Protein AF-0000000081414963 (afdb_homodimer)

pLDDT: mean 83.9, std 15.54, range [20.48, 98.5]

Secondary structure (DSSP, 8-state):
-----TTPBPPEEEEEGGGS-GGGHHHHHHHHHTTTT---EEEESTT----EEEEEEEETTEEEEEEEE-SEEEEE---SS--SS-PEEEEEEEEES-EEEEETTEEEEE-TT-EEEEETTS-EEEEE-S-EEEEEEEEEHHHHHTT-TTGGGGBTS-TTTT-SSHHHHHHHHHHHHHHGGG-BHHHHHHHHHHHHHHHHHHHHHHHHHS--SS-HHHHHHHHHHHHHHHHTTT-TT--HHHHHHHHT--HHHHHHHHHTTT--HHHHHHHHHHHHHHHHHH-GGGTTS-HHHHHHHTT-S-HHHHHHHHHHHHSS-HHHHHHHHH-STT-/-----TTPBPPEEEEEGGGS-GGGHHHHHHHHHTTTT---EEEESTT----EEEEEEEETTEEEEEEEE-SEEEEE---SS--SS-PEEEEEEEEES-EEEEETTEEEEE-TTEEEEEETTS-EEEEE-S-EEEEEEEEEHHHHHTT-TTGGGGBTS-TTTT-SSHHHHHHHHHHHHHHGGG-BHHHHHHHHHHHHHHHHHHHHHHHHHS--SS-HHHHHHHHHHHHHHHHTTT-TT--HHHHHHHHT--HHHHHHHHHTTT--HHHHHHHHHHHHHHHHHH-GGGTTS-HHHHHHHTT-S-HHHHHHHHHHHHSS-HHHHHHHHH-STT-

Solvent-accessible surface area (backbone atoms only — not comparable to full-atom values): 34381 Å² total; per-residue (Å²): 131,83,73,78,58,85,74,43,58,40,58,66,52,76,49,50,30,80,80,46,60,75,92,45,16,60,62,52,46,42,62,60,40,31,73,62,61,48,70,51,46,77,43,64,48,92,79,44,73,57,48,36,37,42,36,36,33,51,27,57,83,28,22,42,32,44,37,37,32,45,33,29,33,40,32,33,59,57,52,84,57,70,60,66,54,70,50,36,29,38,36,46,32,30,66,34,46,43,36,39,31,34,25,90,92,31,68,23,79,34,40,57,77,22,27,31,34,40,53,61,66,39,49,34,39,39,38,24,86,39,54,32,30,32,40,36,40,24,33,50,43,69,67,31,52,76,73,18,81,43,60,72,76,46,33,18,33,51,49,40,62,94,38,85,48,30,62,36,45,50,36,28,50,55,46,43,65,77,44,51,91,73,35,38,44,78,51,21,51,60,50,33,50,52,48,39,50,44,52,26,53,29,52,43,54,49,53,69,67,40,84,52,87,60,48,75,64,51,52,53,49,49,52,50,49,52,51,50,44,67,74,40,41,48,43,58,76,64,40,44,65,53,51,18,62,75,69,71,41,55,54,68,57,53,27,55,62,27,45,65,60,75,42,37,55,59,54,48,52,49,51,52,29,46,51,49,32,52,52,47,50,64,30,77,89,40,66,84,53,52,68,68,55,46,38,38,59,27,17,45,83,44,70,70,58,46,49,53,50,38,21,60,46,67,66,35,45,64,66,54,52,34,44,64,74,65,55,68,74,91,101,131,83,73,77,58,84,76,42,56,39,58,66,52,76,51,48,30,81,79,47,59,73,92,45,13,60,60,52,46,43,62,60,40,32,74,63,60,49,70,49,46,77,43,65,48,92,78,44,72,56,48,36,35,41,39,38,35,51,27,57,82,28,23,44,32,43,38,39,32,45,34,29,33,39,32,33,60,56,52,85,57,71,60,68,56,69,49,36,29,39,35,45,32,28,66,34,46,44,36,40,30,34,26,91,92,30,68,22,80,34,42,56,75,23,27,32,34,41,54,59,67,39,49,34,36,40,37,23,86,38,55,33,30,32,40,36,40,22,32,49,42,68,66,31,52,77,73,18,82,42,60,72,76,47,35,17,34,51,49,41,62,93,40,84,49,28,63,35,44,50,36,28,50,55,45,41,66,76,44,51,90,72,34,38,44,80,51,20,51,60,49,33,52,51,48,39,53,45,51,25,51,27,52,42,54,50,53,68,68,40,84,53,87,60,48,76,64,51,54,52,48,49,53,50,50,52,52,49,44,67,74,39,41,48,43,57,75,65,38,45,65,52,50,18,61,74,68,71,41,54,54,68,57,53,27,55,62,27,44,64,60,74,42,39,56,60,54,48,52,49,51,53,30,47,51,50,31,52,52,46,49,65,32,78,91,40,67,86,55,51,68,68,56,46,39,38,59,28,17,46,82,44,70,68,58,45,49,52,50,37,22,58,47,66,66,36,44,63,68,53,53,33,45,65,75,65,56,69,74,91,102

Structure (mmCIF, N/CA/C/O backbone):
data_AF-0000000081414963-model_v1
#
loop_
_entity.id
_entity.type
_entity.pdbx_description
1 polymer 'Helix-turn-helix domain-containing protein'
#
loop_
_atom_site.group_PDB
_atom_site.id
_atom_site.type_symbol
_atom_site.label_atom_id
_atom_site.label_alt_id
_atom_site.label_comp_id
_atom_site.label_asym_id
_atom_site.label_entity_id
_atom_site.label_seq_id
_atom_site.pdbx_PDB_ins_code
_atom_site.Cartn_x
_ato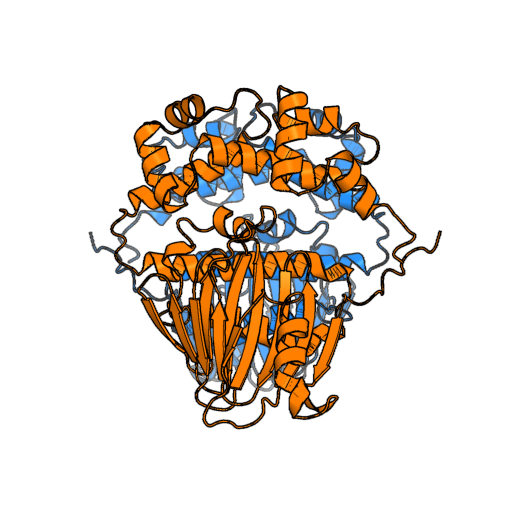m_site.Cartn_y
_atom_site.Cartn_z
_atom_site.occupancy
_atom_site.B_iso_or_equiv
_atom_site.auth_seq_id
_atom_site.auth_comp_id
_atom_site.auth_asym_id
_atom_site.auth_atom_id
_atom_site.pdbx_PDB_model_num
ATOM 1 N N . MET A 1 1 ? 3.186 6.434 -36.719 1 20.48 1 MET A N 1
ATOM 2 C CA . MET A 1 1 ? 3.75 6.184 -35.406 1 20.48 1 MET A CA 1
ATOM 3 C C . MET A 1 1 ? 2.709 6.418 -34.312 1 20.48 1 MET A C 1
ATOM 5 O O . MET A 1 1 ? 2.332 7.559 -34.031 1 20.48 1 MET A O 1
ATOM 9 N N . GLN A 1 2 ? 1.728 5.641 -34.156 1 26.03 2 GLN A N 1
ATOM 10 C CA . GLN A 1 2 ? 0.49 5.957 -33.469 1 26.03 2 GLN A CA 1
ATOM 11 C C . GLN A 1 2 ? 0.732 6.105 -31.953 1 26.03 2 GLN A C 1
ATOM 13 O O . GLN A 1 2 ? 1.317 5.219 -31.328 1 26.03 2 GLN A O 1
ATOM 18 N N . THR A 1 3 ? 0.987 7.27 -31.312 1 32.41 3 THR A N 1
ATOM 19 C CA . THR A 1 3 ? 1.101 7.789 -29.953 1 32.41 3 THR A CA 1
ATOM 20 C C . THR A 1 3 ? 0.117 7.082 -29.016 1 32.41 3 THR A C 1
ATOM 22 O O . THR A 1 3 ? -1.095 7.117 -29.25 1 32.41 3 THR A O 1
ATOM 25 N N . SER A 1 4 ? 0.428 5.898 -28.641 1 38 4 SER A N 1
ATOM 26 C CA . SER A 1 4 ? -0.512 5.23 -27.75 1 38 4 SER A CA 1
ATOM 27 C C . SER A 1 4 ? -1.128 6.211 -26.766 1 38 4 SER A C 1
ATOM 29 O O . SER A 1 4 ? -0.416 7.008 -26.141 1 38 4 SER A O 1
ATOM 31 N N . SER A 1 5 ? -2.279 6.574 -26.828 1 43.78 5 SER A N 1
ATOM 32 C CA . SER A 1 5 ? -3.059 7.578 -26.109 1 43.78 5 SER A CA 1
ATOM 33 C C . SER A 1 5 ? -2.998 7.344 -24.609 1 43.78 5 SER A C 1
ATOM 35 O O . SER A 1 5 ? -3.018 6.203 -24.141 1 43.78 5 SER A O 1
ATOM 37 N N . PRO A 1 6 ? -2.381 8.188 -23.75 1 48.56 6 PRO A N 1
ATOM 38 C CA . PRO A 1 6 ? -2.307 8.219 -22.297 1 48.56 6 PRO A CA 1
ATOM 39 C C . PRO A 1 6 ? -3.475 7.492 -21.625 1 48.56 6 PRO A C 1
ATOM 41 O O . PRO A 1 6 ? -3.33 6.965 -20.516 1 48.56 6 PRO A O 1
ATOM 44 N N . ASP A 1 7 ? -4.605 7.309 -22.328 1 56.09 7 ASP A N 1
ATOM 45 C CA . ASP A 1 7 ? -5.879 6.824 -21.812 1 56.09 7 ASP A CA 1
ATOM 46 C C . ASP A 1 7 ? -6.078 5.344 -22.125 1 56.09 7 ASP A C 1
ATOM 48 O O . ASP A 1 7 ? -7.195 4.828 -22.031 1 56.09 7 ASP A O 1
ATOM 52 N N . GLU A 1 8 ? -5.047 4.641 -22.469 1 70.12 8 GLU A N 1
ATOM 53 C CA . GLU A 1 8 ? -5.273 3.25 -22.844 1 70.12 8 GLU A CA 1
ATOM 54 C C . GLU A 1 8 ? -5.445 2.369 -21.609 1 70.12 8 GLU A C 1
ATOM 56 O O . GLU A 1 8 ? -4.668 2.469 -20.656 1 70.12 8 GLU A O 1
ATOM 61 N N . SER A 1 9 ? -6.57 1.669 -21.578 1 78.75 9 SER A N 1
ATOM 62 C CA . SER A 1 9 ? -6.895 0.753 -20.484 1 78.75 9 SER A CA 1
ATOM 63 C C . SER A 1 9 ? -5.902 -0.4 -20.422 1 78.75 9 SER A C 1
ATOM 65 O O . SER A 1 9 ? -5.238 -0.717 -21.406 1 78.75 9 SER A O 1
ATOM 67 N N . ILE A 1 10 ? -5.742 -0.911 -19.266 1 81.75 10 ILE A N 1
ATOM 68 C CA . ILE A 1 10 ? -4.895 -2.084 -19.078 1 81.75 10 ILE A CA 1
ATOM 69 C C . ILE A 1 10 ? -5.43 -3.246 -19.906 1 81.75 10 ILE A C 1
ATOM 71 O O . ILE A 1 10 ? -6.613 -3.287 -20.25 1 81.75 10 ILE A O 1
ATOM 75 N N . ARG A 1 11 ? -4.539 -4.113 -20.312 1 79.5 11 ARG A N 1
ATOM 76 C CA . ARG A 1 11 ? -4.969 -5.332 -20.984 1 79.5 11 ARG A CA 1
ATOM 77 C C . ARG A 1 11 ? -5.918 -6.141 -20.109 1 79.5 11 ARG A C 1
ATOM 79 O O . ARG A 1 11 ? -5.668 -6.312 -18.906 1 79.5 11 ARG A O 1
ATOM 86 N N . GLN A 1 12 ? -7.07 -6.473 -20.719 1 86.38 12 GLN A N 1
ATOM 87 C CA . GLN A 1 12 ? -8.086 -7.191 -19.953 1 86.38 12 GLN A CA 1
ATOM 88 C C . GLN A 1 12 ? -8.906 -8.102 -20.859 1 86.38 12 GLN A C 1
ATOM 90 O O . GLN A 1 12 ? -8.914 -7.941 -22.078 1 86.38 12 GLN A O 1
ATOM 95 N N . ALA A 1 13 ? -9.445 -9.125 -20.328 1 87.81 13 ALA A N 1
ATOM 96 C CA . ALA A 1 13 ? -10.359 -10.023 -21.031 1 87.81 13 ALA A CA 1
ATOM 97 C C . ALA A 1 13 ? -11.391 -10.617 -20.078 1 87.81 13 ALA A C 1
ATOM 99 O O . ALA A 1 13 ? -11.18 -10.633 -18.859 1 87.81 13 ALA A O 1
ATOM 100 N N . HIS A 1 14 ? -12.508 -10.945 -20.672 1 92 14 HIS A N 1
ATOM 101 C CA . HIS A 1 14 ? -13.57 -11.664 -19.969 1 92 14 HIS A CA 1
ATOM 102 C C . HIS A 1 14 ? -14.016 -12.891 -20.766 1 92 14 HIS A C 1
ATOM 104 O O . HIS A 1 14 ? -14.367 -12.773 -21.938 1 92 14 HIS A O 1
ATOM 110 N N . ILE A 1 15 ? -13.961 -14.047 -20.094 1 92.5 15 ILE A N 1
ATOM 111 C CA . ILE A 1 15 ? -14.312 -15.289 -20.797 1 92.5 15 ILE A CA 1
ATOM 112 C C . ILE A 1 15 ? -15.219 -16.141 -19.906 1 92.5 15 ILE A C 1
ATOM 114 O O . ILE A 1 15 ? -15.148 -16.047 -18.672 1 92.5 15 ILE A O 1
ATOM 118 N N . SER A 1 16 ? -16.109 -16.906 -20.484 1 95.62 16 SER A N 1
ATOM 119 C CA . SER A 1 16 ? -17.016 -17.812 -19.797 1 95.62 16 SER A CA 1
ATOM 120 C C . SER A 1 16 ? -17.109 -19.156 -20.5 1 95.62 16 SER A C 1
ATOM 122 O O . SER A 1 16 ? -17.141 -19.203 -21.734 1 95.62 16 SER A O 1
ATOM 124 N N . THR A 1 17 ? -17.141 -20.172 -19.719 1 93.69 17 THR A N 1
ATOM 125 C CA . THR A 1 17 ? -17.266 -21.516 -20.297 1 93.69 17 THR A CA 1
ATOM 126 C C . THR A 1 17 ? -18.641 -21.719 -20.906 1 93.69 17 THR A C 1
ATOM 128 O O . THR A 1 17 ? -18.844 -22.641 -21.703 1 93.69 17 THR A O 1
ATOM 131 N N . LEU A 1 18 ? -19.531 -20.875 -20.562 1 92.25 18 LEU A N 1
ATOM 132 C CA . LEU A 1 18 ? -20.891 -21.016 -21.078 1 92.25 18 LEU A CA 1
ATOM 133 C C . LEU A 1 18 ? -20.953 -20.641 -22.562 1 92.25 18 LEU A C 1
ATOM 135 O O . LEU A 1 18 ? -21.938 -20.906 -23.234 1 92.25 18 LEU A O 1
ATOM 139 N N . GLN A 1 19 ? -19.875 -20.094 -23.047 1 92.94 19 GLN A N 1
ATOM 140 C CA . GLN A 1 19 ? -19.797 -19.688 -24.453 1 92.94 19 GLN A CA 1
ATOM 141 C C . GLN A 1 19 ? -19.453 -20.859 -25.344 1 92.94 19 GLN A C 1
ATOM 143 O O . GLN A 1 19 ? -19.484 -20.734 -26.578 1 92.94 19 GLN A O 1
ATOM 148 N N . VAL A 1 20 ? -19.125 -21.984 -24.797 1 94.81 20 VAL A N 1
ATOM 149 C CA . VAL A 1 20 ? -18.766 -23.172 -25.562 1 94.81 20 VAL A CA 1
ATOM 150 C C . VAL A 1 20 ? -19.641 -24.359 -25.156 1 94.81 20 VAL A C 1
ATOM 152 O O . VAL A 1 20 ? -20.234 -24.344 -24.078 1 94.81 20 VAL A O 1
ATOM 155 N N . PRO A 1 21 ? -19.719 -25.422 -26.031 1 94.88 21 PRO A N 1
ATOM 156 C CA . PRO A 1 21 ? -20.5 -26.609 -25.672 1 94.88 21 PRO A CA 1
ATOM 157 C C . PRO A 1 21 ? -19.969 -27.312 -24.422 1 94.88 21 PRO A C 1
ATOM 159 O O . PRO A 1 21 ? -18.766 -27.234 -24.141 1 94.88 21 PRO A O 1
ATOM 162 N N . VAL A 1 22 ? -20.828 -27.984 -23.719 1 93.38 22 VAL A N 1
ATOM 163 C CA . VAL A 1 22 ? -20.547 -28.609 -22.438 1 93.38 22 VAL A CA 1
ATOM 164 C C . VAL A 1 22 ? -19.328 -29.516 -22.562 1 93.38 22 VAL A C 1
ATOM 166 O O . VAL A 1 22 ? -18.453 -29.531 -21.688 1 93.38 22 VAL A O 1
ATOM 169 N N . ARG A 1 23 ? -19.188 -30.297 -23.609 1 91.31 23 ARG A N 1
ATOM 170 C CA . ARG A 1 23 ? -18.141 -31.281 -23.797 1 91.31 23 ARG A CA 1
ATOM 171 C C . ARG A 1 23 ? -16.781 -30.625 -23.938 1 91.31 23 ARG A C 1
ATOM 173 O O . ARG A 1 23 ? -15.742 -31.25 -23.719 1 91.31 23 ARG A O 1
ATOM 180 N N . GLU A 1 24 ? -16.75 -29.328 -24.266 1 94.62 24 GLU A N 1
ATOM 181 C CA . GLU A 1 24 ? -15.508 -28.625 -24.547 1 94.62 24 GLU A CA 1
ATOM 182 C C . GLU A 1 24 ? -15.125 -27.703 -23.391 1 94.62 24 GLU A C 1
ATOM 184 O O . GLU A 1 24 ? -14.039 -27.109 -23.391 1 94.62 24 GLU A O 1
ATOM 189 N N . ARG A 1 25 ? -15.961 -27.578 -22.391 1 94.81 25 ARG A N 1
ATOM 190 C CA . ARG A 1 25 ? -15.82 -26.562 -21.375 1 94.81 25 ARG A CA 1
ATOM 191 C C . ARG A 1 25 ? -14.523 -26.75 -20.578 1 94.81 25 ARG A C 1
ATOM 193 O O . ARG A 1 25 ? -13.805 -25.797 -20.312 1 94.81 25 ARG A O 1
ATOM 200 N N . LEU A 1 26 ? -14.273 -27.984 -20.203 1 94.19 26 LEU A N 1
ATOM 201 C CA . LEU A 1 26 ? -13.086 -28.234 -19.391 1 94.19 26 LEU A CA 1
ATOM 202 C C . LEU A 1 26 ? -11.812 -27.891 -20.156 1 94.19 26 LEU A C 1
ATOM 204 O O . LEU A 1 26 ? -10.922 -27.234 -19.625 1 94.19 26 LEU A O 1
ATOM 208 N N . ASP A 1 27 ? -11.695 -28.344 -21.391 1 94.62 27 ASP A N 1
ATOM 209 C CA . ASP A 1 27 ? -10.539 -28.047 -22.234 1 94.62 27 ASP A CA 1
ATOM 210 C C . ASP A 1 27 ? -10.438 -26.547 -22.5 1 94.62 27 ASP A C 1
ATOM 212 O O . ASP A 1 27 ? -9.344 -25.969 -22.469 1 94.62 27 ASP A O 1
ATOM 216 N N . PHE A 1 28 ? -11.547 -26.016 -22.797 1 95.88 28 PHE A N 1
ATOM 217 C CA . PHE A 1 28 ? -11.609 -24.562 -23.016 1 95.88 28 PHE A CA 1
ATOM 218 C C . PHE A 1 28 ? -11.078 -23.812 -21.797 1 95.88 28 PHE A C 1
ATOM 220 O O . PHE A 1 28 ? -10.297 -22.875 -21.938 1 95.88 28 PHE A O 1
ATOM 227 N N . TRP A 1 29 ? -11.461 -24.203 -20.641 1 95.88 29 TRP A N 1
ATOM 228 C CA . TRP A 1 29 ? -11.055 -23.578 -19.391 1 95.88 29 TRP A CA 1
ATOM 229 C C . TRP A 1 29 ? -9.555 -23.766 -19.156 1 95.88 29 TRP A C 1
ATOM 231 O O . TRP A 1 29 ? -8.852 -22.812 -18.812 1 95.88 29 TRP A O 1
ATOM 241 N N . ARG A 1 30 ? -9.078 -24.938 -19.312 1 94.56 30 ARG A N 1
ATOM 242 C CA . ARG A 1 30 ? -7.664 -25.266 -19.156 1 94.56 30 ARG A CA 1
ATOM 243 C C . ARG A 1 30 ? -6.801 -24.344 -20.031 1 94.56 30 ARG A C 1
ATOM 245 O O . ARG A 1 30 ? -5.781 -23.828 -19.562 1 94.56 30 ARG A O 1
ATOM 252 N N . ASP A 1 31 ? -7.203 -24.109 -21.188 1 93.75 31 ASP A N 1
ATOM 253 C CA . ASP A 1 31 ? -6.453 -23.297 -22.125 1 93.75 31 ASP A CA 1
ATOM 254 C C . ASP A 1 31 ? -6.523 -21.812 -21.75 1 93.75 31 ASP A C 1
ATOM 256 O O . ASP A 1 31 ? -5.547 -21.078 -21.906 1 93.75 31 ASP A O 1
ATOM 260 N N . THR A 1 32 ? -7.629 -21.469 -21.266 1 92.94 32 THR A N 1
ATOM 261 C CA . THR A 1 32 ? -7.879 -20.062 -20.969 1 92.94 32 THR A CA 1
ATOM 262 C C . THR A 1 32 ? -7.105 -19.625 -19.734 1 92.94 32 THR A C 1
ATOM 264 O O . THR A 1 32 ? -6.598 -18.5 -19.672 1 92.94 32 THR A O 1
ATOM 267 N N . ILE A 1 33 ? -6.977 -20.484 -18.734 1 94.12 33 ILE A N 1
ATOM 268 C CA . ILE A 1 33 ? -6.402 -20.109 -17.438 1 94.12 33 ILE A CA 1
ATOM 269 C C . ILE A 1 33 ? -4.879 -20.109 -17.531 1 94.12 33 ILE A C 1
ATOM 271 O O . ILE A 1 33 ? -4.199 -19.484 -16.734 1 94.12 33 ILE A O 1
ATOM 275 N N . ARG A 1 34 ? -4.285 -20.719 -18.484 1 91.12 34 ARG A N 1
ATOM 276 C CA . ARG A 1 34 ? -2.846 -20.922 -18.625 1 91.12 34 ARG A CA 1
ATOM 277 C C . ARG A 1 34 ? -2.098 -19.594 -18.656 1 91.12 34 ARG A C 1
ATOM 279 O O . ARG A 1 34 ? -1.026 -19.469 -18.047 1 91.12 34 ARG A O 1
ATOM 286 N N . GLY A 1 35 ? -2.602 -18.672 -19.312 1 88.25 35 GLY A N 1
ATOM 287 C CA . GLY A 1 35 ? -1.951 -17.375 -19.453 1 88.25 35 GLY A CA 1
ATOM 288 C C . GLY A 1 35 ? -2.029 -16.516 -18.203 1 88.25 35 GLY A C 1
ATOM 289 O O . GLY A 1 35 ? -1.005 -16.203 -17.594 1 88.25 35 GLY A O 1
ATOM 290 N N . PRO A 1 36 ? -3.223 -16.234 -17.781 1 91 36 PRO A N 1
ATOM 291 C CA . PRO A 1 36 ? -3.424 -15.312 -16.656 1 91 36 PRO A CA 1
ATOM 292 C C . PRO A 1 36 ? -2.994 -15.914 -15.32 1 91 36 PRO A C 1
ATOM 294 O O . PRO A 1 36 ? -2.631 -15.18 -14.398 1 91 36 PRO A O 1
ATOM 297 N N . VAL A 1 37 ? -3.039 -17.188 -15.242 1 94.5 37 VAL A N 1
ATOM 298 C CA . VAL A 1 37 ? -2.695 -17.828 -13.977 1 94.5 37 VAL A CA 1
ATOM 299 C C . VAL A 1 37 ? -1.465 -18.719 -14.164 1 94.5 37 VAL A C 1
ATOM 301 O O . VAL A 1 37 ? -0.331 -18.25 -14.07 1 94.5 37 VAL A O 1
ATOM 304 N N . VAL A 1 38 ? -1.577 -19.922 -14.438 1 91.88 38 VAL A N 1
ATOM 305 C CA . VAL A 1 38 ? -0.547 -20.906 -14.727 1 91.88 38 VAL A CA 1
ATOM 306 C C . VAL A 1 38 ? -1.188 -22.172 -15.312 1 91.88 38 VAL A C 1
ATOM 308 O O . VAL A 1 38 ? -2.404 -22.344 -15.219 1 91.88 38 VAL A O 1
ATOM 311 N N . PRO A 1 39 ? -0.366 -22.953 -16.016 1 92.31 39 PRO A N 1
ATOM 312 C CA . PRO A 1 39 ? -0.937 -24.219 -16.484 1 92.31 39 PRO A CA 1
ATOM 313 C C . PRO A 1 39 ? -1.411 -25.125 -15.344 1 92.31 39 PRO A C 1
ATOM 315 O O . PRO A 1 39 ? -0.639 -25.422 -14.43 1 92.31 39 PRO A O 1
ATOM 318 N N . LEU A 1 40 ? -2.646 -25.516 -15.391 1 93.81 40 LEU A N 1
ATOM 319 C CA . LEU A 1 40 ? -3.268 -26.375 -14.383 1 93.81 40 LEU A CA 1
ATOM 320 C C . LEU A 1 40 ? -4.023 -27.531 -15.023 1 93.81 40 LEU A C 1
ATOM 322 O O . LEU A 1 40 ? -4.414 -27.438 -16.188 1 93.81 40 LEU A O 1
ATOM 326 N N . GLU A 1 41 ? -4.082 -28.578 -14.312 1 92.81 41 GLU A N 1
ATOM 327 C CA . GLU A 1 41 ? -4.992 -29.672 -14.641 1 92.81 41 GLU A CA 1
ATOM 328 C C . GLU A 1 41 ? -6.25 -29.609 -13.781 1 92.81 41 GLU A C 1
ATOM 330 O O . GLU A 1 41 ? -6.191 -29.219 -12.617 1 92.81 41 GLU A O 1
ATOM 335 N N . PHE A 1 42 ? -7.383 -30.016 -14.383 1 95.25 42 PHE A N 1
ATOM 336 C CA . PHE A 1 42 ? -8.648 -29.875 -13.664 1 95.25 42 PHE A CA 1
ATOM 337 C C . PHE A 1 42 ? -9.391 -31.219 -13.617 1 95.25 42 PHE A C 1
ATOM 339 O O . PHE A 1 42 ? -9.336 -32 -14.57 1 95.25 42 PHE A O 1
ATOM 346 N N . GLU A 1 43 ? -9.992 -31.453 -12.539 1 91.56 43 GLU A N 1
ATOM 347 C CA . GLU A 1 43 ? -10.906 -32.562 -12.344 1 91.56 43 GLU A CA 1
ATOM 348 C C . GLU A 1 43 ? -12.281 -32.094 -11.883 1 91.56 43 GLU A C 1
ATOM 350 O O . GLU A 1 43 ? -12.375 -31.188 -11.047 1 91.56 43 GLU A O 1
ATOM 355 N N . LEU A 1 44 ? -13.297 -32.625 -12.508 1 90.25 44 LEU A N 1
ATOM 356 C CA . LEU A 1 44 ? -14.664 -32.281 -12.148 1 90.25 44 LEU A CA 1
ATOM 357 C C . LEU A 1 44 ? -15.117 -33.031 -10.906 1 90.25 44 LEU A C 1
ATOM 359 O O . LEU A 1 44 ? -14.75 -34.188 -10.719 1 90.25 44 LEU A O 1
ATOM 363 N N . VAL A 1 45 ? -15.891 -32.312 -10.18 1 83.44 45 VAL A N 1
ATOM 364 C CA . VAL A 1 45 ? -16.516 -32.938 -9.016 1 83.44 45 VAL A CA 1
ATOM 365 C C . VAL A 1 45 ? -17.891 -33.469 -9.391 1 83.44 45 VAL A C 1
ATOM 367 O O . VAL A 1 45 ? -18.703 -32.781 -9.984 1 83.44 45 VAL A O 1
ATOM 370 N N . ASP A 1 46 ? -18.219 -34.719 -9.125 1 79.75 46 ASP A N 1
ATOM 371 C CA . ASP A 1 46 ? -19.484 -35.406 -9.344 1 79.75 46 ASP A CA 1
ATOM 372 C C . ASP A 1 46 ? -19.891 -35.375 -10.812 1 79.75 46 ASP A C 1
ATOM 374 O O . ASP A 1 46 ? -21.078 -35.281 -11.125 1 79.75 46 ASP A O 1
ATOM 378 N N . GLN A 1 47 ? -19.094 -35.156 -11.773 1 78.81 47 GLN A N 1
ATOM 379 C CA . GLN A 1 47 ? -19.266 -35.219 -13.219 1 78.81 47 GLN A CA 1
ATOM 380 C C . GLN A 1 47 ? -20.156 -34.062 -13.719 1 78.81 47 GLN A C 1
ATOM 382 O O . GLN A 1 47 ? -20.781 -34.188 -14.781 1 78.81 47 GLN A O 1
ATOM 387 N N . HIS A 1 48 ? -20.297 -33.094 -12.922 1 87.06 48 HIS A N 1
ATOM 388 C CA . HIS A 1 48 ? -21 -31.906 -13.414 1 87.06 48 HIS A CA 1
ATOM 389 C C . HIS A 1 48 ? -20.094 -31.062 -14.289 1 87.06 48 HIS A C 1
ATOM 391 O O . HIS A 1 48 ? -18.891 -30.922 -14 1 87.06 48 HIS A O 1
ATOM 397 N N . PRO A 1 49 ? -20.672 -30.578 -15.32 1 90.69 49 PRO A N 1
ATOM 398 C CA . PRO A 1 49 ? -19.859 -29.719 -16.188 1 90.69 49 PRO A CA 1
ATOM 399 C C . PRO A 1 49 ? -19.312 -28.5 -15.469 1 90.69 49 PRO A C 1
ATOM 401 O O . PRO A 1 49 ? -19.922 -28 -14.523 1 90.69 49 PRO A O 1
ATOM 404 N N . LEU A 1 50 ? -18.172 -28.078 -15.961 1 94.75 50 LEU A N 1
ATOM 405 C CA . LEU A 1 50 ? -17.547 -26.906 -15.352 1 94.75 50 LEU A CA 1
ATOM 406 C C . LEU A 1 50 ? -18.156 -25.625 -15.875 1 94.75 50 LEU A C 1
ATOM 408 O O . LEU A 1 50 ? -17.953 -25.25 -17.031 1 94.75 50 LEU A O 1
ATOM 412 N N . ASP A 1 51 ? -18.938 -25 -15.086 1 96.31 51 ASP A N 1
ATOM 413 C CA . ASP A 1 51 ? -19.375 -23.625 -15.328 1 96.31 51 ASP A CA 1
ATOM 414 C C . ASP A 1 51 ? -18.453 -22.625 -14.656 1 96.31 51 ASP A C 1
ATOM 416 O O . ASP A 1 51 ? -18.359 -22.594 -13.422 1 96.31 51 ASP A O 1
ATOM 420 N N . ALA A 1 52 ? -17.766 -21.891 -15.477 1 97.38 52 ALA A N 1
ATOM 421 C CA . ALA A 1 52 ? -16.781 -20.969 -14.906 1 97.38 52 ALA A CA 1
ATOM 422 C C . ALA A 1 52 ? -16.656 -19.703 -15.75 1 97.38 52 ALA A C 1
ATOM 424 O O . ALA A 1 52 ? -16.969 -19.719 -16.938 1 97.38 52 ALA A O 1
ATOM 425 N N . SER A 1 53 ? -16.359 -18.672 -15.148 1 97.56 53 SER A N 1
ATOM 426 C CA . SER A 1 53 ? -16.047 -17.406 -15.812 1 97.56 53 SER A CA 1
ATOM 427 C C . SER A 1 53 ? -14.758 -16.797 -15.258 1 97.56 53 SER A C 1
ATOM 429 O O . SER A 1 53 ? -14.422 -17.016 -14.094 1 97.56 53 SER A O 1
ATOM 431 N N . LEU A 1 54 ? -14.039 -16.125 -16.125 1 96.69 54 LEU A N 1
ATOM 432 C CA . LEU A 1 54 ? -12.758 -15.508 -15.805 1 96.69 54 LEU A CA 1
ATOM 433 C C . LEU A 1 54 ? -12.68 -14.086 -16.344 1 96.69 54 LEU A C 1
ATOM 435 O O . LEU A 1 54 ? -12.977 -13.852 -17.516 1 96.69 54 LEU A O 1
ATOM 439 N N . SER A 1 55 ? -12.453 -13.109 -15.492 1 97.06 55 SER A N 1
ATOM 440 C CA . SER A 1 55 ? -11.953 -11.797 -15.875 1 97.06 55 SER A CA 1
ATOM 441 C C . SER A 1 55 ? -10.508 -11.602 -15.438 1 97.06 55 SER A C 1
ATOM 443 O O . SER A 1 55 ? -10.148 -11.898 -14.297 1 97.06 55 SER A O 1
ATOM 445 N N . TRP A 1 56 ? -9.672 -11.227 -16.344 1 95.25 56 TRP A N 1
ATOM 446 C CA . TRP A 1 56 ? -8.289 -11.008 -15.914 1 95.25 56 TRP A CA 1
ATOM 447 C C . TRP A 1 56 ? -7.758 -9.688 -16.453 1 95.25 56 TRP A C 1
ATOM 449 O O . TRP A 1 56 ? -8.281 -9.156 -17.438 1 95.25 56 TRP A O 1
ATOM 459 N N . TRP A 1 57 ? -6.805 -9.133 -15.727 1 95.88 57 TRP A N 1
ATOM 460 C CA . TRP A 1 57 ? -6.172 -7.848 -15.992 1 95.88 57 TRP A CA 1
ATOM 461 C C . TRP A 1 57 ? -4.664 -7.926 -15.797 1 95.88 57 TRP A C 1
ATOM 463 O O . TRP A 1 57 ? -4.191 -8.547 -14.836 1 95.88 57 TRP A O 1
ATOM 473 N N . GLN A 1 58 ? -3.979 -7.422 -16.719 1 94.25 58 GLN A N 1
ATOM 474 C CA . GLN A 1 58 ? -2.541 -7.277 -16.516 1 94.25 58 GLN A CA 1
ATOM 475 C C . GLN A 1 58 ? -2.221 -6.031 -15.695 1 94.25 58 GLN A C 1
ATOM 477 O O . GLN A 1 58 ? -2.588 -4.918 -16.078 1 94.25 58 GLN A O 1
ATOM 482 N N . ILE A 1 59 ? -1.578 -6.188 -14.602 1 94.62 59 ILE A N 1
ATOM 483 C CA . ILE A 1 59 ? -1.177 -5.098 -13.719 1 94.62 59 ILE A CA 1
ATOM 484 C C . ILE A 1 59 ? 0.342 -5.094 -13.562 1 94.62 59 ILE A C 1
ATOM 486 O O . ILE A 1 59 ? 0.881 -5.738 -12.664 1 94.62 59 ILE A O 1
ATOM 490 N N . GLY A 1 60 ? 0.983 -4.207 -14.328 1 90 60 GLY A N 1
ATOM 491 C CA . GLY A 1 60 ? 2.432 -4.32 -14.359 1 90 60 GLY A CA 1
ATOM 492 C C . GLY A 1 60 ? 2.914 -5.715 -14.711 1 90 60 GLY A C 1
ATOM 493 O O . GLY A 1 60 ? 2.498 -6.285 -15.719 1 90 60 GLY A O 1
ATOM 494 N N . ASP A 1 61 ? 3.693 -6.266 -13.773 1 87.06 61 ASP A N 1
ATOM 495 C CA . ASP A 1 61 ? 4.242 -7.598 -14.008 1 87.06 61 ASP A CA 1
ATOM 496 C C . ASP A 1 61 ? 3.391 -8.672 -13.336 1 87.06 61 ASP A C 1
ATOM 498 O O . ASP A 1 61 ? 3.775 -9.844 -13.289 1 87.06 61 ASP A O 1
ATOM 502 N N . LEU A 1 62 ? 2.242 -8.227 -12.867 1 93.19 62 LEU A N 1
ATOM 503 C CA . LEU A 1 62 ? 1.325 -9.156 -12.211 1 93.19 62 LEU A CA 1
ATOM 504 C C . LEU A 1 62 ? 0.059 -9.344 -13.039 1 93.19 62 LEU A C 1
ATOM 506 O O . LEU A 1 62 ? -0.243 -8.523 -13.914 1 93.19 62 LEU A O 1
ATOM 510 N N . HIS A 1 63 ? -0.541 -10.445 -12.797 1 95.69 63 HIS A N 1
ATOM 511 C CA . HIS A 1 63 ? -1.884 -10.672 -13.312 1 95.69 63 HIS A CA 1
ATOM 512 C C . HIS A 1 63 ? -2.902 -10.773 -12.188 1 95.69 63 HIS A C 1
ATOM 514 O O . HIS A 1 63 ? -2.66 -11.445 -11.18 1 95.69 63 HIS A O 1
ATOM 520 N N . LEU A 1 64 ? -3.939 -10.016 -12.359 1 97.69 64 LEU A N 1
ATOM 521 C CA . LEU A 1 64 ? -5.098 -10.133 -11.477 1 97.69 64 LEU A CA 1
ATOM 522 C C . LEU A 1 64 ? -6.246 -10.852 -12.188 1 97.69 64 LEU A C 1
ATOM 524 O O . LEU A 1 64 ? -6.641 -10.453 -13.289 1 97.69 64 LEU A O 1
ATOM 528 N N . SER A 1 65 ? -6.746 -11.906 -11.578 1 98.06 65 SER A N 1
ATOM 529 C CA . SER A 1 65 ? -7.871 -12.648 -12.141 1 98.06 65 SER A CA 1
ATOM 530 C C . SER A 1 65 ? -9.031 -12.727 -11.156 1 98.06 65 SER A C 1
ATOM 532 O O . SER A 1 65 ? -8.82 -12.891 -9.953 1 98.06 65 SER A O 1
ATOM 534 N N . HIS A 1 66 ? -10.164 -12.516 -11.617 1 98.06 66 HIS A N 1
ATOM 535 C CA . HIS A 1 66 ? -11.406 -12.773 -10.898 1 98.06 66 HIS A CA 1
ATOM 536 C C . HIS A 1 66 ? -12.141 -13.977 -11.484 1 98.06 66 HIS A C 1
ATOM 538 O O . HIS A 1 66 ? -12.523 -13.969 -12.648 1 98.06 66 HIS A O 1
ATOM 544 N N . ILE A 1 67 ? -12.32 -14.992 -10.68 1 98.12 67 ILE A N 1
ATOM 545 C CA . ILE A 1 67 ? -12.82 -16.281 -11.172 1 98.12 67 ILE A CA 1
ATOM 546 C C . ILE A 1 67 ? -14.086 -16.672 -10.414 1 98.12 67 ILE A C 1
ATOM 548 O O . ILE A 1 67 ? -14.156 -16.516 -9.195 1 98.12 67 ILE A O 1
ATOM 552 N N . GLN A 1 68 ? -15.102 -17.047 -11.109 1 98.06 68 GLN A N 1
ATOM 553 C CA . GLN A 1 68 ? -16.266 -17.766 -10.602 1 98.06 68 GLN A CA 1
ATOM 554 C C . GLN A 1 68 ? -16.375 -19.141 -11.234 1 98.06 68 GLN A C 1
ATOM 556 O O . GLN A 1 68 ? -16.219 -19.297 -12.445 1 98.06 68 GLN A O 1
ATOM 561 N N . ALA A 1 69 ? -16.562 -20.156 -10.391 1 97.5 69 ALA A N 1
ATOM 562 C CA . ALA A 1 69 ? -16.562 -21.5 -10.961 1 97.5 69 ALA A CA 1
ATOM 563 C C . ALA A 1 69 ? -17.406 -22.453 -10.125 1 97.5 69 ALA A C 1
ATOM 565 O O . ALA A 1 69 ? -17.531 -22.281 -8.906 1 97.5 69 ALA A O 1
ATOM 566 N N . SER A 1 70 ? -17.953 -23.438 -10.805 1 96.31 70 SER A N 1
ATOM 567 C CA . SER A 1 70 ? -18.578 -24.578 -10.133 1 96.31 70 SER A CA 1
ATOM 568 C C . SER A 1 70 ? -17.531 -25.453 -9.453 1 96.31 70 SER A C 1
ATOM 570 O O . SER A 1 70 ? -16.328 -25.266 -9.633 1 96.31 70 SER A O 1
ATOM 572 N N . PRO A 1 71 ? -17.984 -26.375 -8.617 1 95.75 71 PRO A N 1
ATOM 573 C CA . PRO A 1 71 ? -17.031 -27.219 -7.879 1 95.75 71 PRO A CA 1
ATOM 574 C C . PRO A 1 71 ? -16.047 -27.953 -8.797 1 95.75 71 PRO A C 1
ATOM 576 O O . PRO A 1 71 ? -16.438 -28.406 -9.875 1 95.75 71 PRO A O 1
ATOM 579 N N . HIS A 1 72 ? -14.805 -28.016 -8.414 1 96.19 72 HIS A N 1
ATOM 580 C CA . HIS A 1 72 ? -13.758 -28.641 -9.211 1 96.19 72 HIS A CA 1
ATOM 581 C C . HIS A 1 72 ? -12.477 -28.797 -8.398 1 96.19 72 HIS A C 1
ATOM 583 O O . HIS A 1 72 ? -12.391 -28.328 -7.262 1 96.19 72 HIS A O 1
ATOM 589 N N . ARG A 1 73 ? -11.57 -29.516 -8.945 1 95.25 73 ARG A N 1
ATOM 590 C CA . ARG A 1 73 ? -10.219 -29.656 -8.414 1 95.25 73 ARG A CA 1
ATOM 591 C C . ARG A 1 73 ? -9.18 -29.172 -9.422 1 95.25 73 ARG A C 1
ATOM 593 O O . ARG A 1 73 ? -9.297 -29.469 -10.617 1 95.25 73 ARG A O 1
ATOM 600 N N . ALA A 1 74 ? -8.273 -28.422 -8.961 1 96.81 74 ALA A N 1
ATOM 601 C CA . ALA A 1 74 ? -7.164 -27.953 -9.789 1 96.81 74 ALA A CA 1
ATOM 602 C C . ALA A 1 74 ? -5.828 -28.484 -9.266 1 96.81 74 ALA A C 1
ATOM 604 O O . ALA A 1 74 ? -5.598 -28.5 -8.055 1 96.81 74 ALA A O 1
ATOM 605 N N . ARG A 1 75 ? -5.016 -28.922 -10.195 1 93.56 75 ARG A N 1
ATOM 606 C CA . ARG A 1 75 ? -3.715 -29.453 -9.82 1 93.56 75 ARG A CA 1
ATOM 607 C C . ARG A 1 75 ? -2.609 -28.875 -10.703 1 93.56 75 ARG A C 1
ATOM 609 O O . ARG A 1 75 ? -2.744 -28.844 -11.93 1 93.56 75 ARG A O 1
ATOM 616 N N . ARG A 1 76 ? -1.671 -28.359 -10.023 1 93.25 76 ARG A N 1
ATOM 617 C CA . ARG A 1 76 ? -0.44 -27.984 -10.703 1 93.25 76 ARG A CA 1
ATOM 618 C C . ARG A 1 76 ? 0.558 -29.141 -10.727 1 93.25 76 ARG A C 1
ATOM 620 O O . ARG A 1 76 ? 0.892 -29.688 -9.68 1 93.25 76 ARG A O 1
ATOM 627 N N . LEU A 1 77 ? 0.924 -29.547 -11.891 1 84.94 77 LEU A N 1
ATOM 628 C CA . LEU A 1 77 ? 1.944 -30.578 -12.039 1 84.94 77 LEU A CA 1
ATOM 629 C C . LEU A 1 77 ? 3.328 -29.953 -12.188 1 84.94 77 LEU A C 1
ATOM 631 O O . LEU A 1 77 ? 3.459 -28.844 -12.695 1 84.94 77 LEU A O 1
ATOM 635 N N . PRO A 1 78 ? 4.223 -30.75 -11.469 1 70.69 78 PRO A N 1
ATOM 636 C CA . PRO A 1 78 ? 5.578 -30.203 -11.586 1 70.69 78 PRO A CA 1
ATOM 637 C C . PRO A 1 78 ? 5.98 -29.922 -13.031 1 70.69 78 PRO A C 1
ATOM 639 O O . PRO A 1 78 ? 5.586 -30.656 -13.938 1 70.69 78 PRO A O 1
ATOM 642 N N . ALA A 1 79 ? 5.965 -28.812 -13.414 1 56.62 79 ALA A N 1
ATOM 643 C CA . ALA A 1 79 ? 6.371 -28.516 -14.789 1 56.62 79 ALA A CA 1
ATOM 644 C C . ALA A 1 79 ? 7.676 -29.219 -15.141 1 56.62 79 ALA A C 1
ATOM 646 O O . ALA A 1 79 ? 8.633 -29.203 -14.375 1 56.62 79 ALA A O 1
ATOM 647 N N . ASN A 1 80 ? 7.625 -30.375 -15.75 1 48.47 80 ASN A N 1
ATOM 648 C CA . ASN A 1 80 ? 8.898 -30.656 -16.391 1 48.47 80 ASN A CA 1
ATOM 649 C C . ASN A 1 80 ? 9.539 -29.391 -16.953 1 48.47 80 ASN A C 1
ATOM 651 O O . ASN A 1 80 ? 10.664 -29.422 -17.469 1 48.47 80 ASN A O 1
ATOM 655 N N . THR A 1 81 ? 8.688 -28.641 -17.469 1 43.19 81 THR A N 1
ATOM 656 C CA . THR A 1 81 ? 9.164 -27.5 -18.266 1 43.19 81 THR A CA 1
ATOM 657 C C . THR A 1 81 ? 9.695 -26.391 -17.344 1 43.19 81 THR A C 1
ATOM 659 O O . THR A 1 81 ? 8.984 -25.938 -16.453 1 43.19 81 THR A O 1
ATOM 662 N N . ARG A 1 82 ? 10.898 -26.547 -16.969 1 40.44 82 ARG A N 1
ATOM 663 C CA . ARG A 1 82 ? 11.594 -25.312 -16.656 1 40.44 82 ARG A CA 1
ATOM 664 C C . ARG A 1 82 ? 10.859 -24.109 -17.25 1 40.44 82 ARG A C 1
ATOM 666 O O . ARG A 1 82 ? 11.008 -23.812 -18.438 1 40.44 82 ARG A O 1
ATOM 673 N N . LEU A 1 83 ? 9.617 -24.125 -17.359 1 39.75 83 LEU A N 1
ATOM 674 C CA . LEU A 1 83 ? 9.266 -22.812 -17.875 1 39.75 83 LEU A CA 1
ATOM 675 C C . LEU A 1 83 ? 10.375 -21.797 -17.609 1 39.75 83 LEU A C 1
ATOM 677 O O . LEU A 1 83 ? 11.031 -21.859 -16.562 1 39.75 83 LEU A O 1
ATOM 681 N N . ALA A 1 84 ? 10.766 -21.25 -18.672 1 38.62 84 ALA A N 1
ATOM 682 C CA . ALA A 1 84 ? 11.898 -20.391 -19.016 1 38.62 84 ALA A CA 1
ATOM 683 C C . ALA A 1 84 ? 12.109 -19.312 -17.953 1 38.62 84 ALA A C 1
ATOM 685 O O . ALA A 1 84 ? 11.633 -18.188 -18.109 1 38.62 84 ALA A O 1
ATOM 686 N N . GLY A 1 85 ? 12.422 -19.75 -16.75 1 48.78 85 GLY A N 1
ATOM 687 C CA . GLY A 1 85 ? 13.227 -18.875 -15.906 1 48.78 85 GLY A CA 1
ATOM 688 C C . GLY A 1 85 ? 12.438 -18.219 -14.797 1 48.78 85 GLY A C 1
ATOM 689 O O . GLY A 1 85 ? 13 -17.812 -13.781 1 48.78 85 GLY A O 1
ATOM 690 N N . MET A 1 86 ? 11.125 -17.688 -15.016 1 56.88 86 MET A N 1
ATOM 691 C CA . MET A 1 86 ? 10.57 -16.891 -13.922 1 56.88 86 MET A CA 1
ATOM 692 C C . MET A 1 86 ? 9.648 -17.719 -13.047 1 56.88 86 MET A C 1
ATOM 694 O O . MET A 1 86 ? 8.703 -18.344 -13.547 1 56.88 86 MET A O 1
ATOM 698 N N . GLU A 1 87 ? 10.023 -18.078 -11.883 1 79.88 87 GLU A N 1
ATOM 699 C CA . GLU A 1 87 ? 9.172 -18.703 -10.883 1 79.88 87 GLU A CA 1
ATOM 700 C C . GLU A 1 87 ? 8.008 -17.797 -10.5 1 79.88 87 GLU A C 1
ATOM 702 O O . GLU A 1 87 ? 8.195 -16.609 -10.266 1 79.88 87 GLU A O 1
ATOM 707 N N . LEU A 1 88 ? 6.836 -18.375 -10.703 1 89.69 88 LEU A N 1
ATOM 708 C CA . LEU A 1 88 ? 5.629 -17.625 -10.391 1 89.69 88 LEU A CA 1
ATOM 709 C C . LEU A 1 88 ? 5.02 -18.094 -9.078 1 89.69 88 LEU A C 1
ATOM 711 O O . LEU A 1 88 ? 5.102 -19.266 -8.727 1 89.69 88 LEU A O 1
ATOM 715 N N . LEU A 1 89 ? 4.578 -17.172 -8.391 1 93.19 89 LEU A N 1
ATOM 716 C CA . LEU A 1 89 ? 3.73 -17.422 -7.234 1 93.19 89 LEU A CA 1
ATOM 717 C C . LEU A 1 89 ? 2.268 -17.125 -7.559 1 93.19 89 LEU A C 1
ATOM 719 O O . LEU A 1 89 ? 1.968 -16.203 -8.312 1 93.19 89 LEU A O 1
ATOM 723 N N . VAL A 1 90 ? 1.417 -17.938 -7.039 1 96.62 90 VAL A N 1
ATOM 724 C CA . VAL A 1 90 ? -0.021 -17.781 -7.227 1 96.62 90 VAL A CA 1
ATOM 725 C C . VAL A 1 90 ? -0.697 -17.562 -5.875 1 96.62 90 VAL A C 1
ATOM 727 O O . VAL A 1 90 ? -0.641 -18.422 -4.996 1 96.62 90 VAL A O 1
ATOM 730 N N . LEU A 1 91 ? -1.212 -16.406 -5.688 1 97.56 91 LEU A N 1
ATOM 731 C CA . LEU A 1 91 ? -1.973 -16.109 -4.48 1 97.56 91 LEU A CA 1
ATOM 732 C C . LEU A 1 91 ? -3.469 -16.266 -4.727 1 97.56 91 LEU A C 1
ATOM 734 O O . LEU A 1 91 ? -4.039 -15.562 -5.57 1 97.56 91 LEU A O 1
ATOM 738 N N . ASP A 1 92 ? -4.156 -17.141 -4.047 1 9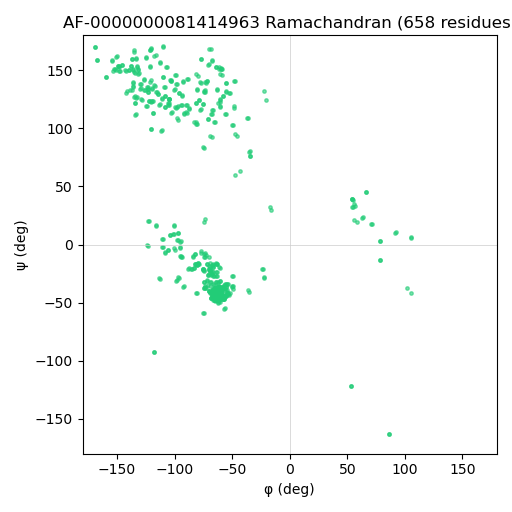8.19 92 ASP A N 1
ATOM 739 C CA . ASP A 1 92 ? -5.586 -17.406 -4.164 1 98.19 92 ASP A CA 1
ATOM 740 C C . ASP A 1 92 ? -6.359 -16.781 -3.006 1 98.19 92 ASP A C 1
ATOM 742 O O . ASP A 1 92 ? -6.227 -17.203 -1.858 1 98.19 92 ASP A O 1
ATOM 746 N N . ILE A 1 93 ? -7.152 -15.82 -3.271 1 98.5 93 ILE A N 1
ATOM 747 C CA . ILE A 1 93 ? -7.988 -15.156 -2.279 1 98.5 93 ILE A CA 1
ATOM 748 C C . ILE A 1 93 ? -9.438 -15.602 -2.441 1 98.5 93 ILE A C 1
ATOM 750 O O . ILE A 1 93 ? -10.062 -15.352 -3.477 1 98.5 93 ILE A O 1
ATOM 754 N N . ILE A 1 94 ? -10.016 -16.141 -1.44 1 98.44 94 ILE A N 1
ATOM 755 C CA . ILE A 1 94 ? -11.375 -16.656 -1.521 1 98.44 94 ILE A CA 1
ATOM 756 C C . ILE A 1 94 ? -12.375 -15.547 -1.207 1 98.44 94 ILE A C 1
ATOM 758 O O . ILE A 1 94 ? -12.367 -14.992 -0.107 1 98.44 94 ILE A O 1
ATOM 762 N N . LEU A 1 95 ? -13.164 -15.219 -2.113 1 97.75 95 LEU A N 1
ATOM 763 C CA . LEU A 1 95 ? -14.195 -14.203 -1.942 1 97.75 95 LEU A CA 1
ATOM 764 C C . LEU A 1 95 ? -15.516 -14.836 -1.506 1 97.75 95 LEU A C 1
ATOM 766 O O . LEU A 1 95 ? -16.266 -14.25 -0.716 1 97.75 95 LEU A O 1
ATOM 770 N N . ASP A 1 96 ? -15.781 -15.953 -2 1 97.62 96 ASP A N 1
ATOM 771 C CA . ASP A 1 96 ? -16.938 -16.781 -1.654 1 97.62 96 ASP A CA 1
ATOM 772 C C . ASP A 1 96 ? -16.625 -18.266 -1.848 1 97.62 96 ASP A C 1
ATOM 774 O O . ASP A 1 96 ? -15.82 -18.625 -2.703 1 97.62 96 ASP A O 1
ATOM 778 N N . GLY A 1 97 ? -17.312 -19.094 -1.007 1 97.12 97 GLY A N 1
ATOM 779 C CA . GLY A 1 97 ? -17.047 -20.531 -1.069 1 97.12 97 GLY A CA 1
ATOM 780 C C . GLY A 1 97 ? -15.883 -20.969 -0.198 1 97.12 97 GLY A C 1
ATOM 781 O O . GLY A 1 97 ? -15.531 -20.266 0.761 1 97.12 97 GLY A O 1
ATOM 782 N N . GLN A 1 98 ? -15.406 -22.234 -0.537 1 95.62 98 GLN A N 1
ATOM 783 C CA . GLN A 1 98 ? -14.312 -22.812 0.243 1 95.62 98 GLN A CA 1
ATOM 784 C C . GLN A 1 98 ? -13.266 -23.453 -0.664 1 95.62 98 GLN A C 1
ATOM 786 O O . GLN A 1 98 ? -13.578 -23.891 -1.772 1 95.62 98 GLN A O 1
ATOM 791 N N . CYS A 1 99 ? -12.047 -23.438 -0.174 1 97.56 99 CYS A N 1
ATOM 792 C CA . CYS A 1 99 ? -10.945 -24.047 -0.923 1 97.56 99 CYS A CA 1
ATOM 793 C C . CYS A 1 99 ? -9.984 -24.766 0.008 1 97.56 99 CYS A C 1
ATOM 795 O O . CYS A 1 99 ? -9.68 -24.281 1.1 1 97.56 99 CYS A O 1
ATOM 797 N N . TYR A 1 100 ? -9.664 -25.906 -0.333 1 95.88 100 TYR A N 1
ATOM 798 C CA . TYR A 1 100 ? -8.57 -26.625 0.315 1 95.88 100 TYR A CA 1
ATOM 799 C C . TYR A 1 100 ? -7.301 -26.547 -0.518 1 95.88 100 TYR A C 1
ATOM 801 O O . TYR A 1 100 ? -7.266 -27.016 -1.658 1 95.88 100 TYR A O 1
ATOM 809 N N . ALA A 1 101 ? -6.309 -25.969 0.03 1 97.5 101 ALA A N 1
ATOM 810 C CA . ALA A 1 101 ? -5.031 -25.828 -0.661 1 97.5 101 ALA A CA 1
ATOM 811 C C . ALA A 1 101 ? -3.971 -26.734 -0.038 1 97.5 101 ALA A C 1
ATOM 813 O O . ALA A 1 101 ? -3.871 -26.844 1.188 1 97.5 101 ALA A O 1
ATOM 814 N N . GLU A 1 102 ? -3.232 -27.391 -0.907 1 92.75 102 GLU A N 1
ATOM 815 C CA . GLU A 1 102 ? -2.166 -28.266 -0.437 1 92.75 102 GLU A CA 1
ATOM 816 C C . GLU A 1 102 ? -0.884 -28.062 -1.237 1 92.75 102 GLU A C 1
ATOM 818 O O . GLU A 1 102 ? -0.908 -28.047 -2.469 1 92.75 102 GLU A O 1
ATOM 823 N N . GLN A 1 103 ? 0.173 -27.828 -0.52 1 91.88 103 GLN A N 1
ATOM 824 C CA . GLN A 1 103 ? 1.497 -27.75 -1.127 1 91.88 103 GLN A CA 1
ATOM 825 C C . GLN A 1 103 ? 2.594 -27.969 -0.089 1 91.88 103 GLN A C 1
ATOM 827 O O . GLN A 1 103 ? 2.486 -27.5 1.045 1 91.88 103 GLN A O 1
ATOM 832 N N . ASP A 1 104 ? 3.674 -28.625 -0.507 1 83.31 104 ASP A N 1
ATOM 833 C CA . ASP A 1 104 ? 4.871 -28.812 0.307 1 83.31 104 ASP A CA 1
ATOM 834 C C . ASP A 1 104 ? 4.527 -29.438 1.655 1 83.31 104 ASP A C 1
ATOM 836 O O . ASP A 1 104 ? 5.047 -29.016 2.691 1 83.31 104 ASP A O 1
ATOM 840 N N . GLY A 1 105 ? 3.631 -30.328 1.573 1 81.31 105 GLY A N 1
ATOM 841 C CA . GLY A 1 105 ? 3.27 -31.062 2.773 1 81.31 105 GLY A CA 1
ATOM 842 C C . GLY A 1 105 ? 2.35 -30.281 3.697 1 81.31 105 GLY A C 1
ATOM 843 O O . GLY A 1 105 ? 1.992 -30.766 4.773 1 81.31 105 GLY A O 1
ATOM 844 N N . ARG A 1 106 ? 1.968 -29.156 3.328 1 85.31 106 ARG A N 1
ATOM 845 C CA . ARG A 1 106 ? 1.065 -28.328 4.117 1 85.31 106 ARG A CA 1
ATOM 846 C C . ARG A 1 106 ? -0.329 -28.281 3.498 1 85.31 106 ARG A C 1
ATOM 848 O O . ARG A 1 106 ? -0.484 -28.484 2.293 1 85.31 106 ARG A O 1
ATOM 855 N N . ARG A 1 107 ? -1.254 -28.062 4.402 1 87.5 107 ARG A N 1
ATOM 856 C CA . ARG A 1 107 ? -2.645 -27.953 3.977 1 87.5 107 ARG A CA 1
ATOM 857 C C . ARG A 1 107 ? -3.344 -26.797 4.672 1 87.5 107 ARG A C 1
ATOM 859 O O . ARG A 1 107 ? -3.143 -26.578 5.867 1 87.5 107 ARG A O 1
ATOM 866 N N . ALA A 1 108 ? -4.062 -26.078 3.912 1 93.62 108 ALA A N 1
ATOM 867 C CA . ALA A 1 108 ? -4.832 -24.969 4.457 1 93.62 108 ALA A CA 1
ATOM 868 C C . ALA A 1 108 ? -6.289 -25.031 4.008 1 93.62 108 ALA A C 1
ATOM 870 O O . ALA A 1 108 ? -6.574 -25.375 2.859 1 93.62 108 ALA A O 1
ATOM 871 N N . VAL A 1 109 ? -7.137 -24.828 4.922 1 94.5 109 VAL A N 1
ATOM 872 C CA . VAL A 1 109 ? -8.547 -24.625 4.613 1 94.5 109 VAL A CA 1
ATOM 873 C C . VAL A 1 109 ? -8.859 -23.141 4.5 1 94.5 109 VAL A C 1
ATOM 875 O O . VAL A 1 109 ? -8.695 -22.391 5.469 1 94.5 109 VAL A O 1
ATOM 878 N N . LEU A 1 110 ? -9.312 -22.781 3.35 1 97.25 110 LEU A N 1
ATOM 879 C CA . LEU A 1 110 ? -9.539 -21.359 3.084 1 97.25 110 LEU A CA 1
ATOM 880 C C . LEU A 1 110 ? -11.031 -21.062 2.977 1 97.25 110 LEU A C 1
ATOM 882 O O . LEU A 1 110 ? -11.75 -21.734 2.219 1 97.25 110 LEU A O 1
ATOM 886 N N . LYS A 1 111 ? -11.484 -20.125 3.758 1 96.06 111 LYS A N 1
ATOM 887 C CA . LYS A 1 111 ? -12.852 -19.609 3.752 1 96.06 111 LYS A CA 1
ATOM 888 C C . LYS A 1 111 ? -12.906 -18.188 3.203 1 96.06 111 LYS A C 1
ATOM 890 O O . LYS A 1 111 ? -11.859 -17.594 2.939 1 96.06 111 LYS A O 1
ATOM 895 N N . PRO A 1 112 ? -14.172 -17.688 2.959 1 96.62 112 PRO A N 1
ATOM 896 C CA . PRO A 1 112 ? -14.227 -16.312 2.471 1 96.62 112 PRO A CA 1
ATOM 897 C C . PRO A 1 112 ? -13.445 -15.336 3.35 1 96.62 112 PRO A C 1
ATOM 899 O O . PRO A 1 112 ? -13.594 -15.352 4.574 1 96.62 112 PRO A O 1
ATOM 902 N N . GLY A 1 113 ? -12.625 -14.562 2.705 1 95.19 113 GLY A N 1
ATOM 903 C CA . GLY A 1 113 ? -11.789 -13.625 3.439 1 95.19 113 GLY A CA 1
ATOM 904 C C . GLY A 1 113 ? -10.43 -14.195 3.805 1 95.19 113 GLY A C 1
ATOM 905 O O . GLY A 1 113 ? -9.688 -13.586 4.57 1 95.19 113 GLY A O 1
ATOM 906 N N . SER A 1 114 ? -10.102 -15.32 3.262 1 96.56 114 SER A N 1
ATOM 907 C CA . SER A 1 114 ? -8.797 -15.93 3.479 1 96.56 114 SER A CA 1
ATOM 908 C C . SER A 1 114 ? -8.055 -16.125 2.158 1 96.56 114 SER A C 1
ATOM 910 O O . SER A 1 114 ? -8.633 -15.945 1.084 1 96.56 114 SER A O 1
ATOM 912 N N . ALA A 1 115 ? -6.738 -16.438 2.316 1 97.69 115 ALA A N 1
ATOM 913 C CA . ALA A 1 115 ? -5.906 -16.625 1.126 1 97.69 115 ALA A CA 1
ATOM 914 C C . ALA A 1 115 ? -4.719 -17.531 1.416 1 97.69 115 ALA A C 1
ATOM 916 O O . ALA A 1 115 ? -4.324 -17.703 2.572 1 97.69 115 ALA A O 1
ATOM 917 N N . ALA A 1 116 ? -4.184 -18.094 0.357 1 97.06 116 ALA A N 1
ATOM 918 C CA . ALA A 1 116 ? -2.941 -18.859 0.44 1 97.06 116 ALA A CA 1
ATOM 919 C C . ALA A 1 116 ? -2.082 -18.641 -0.803 1 97.06 116 ALA A C 1
ATOM 921 O O . ALA A 1 116 ? -2.604 -18.375 -1.887 1 97.06 116 ALA A O 1
ATOM 922 N N . ILE A 1 117 ? -0.815 -18.734 -0.582 1 95.44 117 ILE A N 1
ATOM 923 C CA . ILE A 1 117 ? 0.136 -18.656 -1.685 1 95.44 117 ILE A CA 1
ATOM 924 C C . ILE A 1 117 ? 0.566 -20.062 -2.105 1 95.44 117 ILE A C 1
ATOM 926 O O . ILE A 1 117 ? 0.757 -20.938 -1.262 1 95.44 117 ILE A O 1
ATOM 930 N N . CYS A 1 118 ? 0.646 -20.234 -3.402 1 94.56 118 CYS A N 1
ATOM 931 C CA . CYS A 1 118 ? 1.24 -21.438 -3.982 1 94.56 118 CYS A CA 1
ATOM 932 C C . CYS A 1 118 ? 2.418 -21.078 -4.883 1 94.56 118 CYS A C 1
ATOM 934 O O . CYS A 1 118 ? 2.398 -20.047 -5.562 1 94.56 118 CYS A O 1
ATOM 936 N N . ASN A 1 119 ? 3.445 -21.844 -4.832 1 91.06 119 ASN A N 1
ATOM 937 C CA . ASN A 1 119 ? 4.57 -21.734 -5.754 1 91.06 119 ASN A CA 1
ATOM 938 C C . ASN A 1 119 ? 4.371 -22.594 -7 1 91.06 119 ASN A C 1
ATOM 940 O O . ASN A 1 119 ? 4.359 -23.812 -6.918 1 91.06 119 ASN A O 1
ATOM 944 N N . ALA A 1 120 ? 4.223 -21.984 -8.125 1 90.81 120 ALA A N 1
ATOM 945 C CA . ALA A 1 120 ? 3.838 -22.672 -9.359 1 90.81 120 ALA A CA 1
ATOM 946 C C . ALA A 1 120 ? 5 -23.484 -9.914 1 90.81 120 ALA A C 1
ATOM 948 O O . ALA A 1 120 ? 4.832 -24.234 -10.875 1 90.81 120 ALA A O 1
ATOM 949 N N . ALA A 1 121 ? 6.141 -23.312 -9.312 1 83.5 121 ALA A N 1
ATOM 950 C CA . ALA A 1 121 ? 7.285 -24.109 -9.742 1 83.5 121 ALA A CA 1
ATOM 951 C C . ALA A 1 121 ? 7.172 -25.547 -9.227 1 83.5 121 ALA A C 1
ATOM 953 O O . ALA A 1 121 ? 7.867 -26.438 -9.711 1 83.5 121 ALA A O 1
ATOM 954 N N . ARG A 1 122 ? 6.445 -25.766 -8.25 1 83.62 122 ARG A N 1
ATOM 955 C CA . ARG A 1 122 ? 6.227 -27.078 -7.652 1 83.62 122 ARG A CA 1
ATOM 956 C C . ARG A 1 122 ? 4.75 -27.453 -7.691 1 83.62 122 ARG A C 1
ATOM 958 O O . ARG A 1 122 ? 3.893 -26.609 -7.973 1 83.62 122 ARG A O 1
ATOM 965 N N . SER A 1 123 ? 4.539 -28.719 -7.387 1 87.94 123 SER A N 1
ATOM 966 C CA . SER A 1 123 ? 3.168 -29.219 -7.445 1 87.94 123 SER A CA 1
ATOM 967 C C . SER A 1 123 ? 2.33 -28.672 -6.297 1 87.94 123 SER A C 1
ATOM 969 O O . SER A 1 123 ? 2.816 -28.547 -5.172 1 87.94 123 SER A O 1
ATOM 971 N N . TYR A 1 124 ? 1.107 -28.359 -6.641 1 93 124 TYR A N 1
ATOM 972 C CA . TYR A 1 124 ? 0.127 -28.031 -5.613 1 93 124 TYR A CA 1
ATOM 973 C C . TYR A 1 124 ? -1.281 -28.406 -6.062 1 93 124 TYR A C 1
ATOM 975 O O . TYR A 1 124 ? -1.508 -28.688 -7.242 1 93 124 TYR A O 1
ATOM 983 N N . THR A 1 125 ? -2.166 -28.5 -5.109 1 94.44 125 THR A N 1
ATOM 984 C CA . THR A 1 125 ? -3.555 -28.844 -5.402 1 94.44 125 THR A CA 1
ATOM 985 C C . THR A 1 125 ? -4.504 -27.844 -4.734 1 94.44 125 THR A C 1
ATOM 987 O O . THR A 1 125 ? -4.27 -27.422 -3.602 1 94.44 125 THR A O 1
ATOM 990 N N . LEU A 1 126 ? -5.465 -27.469 -5.422 1 97.94 126 LEU A N 1
ATOM 991 C CA . LEU A 1 126 ? -6.59 -26.688 -4.922 1 97.94 126 LEU A CA 1
ATOM 992 C C . LEU A 1 126 ? -7.906 -27.438 -5.117 1 97.94 126 LEU A C 1
ATOM 994 O O . LEU A 1 126 ? -8.234 -27.844 -6.234 1 97.94 126 LEU A O 1
ATOM 998 N N . HIS A 1 127 ? -8.586 -27.641 -4.094 1 96.19 127 HIS A N 1
ATOM 999 C CA . HIS A 1 127 ? -9.875 -28.328 -4.145 1 96.19 127 HIS A CA 1
ATOM 1000 C C . HIS A 1 127 ? -11.016 -27.375 -3.779 1 96.19 127 HIS A C 1
ATOM 1002 O O . HIS A 1 127 ? -11.023 -26.797 -2.691 1 96.19 127 HIS A O 1
ATOM 1008 N N . PHE A 1 128 ? -11.922 -27.219 -4.715 1 97.06 128 PHE A N 1
ATOM 1009 C CA . PHE A 1 128 ? -13.117 -26.406 -4.52 1 97.06 128 PHE A CA 1
ATOM 1010 C C . PHE A 1 128 ? -14.367 -27.281 -4.473 1 97.06 128 PHE A C 1
ATOM 1012 O O . PHE A 1 128 ? -14.969 -27.562 -5.512 1 97.06 128 PHE A O 1
ATOM 1019 N N . PRO A 1 129 ? -14.883 -27.625 -3.26 1 92.75 129 PRO A N 1
ATOM 1020 C CA . PRO A 1 129 ? -15.992 -28.578 -3.145 1 92.75 129 PRO A CA 1
ATOM 1021 C C . PRO A 1 129 ? -17.344 -27.938 -3.438 1 92.75 129 PRO A C 1
ATOM 1023 O O . PRO A 1 129 ? -18.344 -28.641 -3.629 1 92.75 129 PRO A O 1
ATOM 1026 N N . GLU A 1 130 ? -17.469 -26.625 -3.426 1 93.94 130 GLU A N 1
ATOM 1027 C CA . GLU A 1 130 ? -18.672 -25.859 -3.705 1 93.94 130 GLU A CA 1
ATOM 1028 C C . GLU A 1 130 ? -18.391 -24.703 -4.664 1 93.94 130 GLU A C 1
ATOM 1030 O O . GLU A 1 130 ? -17.234 -24.391 -4.93 1 93.94 130 GLU A O 1
ATOM 1035 N N . PRO A 1 131 ? -19.484 -24.203 -5.309 1 96.44 131 PRO A N 1
ATOM 1036 C CA . PRO A 1 131 ? -19.25 -23.031 -6.145 1 96.44 131 PRO A CA 1
ATOM 1037 C C . PRO A 1 131 ? -18.438 -21.953 -5.426 1 96.44 131 PRO A C 1
ATOM 1039 O O . PRO A 1 131 ? -18.641 -21.719 -4.234 1 96.44 131 PRO A O 1
ATOM 1042 N N . CYS A 1 132 ? -17.562 -21.359 -6.172 1 97.31 132 CYS A N 1
ATOM 1043 C CA . CYS A 1 132 ? -16.641 -20.438 -5.516 1 97.31 132 CYS A CA 1
ATOM 1044 C C . CYS A 1 132 ? -16.438 -19.172 -6.348 1 97.31 132 CYS A C 1
ATOM 1046 O O . CYS A 1 132 ? -16.766 -19.156 -7.535 1 97.31 132 CYS A O 1
ATOM 1048 N N . GLN A 1 133 ? -16.109 -18.125 -5.684 1 98.12 133 GLN A N 1
ATOM 1049 C CA . GLN A 1 133 ? -15.586 -16.875 -6.246 1 98.12 133 GLN A CA 1
ATOM 1050 C C . GLN A 1 133 ? -14.227 -16.531 -5.648 1 98.12 133 GLN A C 1
ATOM 1052 O O . GLN A 1 133 ? -14.062 -16.547 -4.426 1 98.12 133 GLN A O 1
ATOM 1057 N N . LEU A 1 134 ? -13.242 -16.375 -6.508 1 97.31 134 LEU A N 1
ATOM 1058 C CA . LEU A 1 134 ? -11.938 -16.078 -5.93 1 97.31 134 LEU A CA 1
ATOM 1059 C C . LEU A 1 134 ? -11.203 -15.023 -6.766 1 97.31 134 LEU A C 1
ATOM 1061 O O . LEU A 1 134 ? -11.516 -14.836 -7.945 1 97.31 134 LEU A O 1
ATOM 1065 N N . ALA A 1 135 ? -10.383 -14.25 -6.141 1 98.38 135 ALA A N 1
ATOM 1066 C CA . ALA A 1 135 ? -9.367 -13.414 -6.777 1 98.38 135 ALA A CA 1
ATOM 1067 C C . ALA A 1 135 ? -8.008 -14.109 -6.777 1 98.38 135 ALA A C 1
ATOM 1069 O O . ALA A 1 135 ? -7.586 -14.664 -5.762 1 98.38 135 ALA A O 1
ATOM 1070 N N . VAL A 1 136 ? -7.371 -14.141 -7.922 1 98.44 136 VAL A N 1
ATOM 1071 C CA . VAL A 1 136 ? -6.066 -14.781 -8.055 1 98.44 136 VAL A CA 1
ATOM 1072 C C . VAL A 1 136 ? -5.023 -13.758 -8.5 1 98.44 136 VAL A C 1
ATOM 1074 O O . VAL A 1 136 ? -5.219 -13.062 -9.5 1 98.44 136 VAL A O 1
ATOM 1077 N N . LEU A 1 137 ? -4.004 -13.617 -7.75 1 97.94 137 LEU A N 1
ATOM 1078 C CA . LEU A 1 137 ? -2.848 -12.82 -8.156 1 97.94 137 LEU A CA 1
ATOM 1079 C C . LEU A 1 137 ? -1.68 -13.719 -8.539 1 97.94 137 LEU A C 1
ATOM 1081 O O . LEU A 1 137 ? -1.247 -14.562 -7.746 1 97.94 137 LEU A O 1
ATOM 1085 N N . THR A 1 138 ? -1.235 -13.602 -9.75 1 96.56 138 THR A N 1
ATOM 1086 C CA . THR A 1 138 ? -0.034 -14.281 -10.227 1 96.56 138 THR A CA 1
ATOM 1087 C C . THR A 1 138 ? 1.127 -13.297 -10.359 1 96.56 138 THR A C 1
ATOM 1089 O O . THR A 1 138 ? 1.013 -12.289 -11.047 1 96.56 138 THR A O 1
ATOM 1092 N N . LEU A 1 139 ? 2.205 -13.617 -9.711 1 92.75 139 LEU A N 1
ATOM 1093 C CA . LEU A 1 139 ? 3.307 -12.664 -9.703 1 92.75 139 LEU A CA 1
ATOM 1094 C C . LEU A 1 139 ? 4.652 -13.383 -9.695 1 92.75 139 LEU A C 1
ATOM 1096 O O . LEU A 1 139 ? 4.754 -14.508 -9.188 1 92.75 139 LEU A O 1
ATOM 1100 N N . PRO A 1 140 ? 5.699 -12.688 -10.219 1 88.44 140 PRO A N 1
ATOM 1101 C CA . PRO A 1 140 ? 7.047 -13.25 -10.125 1 88.44 140 PRO A CA 1
ATOM 1102 C C . PRO A 1 140 ? 7.523 -13.406 -8.68 1 88.44 140 PRO A C 1
ATOM 1104 O O . PRO A 1 140 ? 7.348 -12.492 -7.871 1 88.44 140 PRO A O 1
ATOM 1107 N N . ARG A 1 141 ? 8.062 -14.531 -8.398 1 84.19 141 ARG A N 1
ATOM 1108 C CA . ARG A 1 141 ? 8.578 -14.812 -7.062 1 84.19 141 ARG A CA 1
ATOM 1109 C C . ARG A 1 141 ? 9.57 -13.742 -6.621 1 84.19 141 ARG A C 1
ATOM 1111 O O . ARG A 1 141 ? 9.602 -13.367 -5.445 1 84.19 141 ARG A O 1
ATOM 1118 N N . ASP A 1 142 ? 10.281 -13.242 -7.496 1 76.31 142 ASP A N 1
ATOM 1119 C CA . ASP A 1 142 ? 11.367 -12.305 -7.211 1 76.31 142 ASP A CA 1
ATOM 1120 C C . ASP A 1 142 ? 10.82 -10.977 -6.688 1 76.31 142 ASP A C 1
ATOM 1122 O O . ASP A 1 142 ? 11.523 -10.242 -5.988 1 76.31 142 ASP A O 1
ATOM 1126 N N . LEU A 1 143 ? 9.633 -10.688 -7.043 1 79.31 143 LEU A N 1
ATOM 1127 C CA . LEU A 1 143 ? 9.008 -9.469 -6.555 1 79.31 143 LEU A CA 1
ATOM 1128 C C . LEU A 1 143 ? 8.898 -9.477 -5.031 1 79.31 143 LEU A C 1
ATOM 1130 O O . LEU A 1 143 ? 9 -8.43 -4.391 1 79.31 143 LEU A O 1
ATOM 1134 N N . LEU A 1 144 ? 8.734 -10.664 -4.453 1 81.12 144 LEU A N 1
ATOM 1135 C CA . LEU A 1 144 ? 8.547 -10.773 -3.01 1 81.12 144 LEU A CA 1
ATOM 1136 C C . LEU A 1 144 ? 9.852 -11.125 -2.311 1 81.12 144 LEU A C 1
ATOM 1138 O O . LEU A 1 144 ? 10.062 -10.758 -1.152 1 81.12 144 LEU A O 1
ATOM 1142 N N . SER A 1 145 ? 10.648 -11.82 -3.002 1 67.12 145 SER A N 1
ATOM 1143 C CA . SER A 1 145 ? 11.852 -12.352 -2.373 1 67.12 145 SER A CA 1
ATOM 1144 C C . SER A 1 145 ? 12.789 -11.234 -1.933 1 67.12 145 SER A C 1
ATOM 1146 O O . SER A 1 145 ? 13.625 -11.43 -1.049 1 67.12 145 SER A O 1
ATOM 1148 N N . ARG A 1 146 ? 12.555 -10.133 -2.453 1 60.34 146 ARG A N 1
ATOM 1149 C CA . ARG A 1 146 ? 13.359 -8.977 -2.076 1 60.34 146 ARG A CA 1
ATOM 1150 C C . ARG A 1 146 ? 12.969 -8.461 -0.694 1 60.34 146 ARG A C 1
ATOM 1152 O O . ARG A 1 146 ? 13.789 -7.855 0.001 1 60.34 146 ARG A O 1
ATOM 1159 N N . GLN A 1 147 ? 11.805 -8.82 -0.342 1 65.75 147 GLN A N 1
ATOM 1160 C CA . GLN A 1 147 ? 11.25 -8.266 0.887 1 65.75 147 GLN A CA 1
ATOM 1161 C C . GLN A 1 147 ? 11.078 -9.336 1.956 1 65.75 147 GLN A C 1
ATOM 1163 O O . GLN A 1 147 ? 11.102 -9.039 3.152 1 65.75 147 GLN A O 1
ATOM 1168 N N . VAL A 1 148 ? 10.875 -10.539 1.482 1 73.12 148 VAL A N 1
ATOM 1169 C CA . VAL A 1 148 ? 10.523 -11.617 2.398 1 73.12 148 VAL A CA 1
ATOM 1170 C C . VAL A 1 148 ? 11.516 -12.773 2.236 1 73.12 148 VAL A C 1
ATOM 1172 O O . VAL A 1 148 ? 11.602 -13.375 1.167 1 73.12 148 VAL A O 1
ATOM 1175 N N . ALA A 1 149 ? 12.133 -12.984 3.354 1 63.06 149 ALA A N 1
ATOM 1176 C CA . ALA A 1 149 ? 13 -14.156 3.348 1 63.06 149 ALA A CA 1
ATOM 1177 C C . ALA A 1 149 ? 12.188 -15.445 3.412 1 63.06 149 ALA A C 1
ATOM 1179 O O . ALA A 1 149 ? 11.195 -15.523 4.137 1 63.06 149 ALA A O 1
ATOM 1180 N N . ALA A 1 150 ? 12.453 -16.422 2.582 1 67.62 150 ALA A N 1
ATOM 1181 C CA . ALA A 1 150 ? 11.883 -17.766 2.613 1 67.62 150 ALA A CA 1
ATOM 1182 C C . ALA A 1 150 ? 10.391 -17.734 2.305 1 67.62 150 ALA A C 1
ATOM 1184 O O . ALA A 1 150 ? 9.594 -18.328 3.025 1 67.62 150 ALA A O 1
ATOM 1185 N N . VAL A 1 151 ? 10.055 -17.016 1.342 1 78.75 151 VAL A N 1
ATOM 1186 C CA . VAL A 1 151 ? 8.664 -16.875 0.935 1 78.75 151 VAL A CA 1
ATOM 1187 C C . VAL A 1 151 ? 8.016 -18.25 0.796 1 78.75 151 VAL A C 1
ATOM 1189 O O . VAL A 1 151 ? 6.832 -18.422 1.082 1 78.75 151 VAL A O 1
ATOM 1192 N N . ASP A 1 152 ? 8.812 -19.234 0.5 1 76.44 152 ASP A N 1
ATOM 1193 C CA . ASP A 1 152 ? 8.312 -20.578 0.229 1 76.44 152 ASP A CA 1
ATOM 1194 C C . ASP A 1 152 ? 7.824 -21.25 1.511 1 76.44 152 ASP A C 1
ATOM 1196 O O . ASP A 1 152 ? 7.066 -22.219 1.459 1 76.44 152 ASP A O 1
ATOM 1200 N N . ARG A 1 153 ? 8.219 -20.719 2.582 1 77.12 153 ARG A N 1
ATOM 1201 C CA . ARG A 1 153 ? 7.73 -21.234 3.857 1 77.12 153 ARG A CA 1
ATOM 1202 C C . ARG A 1 153 ? 6.281 -20.828 4.098 1 77.12 153 ARG A C 1
ATOM 1204 O O . ARG A 1 153 ? 5.609 -21.391 4.969 1 77.12 153 ARG A O 1
ATOM 1211 N N . GLY A 1 154 ? 5.867 -19.984 3.293 1 81.88 154 GLY A N 1
ATOM 1212 C CA . GLY A 1 154 ? 4.512 -19.484 3.461 1 81.88 154 GLY A CA 1
ATOM 1213 C C . GLY A 1 154 ? 3.521 -20.125 2.506 1 81.88 154 GLY A C 1
ATOM 1214 O O . GLY A 1 154 ? 2.359 -19.719 2.443 1 81.88 154 GLY A O 1
ATOM 1215 N N . THR A 1 155 ? 4.02 -21.188 1.796 1 88.25 155 THR A N 1
ATOM 1216 C CA . THR A 1 155 ? 3.121 -21.812 0.829 1 88.25 155 THR A CA 1
ATOM 1217 C C . THR A 1 155 ? 2.045 -22.625 1.537 1 88.25 155 THR A C 1
ATOM 1219 O O . THR A 1 155 ? 2.316 -23.281 2.549 1 88.25 155 THR A O 1
ATOM 1222 N N . ALA A 1 156 ? 0.809 -22.531 1.024 1 92 156 ALA A N 1
ATOM 1223 C CA . ALA A 1 156 ? -0.353 -23.297 1.49 1 92 156 ALA A CA 1
ATOM 1224 C C . ALA A 1 156 ? -0.601 -23.062 2.977 1 92 156 ALA A C 1
ATOM 1226 O O . ALA A 1 156 ? -0.854 -24 3.729 1 92 156 ALA A O 1
ATOM 1227 N N . ILE A 1 157 ? -0.324 -21.938 3.391 1 89.56 157 ILE A N 1
ATOM 1228 C CA . ILE A 1 157 ? -0.729 -21.453 4.707 1 89.56 157 ILE A CA 1
ATOM 1229 C C . ILE A 1 157 ? -1.803 -20.375 4.559 1 89.56 157 ILE A C 1
ATOM 1231 O O . ILE A 1 157 ? -1.796 -19.609 3.59 1 89.56 157 ILE A O 1
ATOM 1235 N N . ASP A 1 158 ? -2.715 -20.406 5.504 1 94.62 158 ASP A N 1
ATOM 1236 C CA . ASP A 1 158 ? -3.729 -19.359 5.512 1 94.62 158 ASP A CA 1
ATOM 1237 C C . ASP A 1 158 ? -3.123 -18.016 5.918 1 94.62 158 ASP A C 1
ATOM 1239 O O . ASP A 1 158 ? -2.854 -17.781 7.098 1 94.62 158 ASP A O 1
ATOM 1243 N N . LEU A 1 159 ? -2.982 -17.109 5.02 1 93.75 159 LEU A N 1
ATOM 1244 C CA . LEU A 1 159 ? -2.326 -15.828 5.254 1 93.75 159 LEU A CA 1
ATOM 1245 C C . LEU A 1 159 ? -3.178 -14.945 6.156 1 93.75 159 LEU A C 1
ATOM 1247 O O . LEU A 1 159 ? -2.678 -13.969 6.723 1 93.75 159 LEU A O 1
ATOM 1251 N N . SER A 1 160 ? -4.445 -15.258 6.184 1 94.56 160 SER A N 1
ATOM 1252 C CA . SER A 1 160 ? -5.344 -14.422 6.98 1 94.56 160 SER A CA 1
ATOM 1253 C C . SER A 1 160 ? -5.301 -14.812 8.453 1 94.56 160 SER A C 1
ATOM 1255 O O . SER A 1 160 ? -5.773 -14.07 9.312 1 94.56 160 SER A O 1
ATOM 1257 N N . SER A 1 161 ? -4.773 -15.977 8.68 1 86.88 161 SER A N 1
ATOM 1258 C CA . SER A 1 161 ? -4.773 -16.484 10.055 1 86.88 161 SER A CA 1
ATOM 1259 C C . SER A 1 161 ? -3.854 -15.656 10.945 1 86.88 161 SER A C 1
ATOM 1261 O O . SER A 1 161 ? -2.654 -15.547 10.68 1 86.88 161 SER A O 1
ATOM 1263 N N . ASN A 1 162 ? -4.387 -14.977 11.922 1 81 162 ASN A N 1
ATOM 1264 C CA . ASN A 1 162 ? -3.672 -14.203 12.93 1 81 162 ASN A CA 1
ATOM 1265 C C . ASN A 1 162 ? -2.908 -13.039 12.305 1 81 162 ASN A C 1
ATOM 1267 O O . ASN A 1 162 ? -1.819 -12.688 12.758 1 81 162 ASN A O 1
ATOM 1271 N N . SER A 1 163 ? -3.318 -12.617 11.188 1 91.62 163 SER A N 1
ATOM 1272 C CA . SER A 1 163 ? -2.664 -11.5 10.523 1 91.62 163 SER A CA 1
ATOM 1273 C C . SER A 1 163 ? -3.438 -10.203 10.734 1 91.62 163 SER A C 1
ATOM 1275 O O . SER A 1 163 ? -4.668 -10.18 10.641 1 91.62 163 SER A O 1
ATOM 1277 N N . HIS A 1 164 ? -2.746 -9.18 11.078 1 92.94 164 HIS A N 1
ATOM 1278 C CA . HIS A 1 164 ? -3.344 -7.855 11.172 1 92.94 164 HIS A CA 1
ATOM 1279 C C . HIS A 1 164 ? -3.166 -7.078 9.875 1 92.94 164 HIS A C 1
ATOM 1281 O O . HIS A 1 164 ? -3.818 -6.051 9.664 1 92.94 164 HIS A O 1
ATOM 1287 N N . LEU A 1 165 ? -2.35 -7.547 8.953 1 95.44 165 LEU A N 1
ATOM 1288 C CA . LEU A 1 165 ? -2.061 -6.871 7.691 1 95.44 165 LEU A CA 1
ATOM 1289 C C . LEU A 1 165 ? -2.936 -7.418 6.57 1 95.44 165 LEU A C 1
ATOM 1291 O O . LEU A 1 165 ? -3.303 -6.688 5.648 1 95.44 165 LEU A O 1
ATOM 1295 N N . PHE A 1 166 ? -3.344 -8.68 6.668 1 96.62 166 PHE A N 1
ATOM 1296 C CA . PHE A 1 166 ? -4.07 -9.328 5.586 1 96.62 166 PHE A CA 1
ATOM 1297 C C . PHE A 1 166 ? -5.391 -8.617 5.312 1 96.62 166 PHE A C 1
ATOM 1299 O O . PHE A 1 166 ? -5.75 -8.391 4.156 1 96.62 166 PHE A O 1
ATOM 1306 N N . PRO A 1 167 ? -6.156 -8.242 6.402 1 97.06 167 PRO A N 1
ATOM 1307 C CA . PRO A 1 167 ? -7.418 -7.562 6.102 1 97.06 167 PRO A CA 1
ATOM 1308 C C . PRO A 1 167 ? -7.219 -6.281 5.293 1 97.06 167 PRO A C 1
ATOM 1310 O O . PRO A 1 167 ? -8.07 -5.93 4.473 1 97.06 167 PRO A O 1
ATOM 1313 N N . LEU A 1 168 ? -6.152 -5.551 5.574 1 97.62 168 LEU A N 1
ATOM 1314 C CA . LEU A 1 168 ? -5.836 -4.344 4.82 1 97.62 168 LEU A CA 1
ATOM 1315 C C . LEU A 1 168 ? -5.52 -4.68 3.365 1 97.62 168 LEU A C 1
ATOM 1317 O O . LEU A 1 168 ? -6.043 -4.039 2.449 1 97.62 168 LEU A O 1
ATOM 1321 N N . PHE A 1 169 ? -4.645 -5.688 3.18 1 97.5 169 PHE A N 1
ATOM 1322 C CA . PHE A 1 169 ? -4.332 -6.191 1.847 1 97.5 169 PHE A CA 1
ATOM 1323 C C . PHE A 1 169 ? -5.594 -6.645 1.128 1 97.5 169 PHE A C 1
ATOM 1325 O O . PHE A 1 169 ? -5.809 -6.309 -0.039 1 97.5 169 PHE A O 1
ATOM 1332 N N . ASN A 1 170 ? -6.414 -7.391 1.78 1 97.75 170 ASN A N 1
ATOM 1333 C CA . ASN A 1 170 ? -7.652 -7.914 1.21 1 97.75 170 ASN A CA 1
ATOM 1334 C C . ASN A 1 170 ? -8.586 -6.789 0.778 1 97.75 170 ASN A C 1
ATOM 1336 O O . ASN A 1 170 ? -9.242 -6.883 -0.262 1 97.75 170 ASN A O 1
ATOM 1340 N N . ALA A 1 171 ? -8.742 -5.773 1.553 1 97.62 171 ALA A N 1
ATOM 1341 C CA . ALA A 1 171 ? -9.578 -4.629 1.207 1 97.62 171 ALA A CA 1
ATOM 1342 C C . ALA A 1 171 ? -9.07 -3.939 -0.057 1 97.62 171 ALA A C 1
ATOM 1344 O O . ALA A 1 171 ? -9.859 -3.525 -0.906 1 97.62 171 ALA A O 1
ATOM 1345 N N . TYR A 1 172 ? -7.781 -3.771 -0.148 1 97.94 172 TYR A N 1
ATOM 1346 C CA . TYR A 1 172 ? -7.152 -3.184 -1.325 1 97.94 172 TYR A CA 1
ATOM 1347 C C . TYR A 1 172 ? -7.48 -3.988 -2.578 1 97.94 172 TYR A C 1
ATOM 1349 O O . TYR A 1 172 ? -7.887 -3.424 -3.598 1 97.94 172 TYR A O 1
ATOM 1357 N N . VAL A 1 173 ? -7.344 -5.297 -2.477 1 97.88 173 VAL A N 1
ATOM 1358 C CA . VAL A 1 173 ? -7.562 -6.176 -3.619 1 97.88 173 VAL A CA 1
ATOM 1359 C C . VAL A 1 173 ? -9.039 -6.145 -4.023 1 97.88 173 VAL A C 1
ATOM 1361 O O . VAL A 1 173 ? -9.359 -6.09 -5.211 1 97.88 173 VAL A O 1
ATOM 1364 N N . LYS A 1 174 ? -9.922 -6.195 -3.078 1 97.56 174 LYS A N 1
ATOM 1365 C CA . LYS A 1 174 ? -11.352 -6.152 -3.379 1 97.56 174 LYS A CA 1
ATOM 1366 C C . LYS A 1 174 ? -11.719 -4.871 -4.121 1 97.56 174 LYS A C 1
ATOM 1368 O O . LYS A 1 174 ? -12.477 -4.91 -5.094 1 97.56 174 LYS A O 1
ATOM 1373 N N . GLN A 1 175 ? -11.18 -3.793 -3.609 1 97.56 175 GLN A N 1
ATOM 1374 C CA . GLN A 1 175 ? -11.414 -2.531 -4.301 1 97.56 175 GLN A CA 1
ATOM 1375 C C . GLN A 1 175 ? -10.836 -2.562 -5.715 1 97.56 175 GLN A C 1
ATOM 1377 O O . GLN A 1 175 ? -11.461 -2.072 -6.656 1 97.56 175 GLN A O 1
ATOM 1382 N N . LEU A 1 176 ? -9.672 -3.105 -5.859 1 97.62 176 LEU A N 1
ATOM 1383 C CA . LEU A 1 176 ? -9.016 -3.193 -7.16 1 97.62 176 LEU A CA 1
ATOM 1384 C C . LEU A 1 176 ? -9.859 -3.984 -8.148 1 97.62 176 LEU A C 1
ATOM 1386 O O . LEU A 1 176 ? -10.031 -3.566 -9.297 1 97.62 176 LEU A O 1
ATOM 1390 N N . ILE A 1 177 ? -10.414 -5.055 -7.723 1 96.44 177 ILE A N 1
ATOM 1391 C CA . ILE A 1 177 ? -11.266 -5.879 -8.57 1 96.44 177 ILE A CA 1
ATOM 1392 C C . ILE A 1 177 ? -12.461 -5.062 -9.047 1 96.44 177 ILE A C 1
ATOM 1394 O O . ILE A 1 177 ? -12.852 -5.148 -10.219 1 96.44 177 ILE A O 1
ATOM 1398 N N . SER A 1 178 ? -13.008 -4.262 -8.219 1 95.5 178 SER A N 1
ATOM 1399 C CA . SER A 1 178 ? -14.219 -3.51 -8.523 1 95.5 178 SER A CA 1
ATOM 1400 C C . SER A 1 178 ? -13.945 -2.43 -9.57 1 95.5 178 SER A C 1
ATOM 1402 O O . SER A 1 178 ? -14.867 -1.959 -10.234 1 95.5 178 SER A O 1
ATOM 1404 N N . GLN A 1 179 ? -12.672 -2.078 -9.727 1 94.75 179 GLN A N 1
ATOM 1405 C CA . GLN A 1 179 ? -12.398 -0.957 -10.617 1 94.75 179 GLN A CA 1
ATOM 1406 C C . GLN A 1 179 ? -11.445 -1.363 -11.734 1 94.75 179 GLN A C 1
ATOM 1408 O O . GLN A 1 179 ? -11.125 -0.555 -12.609 1 94.75 179 GLN A O 1
ATOM 1413 N N . ALA A 1 180 ? -11.023 -2.553 -11.719 1 93.5 180 ALA A N 1
ATOM 1414 C CA . ALA A 1 180 ? -9.945 -3.004 -12.594 1 93.5 180 ALA A CA 1
ATOM 1415 C C . ALA A 1 180 ? -10.266 -2.715 -14.055 1 93.5 180 ALA A C 1
ATOM 1417 O O . ALA A 1 180 ? -9.367 -2.371 -14.836 1 93.5 180 ALA A O 1
ATOM 1418 N N . SER A 1 181 ? -11.484 -2.822 -14.5 1 91.56 181 SER A N 1
ATOM 1419 C CA . SER A 1 181 ? -11.875 -2.67 -15.891 1 91.56 181 SER A CA 1
ATOM 1420 C C . SER A 1 181 ? -11.68 -1.234 -16.375 1 91.56 181 SER A C 1
ATOM 1422 O O . SER A 1 181 ? -11.602 -0.979 -17.578 1 91.56 181 SER A O 1
ATOM 1424 N N . SER A 1 182 ? -11.547 -0.315 -15.484 1 90.94 182 SER A N 1
ATOM 1425 C CA . SER A 1 182 ? -11.453 1.096 -15.852 1 90.94 182 SER A CA 1
ATOM 1426 C C . SER A 1 182 ? -10.055 1.64 -15.594 1 90.94 182 SER A C 1
ATOM 1428 O O . SER A 1 182 ? -9.797 2.83 -15.789 1 90.94 182 SER A O 1
ATOM 1430 N N . LEU A 1 183 ? -9.195 0.808 -15.203 1 92.12 183 LEU A N 1
ATOM 1431 C CA . LEU A 1 183 ? -7.855 1.268 -14.844 1 92.12 183 LEU A CA 1
ATOM 1432 C C . LEU A 1 183 ? -7.047 1.607 -16.094 1 92.12 183 LEU A C 1
ATOM 1434 O O . LEU A 1 183 ? -7 0.819 -17.047 1 92.12 183 LEU A O 1
ATOM 1438 N N . PRO A 1 184 ? -6.438 2.768 -16.078 1 87.75 184 PRO A N 1
ATOM 1439 C CA . PRO A 1 184 ? -5.52 3.076 -17.188 1 87.75 184 PRO A CA 1
ATOM 1440 C C . PRO A 1 184 ? -4.18 2.361 -17.047 1 87.75 184 PRO A C 1
ATOM 1442 O O . PRO A 1 184 ? -3.783 1.984 -15.945 1 87.75 184 PRO A O 1
ATOM 1445 N N . GLN A 1 185 ? -3.482 2.225 -18.094 1 86.44 185 GLN A N 1
ATOM 1446 C CA . GLN A 1 185 ? -2.17 1.587 -18.125 1 86.44 185 GLN A CA 1
ATOM 1447 C C . GLN A 1 185 ? -1.166 2.361 -17.281 1 86.44 185 GLN A C 1
ATOM 1449 O O . GLN A 1 185 ? -0.268 1.771 -16.672 1 86.44 185 GLN A O 1
ATOM 1454 N N . THR A 1 186 ? -1.37 3.607 -17.125 1 81.31 186 THR A N 1
ATOM 1455 C CA . THR A 1 186 ? -0.429 4.488 -16.438 1 81.31 186 THR A CA 1
ATOM 1456 C C . THR A 1 186 ? -0.395 4.18 -14.945 1 81.31 186 THR A C 1
ATOM 1458 O O . THR A 1 186 ? 0.597 4.465 -14.273 1 81.31 186 THR A O 1
ATOM 1461 N N . SER A 1 187 ? -1.456 3.588 -14.477 1 89.31 187 SER A N 1
ATOM 1462 C CA . SER A 1 187 ? -1.538 3.311 -13.047 1 89.31 187 SER A CA 1
ATOM 1463 C C . SER A 1 187 ? -1.059 1.898 -12.727 1 89.31 187 SER A C 1
ATOM 1465 O O . SER A 1 187 ? -0.84 1.559 -11.562 1 89.31 187 SER A O 1
ATOM 1467 N N . SER A 1 188 ? -0.859 1.122 -13.703 1 89.88 188 SER A N 1
ATOM 1468 C CA . SER A 1 188 ? -0.641 -0.31 -13.523 1 89.88 188 SER A CA 1
ATOM 1469 C C . SER A 1 188 ? 0.647 -0.583 -12.758 1 89.88 188 SER A C 1
ATOM 1471 O O . SER A 1 188 ? 0.67 -1.419 -11.852 1 89.88 188 SER A O 1
ATOM 1473 N N . GLN A 1 189 ? 1.648 0.111 -13.062 1 88.06 189 GLN A N 1
ATOM 1474 C CA . GLN A 1 189 ? 2.945 -0.136 -12.445 1 88.06 189 GLN A CA 1
ATOM 1475 C C . GLN A 1 189 ? 2.932 0.244 -10.969 1 88.06 189 GLN A C 1
ATOM 1477 O O . GLN A 1 189 ? 3.492 -0.469 -10.133 1 88.06 189 GLN A O 1
ATOM 1482 N N . VAL A 1 190 ? 2.326 1.328 -10.703 1 91.19 190 VAL A N 1
ATOM 1483 C CA . VAL A 1 190 ? 2.244 1.797 -9.32 1 91.19 190 VAL A CA 1
ATOM 1484 C C . VAL A 1 190 ? 1.417 0.817 -8.492 1 91.19 190 VAL A C 1
ATOM 1486 O O . VAL A 1 190 ? 1.795 0.471 -7.367 1 91.19 190 VAL A O 1
ATOM 1489 N N . ILE A 1 191 ? 0.375 0.339 -9.047 1 95.69 191 ILE A N 1
ATOM 1490 C CA . ILE A 1 191 ? -0.496 -0.605 -8.352 1 95.69 191 ILE A CA 1
ATOM 1491 C C . ILE A 1 191 ? 0.242 -1.925 -8.141 1 95.69 191 ILE A C 1
ATOM 1493 O O . ILE A 1 191 ? 0.137 -2.535 -7.07 1 95.69 191 ILE A O 1
ATOM 1497 N N . ALA A 1 192 ? 1.003 -2.314 -9.125 1 93.25 192 ALA A N 1
ATOM 1498 C CA . ALA A 1 192 ? 1.807 -3.525 -8.984 1 93.25 192 ALA A CA 1
ATOM 1499 C C . ALA A 1 192 ? 2.789 -3.402 -7.824 1 93.25 192 ALA A C 1
ATOM 1501 O O . ALA A 1 192 ? 2.959 -4.34 -7.047 1 93.25 192 ALA A O 1
ATOM 1502 N N . LYS A 1 193 ? 3.355 -2.318 -7.734 1 90.19 193 LYS A N 1
ATOM 1503 C CA . LYS A 1 193 ? 4.289 -2.059 -6.645 1 90.19 193 LYS A CA 1
ATOM 1504 C C . LYS A 1 193 ? 3.586 -2.111 -5.289 1 90.19 193 LYS A C 1
ATOM 1506 O O . LYS A 1 193 ? 4.09 -2.723 -4.348 1 90.19 193 LYS A O 1
ATOM 1511 N N . HIS A 1 194 ? 2.41 -1.444 -5.199 1 94.75 194 HIS A N 1
ATOM 1512 C CA . HIS A 1 194 ? 1.621 -1.491 -3.975 1 94.75 194 HIS A CA 1
ATOM 1513 C C . HIS A 1 194 ? 1.284 -2.93 -3.59 1 94.75 194 HIS A C 1
ATOM 1515 O O . HIS A 1 194 ? 1.45 -3.322 -2.434 1 94.75 194 HIS A O 1
ATOM 1521 N N . LEU A 1 195 ? 0.891 -3.652 -4.566 1 95.75 195 LEU A N 1
ATOM 1522 C CA . LEU A 1 195 ? 0.512 -5.039 -4.316 1 95.75 195 LEU A CA 1
ATOM 1523 C C . LEU A 1 195 ? 1.704 -5.844 -3.811 1 95.75 195 LEU A C 1
ATOM 1525 O O . LEU A 1 195 ? 1.583 -6.602 -2.842 1 95.75 195 LEU A O 1
ATOM 1529 N N . GLY A 1 196 ? 2.812 -5.695 -4.461 1 92.94 196 GLY A N 1
ATOM 1530 C CA . GLY A 1 196 ? 4.012 -6.383 -4.008 1 92.94 196 GLY A CA 1
ATOM 1531 C C . GLY A 1 196 ? 4.359 -6.09 -2.561 1 92.94 196 GLY A C 1
ATOM 1532 O O . GLY A 1 196 ? 4.684 -7.004 -1.798 1 92.94 196 GLY A O 1
ATOM 1533 N N . GLU A 1 197 ? 4.281 -4.891 -2.186 1 91 197 GLU A N 1
ATOM 1534 C CA . GLU A 1 197 ? 4.609 -4.473 -0.827 1 91 197 GLU A CA 1
ATOM 1535 C C . GLU A 1 197 ? 3.605 -5.027 0.179 1 91 197 GLU A C 1
ATOM 1537 O O . GLU A 1 197 ? 3.99 -5.516 1.243 1 91 197 GLU A O 1
ATOM 1542 N N . LEU A 1 198 ? 2.357 -4.949 -0.145 1 95.38 198 LEU A N 1
ATOM 1543 C CA . LEU A 1 198 ? 1.305 -5.418 0.75 1 95.38 198 LEU A CA 1
ATOM 1544 C C . LEU A 1 198 ? 1.383 -6.93 0.937 1 95.38 198 LEU A C 1
ATOM 1546 O O . LEU A 1 198 ? 1.301 -7.426 2.062 1 95.38 198 LEU A O 1
ATOM 1550 N N . ILE A 1 199 ? 1.612 -7.613 -0.169 1 94.12 199 ILE A N 1
ATOM 1551 C CA . ILE A 1 199 ? 1.729 -9.062 -0.104 1 94.12 199 ILE A CA 1
ATOM 1552 C C . ILE A 1 199 ? 2.967 -9.445 0.707 1 94.12 199 ILE A C 1
ATOM 1554 O O . ILE A 1 199 ? 2.895 -10.297 1.597 1 94.12 199 ILE A O 1
ATOM 1558 N N . GLY A 1 200 ? 4.016 -8.82 0.403 1 91.44 200 GLY A N 1
ATOM 1559 C CA . GLY A 1 200 ? 5.258 -9.109 1.105 1 91.44 200 GLY A CA 1
ATOM 1560 C C . GLY A 1 200 ? 5.152 -8.906 2.605 1 91.44 200 GLY A C 1
ATOM 1561 O O . GLY A 1 200 ? 5.609 -9.742 3.383 1 91.44 200 GLY A O 1
ATOM 1562 N N . SER A 1 201 ? 4.574 -7.828 2.992 1 91.56 201 SER A N 1
ATOM 1563 C CA . SER A 1 201 ? 4.434 -7.539 4.418 1 91.56 201 SER A CA 1
ATOM 1564 C C . SER A 1 201 ? 3.525 -8.555 5.098 1 91.56 201 SER A C 1
ATOM 1566 O O . SER A 1 201 ? 3.77 -8.945 6.246 1 91.56 201 SER A O 1
ATOM 1568 N N . THR A 1 202 ? 2.488 -8.977 4.43 1 92.69 202 THR A N 1
ATOM 1569 C CA . THR A 1 202 ? 1.553 -9.945 4.984 1 92.69 202 THR A CA 1
ATOM 1570 C C . THR A 1 202 ? 2.23 -11.305 5.172 1 92.69 202 THR A C 1
ATOM 1572 O O . THR A 1 202 ? 2.092 -11.93 6.227 1 92.69 202 THR A O 1
ATOM 1575 N N . ILE A 1 203 ? 2.951 -11.711 4.176 1 89.94 203 ILE A N 1
ATOM 1576 C CA . ILE A 1 203 ? 3.664 -12.977 4.258 1 89.94 203 ILE A CA 1
ATOM 1577 C C . ILE A 1 203 ? 4.695 -12.922 5.379 1 89.94 203 ILE A C 1
ATOM 1579 O O . ILE A 1 203 ? 4.812 -13.859 6.172 1 89.94 203 ILE A O 1
ATOM 1583 N N . SER A 1 204 ? 5.418 -11.82 5.418 1 86.12 204 SER A N 1
ATOM 1584 C CA . SER A 1 204 ? 6.43 -11.641 6.453 1 86.12 204 SER A CA 1
ATOM 1585 C C . SER A 1 204 ? 5.82 -11.719 7.848 1 86.12 204 SER A C 1
ATOM 1587 O O . SER A 1 204 ? 6.395 -12.336 8.75 1 86.12 204 SER A O 1
ATOM 1589 N N . GLU A 1 205 ? 4.727 -11.086 7.992 1 87.38 205 GLU A N 1
ATOM 1590 C CA . GLU A 1 205 ? 4.027 -11.133 9.273 1 87.38 205 GLU A CA 1
ATOM 1591 C C . GLU A 1 205 ? 3.699 -12.562 9.672 1 87.38 205 GLU A C 1
ATOM 1593 O O . GLU A 1 205 ? 3.883 -12.945 10.836 1 87.38 205 GLU A O 1
ATOM 1598 N N . ASN A 1 206 ? 3.182 -13.312 8.742 1 85.25 206 ASN A N 1
ATOM 1599 C CA . ASN A 1 206 ? 2.811 -14.695 9.008 1 85.25 206 ASN A CA 1
ATOM 1600 C C . ASN A 1 206 ? 4.027 -15.547 9.352 1 85.25 206 ASN A C 1
ATOM 1602 O O . ASN A 1 206 ? 3.979 -16.375 10.273 1 85.25 206 ASN A O 1
ATOM 1606 N N . LEU A 1 207 ? 5.031 -15.344 8.633 1 77.81 207 LEU A N 1
ATOM 1607 C CA . LEU A 1 207 ? 6.234 -16.141 8.836 1 77.81 207 LEU A CA 1
ATOM 1608 C C . LEU A 1 207 ? 6.891 -15.812 10.172 1 77.81 207 LEU A C 1
ATOM 1610 O O . LEU A 1 207 ? 7.551 -16.672 10.766 1 77.81 207 LEU A O 1
ATOM 1614 N N . SER A 1 208 ? 6.754 -14.555 10.562 1 73.94 208 SER A N 1
ATOM 1615 C CA . SER A 1 208 ? 7.348 -14.156 11.836 1 73.94 208 SER A CA 1
ATOM 1616 C C . SER A 1 208 ? 6.656 -14.844 13.008 1 73.94 208 SER A C 1
ATOM 1618 O O . SER A 1 208 ? 7.215 -14.922 14.102 1 73.94 208 SER A O 1
ATOM 1620 N N . GLN A 1 209 ? 5.488 -15.234 12.82 1 66.56 209 GLN A N 1
ATOM 1621 C CA . GLN A 1 209 ? 4.711 -15.875 13.875 1 66.56 209 GLN A CA 1
ATOM 1622 C C . GLN A 1 209 ? 5 -17.375 13.938 1 66.56 209 GLN A C 1
ATOM 1624 O O . GLN A 1 209 ? 4.609 -18.047 14.891 1 66.56 209 GLN A O 1
ATOM 1629 N N . VAL A 1 210 ? 5.473 -17.875 12.898 1 56.56 210 VAL A N 1
ATOM 1630 C CA . VAL A 1 210 ? 5.816 -19.281 12.859 1 56.56 210 VAL A CA 1
ATOM 1631 C C . VAL A 1 210 ? 7.176 -19.5 13.523 1 56.56 210 VAL A C 1
ATOM 1633 O O . VAL A 1 210 ? 8.156 -18.844 13.18 1 56.56 210 VAL A O 1
ATOM 1636 N N . PRO A 1 211 ? 7.148 -20.031 14.789 1 44.09 211 PRO A N 1
ATOM 1637 C CA . PRO A 1 211 ? 8.438 -20.312 15.422 1 44.09 211 PRO A CA 1
ATOM 1638 C C . PRO A 1 211 ? 9.5 -20.766 14.422 1 44.09 211 PRO A C 1
ATOM 1640 O O . PRO A 1 211 ? 9.242 -21.672 13.625 1 44.09 211 PRO A O 1
ATOM 1643 N N . LEU A 1 212 ? 10.055 -19.844 13.766 1 45.66 212 LEU A N 1
ATOM 1644 C CA . LEU A 1 212 ? 11.102 -20.203 12.812 1 45.66 212 LEU A CA 1
ATOM 1645 C C . LEU A 1 212 ? 12.109 -21.141 13.445 1 45.66 212 LEU A C 1
ATOM 1647 O O . LEU A 1 212 ? 12.469 -20.984 14.617 1 45.66 212 LEU A O 1
ATOM 1651 N N . GLN A 1 213 ? 12.203 -22.234 12.953 1 44.41 213 GLN A N 1
ATOM 1652 C CA . GLN A 1 213 ? 13.477 -22.922 13.18 1 44.41 213 GLN A CA 1
ATOM 1653 C C . GLN A 1 213 ? 14.656 -22 12.852 1 44.41 213 GLN A C 1
ATOM 1655 O O . GLN A 1 213 ? 15.789 -22.281 13.25 1 44.41 213 GLN A O 1
ATOM 1660 N N . LEU A 1 214 ? 14.555 -21.156 11.781 1 45.78 214 LEU A N 1
ATOM 1661 C CA . LEU A 1 214 ? 15.656 -20.234 11.578 1 45.78 214 LEU A CA 1
ATOM 1662 C C . LEU A 1 214 ? 15.578 -19.062 12.555 1 45.78 214 LEU A C 1
ATOM 1664 O O . LEU A 1 214 ? 14.5 -18.5 12.758 1 45.78 214 LEU A O 1
ATOM 1668 N N . SER A 1 215 ? 16.391 -18.875 13.336 1 48.59 215 SER A N 1
ATOM 1669 C CA . SER A 1 215 ? 16.453 -17.859 14.398 1 48.59 215 SER A CA 1
ATOM 1670 C C . SER A 1 215 ? 16.297 -16.453 13.828 1 48.59 215 SER A C 1
ATOM 1672 O O . SER A 1 215 ? 16.578 -16.219 12.648 1 48.59 215 SER A O 1
ATOM 1674 N N . ASP A 1 216 ? 15.445 -15.594 14.375 1 51.38 216 ASP A N 1
ATOM 1675 C CA . ASP A 1 216 ? 15.352 -14.156 14.117 1 51.38 216 ASP A CA 1
ATOM 1676 C C . ASP A 1 216 ? 16.672 -13.609 13.57 1 51.38 216 ASP A C 1
ATOM 1678 O O . ASP A 1 216 ? 16.672 -12.75 12.688 1 51.38 216 ASP A O 1
ATOM 1682 N N . HIS A 1 217 ? 17.703 -14.273 13.953 1 55.78 217 HIS A N 1
ATOM 1683 C CA . HIS A 1 217 ? 19.047 -13.859 13.547 1 55.78 217 HIS A CA 1
ATOM 1684 C C . HIS A 1 217 ? 19.312 -14.211 12.086 1 55.78 217 HIS A C 1
ATOM 1686 O O . HIS A 1 217 ? 19.922 -13.43 11.359 1 55.78 217 HIS A O 1
ATOM 1692 N N . LYS A 1 218 ? 18.656 -15.367 11.703 1 62.84 218 LYS A N 1
ATOM 1693 C CA . LYS A 1 218 ? 18.875 -15.812 10.336 1 62.84 218 LYS A CA 1
ATOM 1694 C C . LYS A 1 218 ? 18.125 -14.938 9.336 1 62.84 218 LYS A C 1
ATOM 1696 O O . LYS A 1 218 ? 18.688 -14.555 8.305 1 62.84 218 LYS A O 1
ATOM 1701 N N . ILE A 1 219 ? 17 -14.562 9.719 1 61.75 219 ILE A N 1
ATOM 1702 C CA . ILE A 1 219 ? 16.188 -13.711 8.867 1 61.75 219 ILE A CA 1
ATOM 1703 C C . ILE A 1 219 ? 16.828 -12.328 8.742 1 61.75 219 ILE A C 1
ATOM 1705 O O . ILE A 1 219 ? 16.922 -11.773 7.648 1 61.75 219 ILE A O 1
ATOM 1709 N N . ALA A 1 220 ? 17.219 -11.844 9.828 1 61.81 220 ALA A N 1
ATOM 1710 C CA . ALA A 1 220 ? 17.906 -10.547 9.828 1 61.81 220 ALA A CA 1
ATOM 1711 C C . ALA A 1 220 ? 19.141 -10.578 8.945 1 61.81 220 ALA A C 1
ATOM 1713 O O . ALA A 1 220 ? 19.422 -9.609 8.227 1 61.81 220 ALA A O 1
ATOM 1714 N N . THR A 1 221 ? 19.812 -11.672 8.953 1 72.38 221 THR A N 1
ATOM 1715 C CA . THR A 1 221 ? 21 -11.828 8.141 1 72.38 221 THR A CA 1
ATOM 1716 C C . THR A 1 221 ? 20.656 -11.82 6.656 1 72.38 221 THR A C 1
ATOM 1718 O O . THR A 1 221 ? 21.312 -11.164 5.852 1 72.38 221 THR A O 1
ATOM 1721 N N . LEU A 1 222 ? 19.531 -12.445 6.398 1 75.25 222 LEU A N 1
ATOM 1722 C CA . LEU A 1 222 ? 19.125 -12.531 4.996 1 75.25 222 LEU A CA 1
ATOM 1723 C C . LEU A 1 222 ? 18.703 -11.164 4.469 1 75.25 222 LEU A C 1
ATOM 1725 O O . LEU A 1 222 ? 19.062 -10.797 3.346 1 75.25 222 LEU A O 1
ATOM 1729 N N . VAL A 1 223 ? 18.047 -10.477 5.234 1 68.12 223 VAL A N 1
ATOM 1730 C CA . VAL A 1 223 ? 17.641 -9.125 4.859 1 68.12 223 VAL A CA 1
ATOM 1731 C C . VAL A 1 223 ? 18.859 -8.266 4.609 1 68.12 223 VAL A C 1
ATOM 1733 O O . VAL A 1 223 ? 18.922 -7.504 3.639 1 68.12 223 VAL A O 1
ATOM 1736 N N . ARG A 1 224 ? 19.797 -8.375 5.438 1 71.56 224 ARG A N 1
ATOM 1737 C CA . ARG A 1 224 ? 21.031 -7.621 5.309 1 71.56 224 ARG A CA 1
ATOM 1738 C C . ARG A 1 224 ? 21.781 -8 4.031 1 71.56 224 ARG A C 1
ATOM 1740 O O . ARG A 1 224 ? 22.375 -7.148 3.373 1 71.56 224 ARG A O 1
ATOM 1747 N N . VAL A 1 225 ? 21.703 -9.25 3.711 1 80.19 225 VAL A N 1
ATOM 1748 C CA . VAL A 1 225 ? 22.359 -9.734 2.506 1 80.19 225 VAL A CA 1
ATOM 1749 C C . VAL A 1 225 ? 21.734 -9.086 1.273 1 80.19 225 VAL A C 1
ATOM 1751 O O . VAL A 1 225 ? 22.438 -8.555 0.417 1 80.19 225 VAL A O 1
ATOM 1754 N N . HIS A 1 226 ? 20.469 -9.141 1.3 1 79.31 226 HIS A N 1
ATOM 1755 C CA . HIS A 1 226 ? 19.766 -8.562 0.158 1 79.31 226 HIS A CA 1
ATOM 1756 C C . HIS A 1 226 ? 20.047 -7.066 0.042 1 79.31 226 HIS A C 1
ATOM 1758 O O . HIS A 1 226 ? 20.328 -6.566 -1.048 1 79.31 226 HIS A O 1
ATOM 1764 N N . ALA A 1 227 ? 19.969 -6.41 1.124 1 72 227 ALA A N 1
ATOM 1765 C CA . ALA A 1 227 ? 20.219 -4.969 1.146 1 72 227 ALA A CA 1
ATOM 1766 C C . ALA A 1 227 ? 21.625 -4.648 0.666 1 72 227 ALA A C 1
ATOM 1768 O O . ALA A 1 227 ? 21.828 -3.691 -0.083 1 72 227 ALA A O 1
ATOM 1769 N N . TYR A 1 228 ? 22.531 -5.379 1.116 1 79.75 228 TYR A N 1
ATOM 1770 C CA . TYR A 1 228 ? 23.922 -5.172 0.731 1 79.75 228 TYR A CA 1
ATOM 1771 C C . TYR A 1 228 ? 24.109 -5.379 -0.768 1 79.75 228 TYR A C 1
ATOM 1773 O O . TYR A 1 228 ? 24.797 -4.594 -1.427 1 79.75 228 TYR A O 1
ATOM 1781 N N . ILE A 1 229 ? 23.484 -6.336 -1.253 1 84.75 229 ILE A N 1
ATOM 1782 C CA . ILE A 1 229 ? 23.594 -6.637 -2.676 1 84.75 229 ILE A CA 1
ATOM 1783 C C . ILE A 1 229 ? 23 -5.488 -3.492 1 84.75 229 ILE A C 1
ATOM 1785 O O . ILE A 1 229 ? 23.625 -5.004 -4.438 1 84.75 229 ILE A O 1
ATOM 1789 N N . ASP A 1 230 ? 21.891 -5.066 -3.08 1 79.06 230 ASP A N 1
ATOM 1790 C CA . ASP A 1 230 ? 21.219 -3.992 -3.805 1 79.06 230 ASP A CA 1
ATOM 1791 C C . ASP A 1 230 ? 22.047 -2.715 -3.793 1 79.06 230 ASP A C 1
ATOM 1793 O O . ASP A 1 230 ? 22.141 -2.018 -4.805 1 79.06 230 ASP A O 1
ATOM 1797 N N . ALA A 1 231 ? 22.672 -2.52 -2.697 1 76.5 231 ALA A N 1
ATOM 1798 C CA . ALA A 1 231 ? 23.453 -1.306 -2.518 1 76.5 231 ALA A CA 1
ATOM 1799 C C . ALA A 1 231 ? 24.75 -1.375 -3.309 1 76.5 231 ALA A C 1
ATOM 1801 O O . ALA A 1 231 ? 25.328 -0.343 -3.658 1 76.5 231 ALA A O 1
ATOM 1802 N N . ASN A 1 232 ? 25.219 -2.529 -3.627 1 84.5 232 ASN A N 1
ATOM 1803 C CA . ASN A 1 232 ? 26.547 -2.684 -4.219 1 84.5 232 ASN A CA 1
ATOM 1804 C C . ASN A 1 232 ? 26.469 -3.391 -5.57 1 84.5 232 ASN A C 1
ATOM 1806 O O . ASN A 1 232 ? 27.484 -3.891 -6.066 1 84.5 232 ASN A O 1
ATOM 1810 N N . LEU A 1 233 ? 25.266 -3.307 -6.086 1 87.31 233 LEU A N 1
ATOM 1811 C CA . LEU A 1 233 ? 24.984 -4.141 -7.246 1 87.31 233 LEU A CA 1
ATOM 1812 C C . LEU A 1 233 ? 25.859 -3.732 -8.43 1 87.31 233 LEU A C 1
ATOM 1814 O O . LEU A 1 233 ? 26.25 -4.578 -9.242 1 87.31 233 LEU A O 1
ATOM 1818 N N . ARG A 1 234 ? 26.172 -2.51 -8.539 1 83.81 234 ARG A N 1
ATOM 1819 C CA . ARG A 1 234 ? 26.875 -1.975 -9.695 1 83.81 234 ARG A CA 1
ATOM 1820 C C . ARG A 1 234 ? 28.375 -2.262 -9.602 1 83.81 234 ARG A C 1
ATOM 1822 O O . ARG A 1 234 ? 29.109 -2.125 -10.594 1 83.81 234 ARG A O 1
ATOM 1829 N N . ASN A 1 235 ? 28.859 -2.607 -8.484 1 86.75 235 ASN A N 1
ATOM 1830 C CA . ASN A 1 235 ? 30.266 -2.994 -8.305 1 86.75 235 ASN A CA 1
ATOM 1831 C C . ASN A 1 235 ? 30.578 -4.309 -9.016 1 86.75 235 ASN A C 1
ATOM 1833 O O . ASN A 1 235 ? 30.078 -5.367 -8.617 1 86.75 235 ASN A O 1
ATOM 1837 N N . PRO A 1 236 ? 31.375 -4.176 -10.031 1 87.62 236 PRO A N 1
ATOM 1838 C CA . PRO A 1 236 ? 31.672 -5.398 -10.789 1 87.62 236 PRO A CA 1
ATOM 1839 C C . PRO A 1 236 ? 32.406 -6.438 -9.961 1 87.62 236 PRO A C 1
ATOM 1841 O O . PRO A 1 236 ? 32.438 -7.617 -10.328 1 87.62 236 PRO A O 1
ATOM 1844 N N . HIS A 1 237 ? 32.938 -6.027 -8.891 1 88.5 237 HIS A N 1
ATOM 1845 C CA . HIS A 1 237 ? 33.719 -6.941 -8.062 1 88.5 237 HIS A CA 1
ATOM 1846 C C . HIS A 1 237 ? 32.906 -7.5 -6.914 1 88.5 237 HIS A C 1
ATOM 1848 O O . HIS A 1 237 ? 33.406 -8.258 -6.082 1 88.5 237 HIS A O 1
ATOM 1854 N N . LEU A 1 238 ? 31.641 -7.148 -6.902 1 91.12 238 LEU A N 1
ATOM 1855 C CA . LEU A 1 238 ? 30.766 -7.719 -5.883 1 91.12 238 LEU A CA 1
ATOM 1856 C C . LEU A 1 238 ? 30.703 -9.234 -6.004 1 91.12 238 LEU A C 1
ATOM 1858 O O . LEU A 1 238 ? 30.375 -9.766 -7.07 1 91.12 238 LEU A O 1
ATOM 1862 N N . SER A 1 239 ? 31.141 -9.93 -4.926 1 91 239 SER A N 1
ATOM 1863 C CA . SER A 1 239 ? 31.219 -11.383 -4.887 1 91 239 SER A CA 1
ATOM 1864 C C . SER A 1 239 ? 30.719 -11.93 -3.553 1 91 239 SER A C 1
ATOM 1866 O O . SER A 1 239 ? 30.562 -11.172 -2.59 1 91 239 SER A O 1
ATOM 1868 N N . PRO A 1 240 ? 30.359 -13.211 -3.557 1 90.31 240 PRO A N 1
ATOM 1869 C CA . PRO A 1 240 ? 29.984 -13.82 -2.279 1 90.31 240 PRO A CA 1
ATOM 1870 C C . PRO A 1 240 ? 31.016 -13.562 -1.177 1 90.31 240 PRO A C 1
ATOM 1872 O O . PRO A 1 240 ? 30.641 -13.289 -0.032 1 90.31 240 PRO A O 1
ATOM 1875 N N . GLU A 1 241 ? 32.281 -13.562 -1.588 1 88.25 241 GLU A N 1
ATOM 1876 C CA . GLU A 1 241 ? 33.344 -13.336 -0.624 1 88.25 241 GLU A CA 1
ATOM 1877 C C . GLU A 1 241 ? 33.312 -11.906 -0.091 1 88.25 241 GLU A C 1
ATOM 1879 O O . GLU A 1 241 ? 33.5 -11.68 1.105 1 88.25 241 GLU A O 1
ATOM 1884 N N . GLU A 1 242 ? 33.094 -11 -0.958 1 89.5 242 GLU A N 1
ATOM 1885 C CA . GLU A 1 242 ? 33 -9.602 -0.544 1 89.5 242 GLU A CA 1
ATOM 1886 C C . GLU A 1 242 ? 31.828 -9.383 0.411 1 89.5 242 GLU A C 1
ATOM 1888 O O . GLU A 1 242 ? 31.953 -8.664 1.401 1 89.5 242 GLU A O 1
ATOM 1893 N N . ILE A 1 243 ? 30.703 -9.977 0.078 1 88.69 243 ILE A N 1
ATOM 1894 C CA . ILE A 1 243 ? 29.516 -9.859 0.909 1 88.69 243 ILE A CA 1
ATOM 1895 C C . ILE A 1 243 ? 29.766 -10.477 2.281 1 88.69 243 ILE A C 1
ATOM 1897 O O . ILE A 1 243 ? 29.438 -9.883 3.311 1 88.69 243 ILE A O 1
ATOM 1901 N N . SER A 1 244 ? 30.359 -11.617 2.262 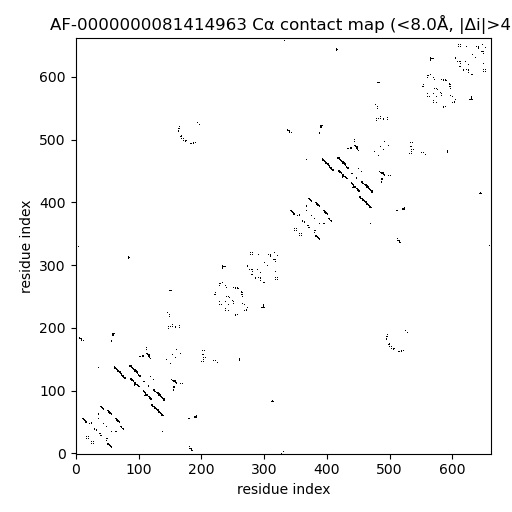1 86.25 244 SER A N 1
ATOM 1902 C CA . SER A 1 244 ? 30.703 -12.32 3.492 1 86.25 244 SER A CA 1
ATOM 1903 C C . SER A 1 244 ? 31.609 -11.461 4.379 1 86.25 244 SER A C 1
ATOM 1905 O O . SER A 1 244 ? 31.359 -11.344 5.582 1 86.25 244 SER A O 1
ATOM 1907 N N . ARG A 1 245 ? 32.594 -10.883 3.783 1 81.94 245 ARG A N 1
ATOM 1908 C CA . ARG A 1 245 ? 33.531 -10.031 4.516 1 81.94 245 ARG A CA 1
ATOM 1909 C C . ARG A 1 245 ? 32.812 -8.797 5.07 1 81.94 245 ARG A C 1
ATOM 1911 O O . ARG A 1 245 ? 33 -8.445 6.238 1 81.94 245 ARG A O 1
ATOM 1918 N N . ALA A 1 246 ? 32.031 -8.227 4.254 1 81.25 246 ALA A N 1
ATOM 1919 C CA . ALA A 1 246 ? 31.375 -6.98 4.629 1 81.25 246 ALA A CA 1
ATOM 1920 C C . ALA A 1 246 ? 30.375 -7.207 5.758 1 81.25 246 ALA A C 1
ATOM 1922 O O . ALA A 1 246 ? 30.234 -6.367 6.648 1 81.25 246 ALA A O 1
ATOM 1923 N N . LEU A 1 247 ? 29.672 -8.32 5.695 1 79.56 247 LEU A N 1
ATOM 1924 C CA . LEU A 1 247 ? 28.609 -8.586 6.656 1 79.56 247 LEU A CA 1
ATOM 1925 C C . LEU A 1 247 ? 29.125 -9.438 7.809 1 79.56 247 LEU A C 1
ATOM 1927 O O . LEU A 1 247 ? 28.391 -9.711 8.758 1 79.56 247 LEU A O 1
ATOM 1931 N N . ARG A 1 248 ? 30.438 -9.836 7.738 1 78.62 248 ARG A N 1
ATOM 1932 C CA . ARG A 1 248 ? 31.094 -10.656 8.75 1 78.62 248 ARG A CA 1
ATOM 1933 C C . ARG A 1 248 ? 30.312 -11.945 9 1 78.62 248 ARG A C 1
ATOM 1935 O O . ARG A 1 248 ? 30.078 -12.328 10.148 1 78.62 248 ARG A O 1
ATOM 1942 N N . VAL A 1 249 ? 29.797 -12.516 8.008 1 79.94 249 VAL A N 1
ATOM 1943 C CA . VAL A 1 249 ? 29.125 -13.805 8.016 1 79.94 249 VAL A CA 1
ATOM 1944 C C . VAL A 1 249 ? 29.734 -14.719 6.957 1 79.94 249 VAL A C 1
ATOM 1946 O O . VAL A 1 249 ? 30.062 -14.273 5.852 1 79.94 249 VAL A O 1
ATOM 1949 N N . SER A 1 250 ? 30.047 -15.945 7.277 1 79.94 250 SER A N 1
ATOM 1950 C CA . SER A 1 250 ? 30.703 -16.859 6.352 1 79.94 250 SER A CA 1
ATOM 1951 C C . SER A 1 250 ? 29.875 -17.062 5.09 1 79.94 250 SER A C 1
ATOM 1953 O O . SER A 1 250 ? 28.656 -17.031 5.133 1 79.94 250 SER A O 1
ATOM 1955 N N . THR A 1 251 ? 30.609 -17.234 3.955 1 85.75 251 THR A N 1
ATOM 1956 C CA . THR A 1 251 ? 29.938 -17.547 2.695 1 85.75 251 THR A CA 1
ATOM 1957 C C . THR A 1 251 ? 29.109 -18.828 2.816 1 85.75 251 THR A C 1
ATOM 1959 O O . THR A 1 251 ? 28.031 -18.922 2.244 1 85.75 251 THR A O 1
ATOM 1962 N N . ARG A 1 252 ? 29.656 -19.797 3.549 1 78.5 252 ARG A N 1
ATOM 1963 C CA . ARG A 1 252 ? 28.938 -21.047 3.754 1 78.5 252 ARG A CA 1
ATOM 1964 C C . ARG A 1 252 ? 27.609 -20.812 4.465 1 78.5 252 ARG A C 1
ATOM 1966 O O . ARG A 1 252 ? 26.578 -21.328 4.047 1 78.5 252 ARG A O 1
ATOM 1973 N N . TYR A 1 253 ? 27.672 -20.062 5.555 1 78.88 253 TYR A N 1
ATOM 1974 C CA . TYR A 1 253 ? 26.469 -19.766 6.324 1 78.88 253 TYR A CA 1
ATOM 1975 C C . TYR A 1 253 ? 25.453 -18.984 5.477 1 78.88 253 TYR A C 1
ATOM 1977 O O . TYR A 1 253 ? 24.266 -19.281 5.508 1 78.88 253 TYR A O 1
ATOM 1985 N N . LEU A 1 254 ? 25.938 -17.969 4.762 1 83.94 254 LEU A N 1
ATOM 1986 C CA . LEU A 1 254 ? 25.047 -17.188 3.908 1 83.94 254 LEU A CA 1
ATOM 1987 C C . LEU A 1 254 ? 24.391 -18.062 2.85 1 83.94 254 LEU A C 1
ATOM 1989 O O . LEU A 1 254 ? 23.188 -17.938 2.592 1 83.94 254 LEU A O 1
ATOM 1993 N N . ASN A 1 255 ? 25.125 -18.969 2.314 1 83 255 ASN A N 1
ATOM 1994 C CA . ASN A 1 255 ? 24.562 -19.875 1.322 1 83 255 ASN A CA 1
ATOM 1995 C C . ASN A 1 255 ? 23.594 -20.859 1.954 1 83 255 ASN A C 1
ATOM 1997 O O . ASN A 1 255 ? 22.594 -21.234 1.339 1 83 255 ASN A O 1
ATOM 2001 N N . GLN A 1 256 ? 23.906 -21.266 3.174 1 78 256 GLN A N 1
ATOM 2002 C CA . GLN A 1 256 ? 22.953 -22.109 3.9 1 78 256 GLN A CA 1
ATOM 2003 C C . GLN A 1 256 ? 21.625 -21.375 4.113 1 78 256 GLN A C 1
ATOM 2005 O O . GLN A 1 256 ? 20.562 -21.953 3.934 1 78 256 GLN A O 1
ATOM 2010 N N . LEU A 1 257 ? 21.797 -20.141 4.5 1 73.94 257 LEU A N 1
ATOM 2011 C CA . LEU A 1 257 ? 20.609 -19.344 4.707 1 73.94 257 LEU A CA 1
ATOM 2012 C C . LEU A 1 257 ? 19.812 -19.203 3.41 1 73.94 257 LEU A C 1
ATOM 2014 O O . LEU A 1 257 ? 18.578 -19.234 3.422 1 73.94 257 LEU A O 1
ATOM 2018 N N . LEU A 1 258 ? 20.547 -19.094 2.359 1 76.81 258 LEU A N 1
ATOM 2019 C CA . LEU A 1 258 ? 19.938 -18.844 1.059 1 76.81 258 LEU A CA 1
ATOM 2020 C C . LEU A 1 258 ? 19.391 -20.141 0.454 1 76.81 258 LEU A C 1
ATOM 2022 O O . LEU A 1 258 ? 18.594 -20.109 -0.482 1 76.81 258 LEU A O 1
ATOM 2026 N N . GLU A 1 259 ? 19.891 -21.25 1.036 1 73.75 259 GLU A N 1
ATOM 2027 C CA . GLU A 1 259 ? 19.359 -22.531 0.599 1 73.75 259 GLU A CA 1
ATOM 2028 C C . GLU A 1 259 ? 17.844 -22.578 0.776 1 73.75 259 GLU A C 1
ATOM 2030 O O . GLU A 1 259 ? 17.125 -23.172 -0.042 1 73.75 259 GLU A O 1
ATOM 2035 N N . ALA A 1 260 ? 17.484 -21.938 1.824 1 62.22 260 ALA A N 1
ATOM 2036 C CA . ALA A 1 260 ? 16.062 -21.859 2.094 1 62.22 260 ALA A CA 1
ATOM 2037 C C . ALA A 1 260 ? 15.32 -21.156 0.96 1 62.22 260 ALA A C 1
ATOM 2039 O O . ALA A 1 260 ? 14.125 -21.375 0.76 1 62.22 260 ALA A O 1
ATOM 2040 N N . GLU A 1 261 ? 16.062 -20.406 0.199 1 62.06 261 GLU A N 1
ATOM 2041 C CA . GLU A 1 261 ? 15.516 -19.688 -0.952 1 62.06 261 GLU A CA 1
ATOM 2042 C C . GLU A 1 261 ? 15.898 -20.375 -2.26 1 62.06 261 GLU A C 1
ATOM 2044 O O . GLU A 1 261 ? 15.695 -19.812 -3.342 1 62.06 261 GLU A O 1
ATOM 2049 N N . GLN A 1 262 ? 16.453 -21.5 -2.129 1 63.19 262 GLN A N 1
ATOM 2050 C CA . GLN A 1 262 ? 16.922 -22.297 -3.262 1 63.19 262 GLN A CA 1
ATOM 2051 C C . GLN A 1 262 ? 17.859 -21.5 -4.156 1 63.19 262 GLN A C 1
ATOM 2053 O O . GLN A 1 262 ? 17.734 -21.531 -5.383 1 63.19 262 GLN A O 1
ATOM 2058 N N . THR A 1 263 ? 18.578 -20.641 -3.59 1 76.31 263 THR A N 1
ATOM 2059 C CA . THR A 1 263 ? 19.562 -19.828 -4.312 1 76.31 263 THR A CA 1
ATOM 2060 C C . THR A 1 263 ? 20.875 -19.766 -3.555 1 76.31 263 THR A C 1
ATOM 2062 O O . THR A 1 263 ? 21.016 -20.391 -2.502 1 76.31 263 THR A O 1
ATOM 2065 N N . SER A 1 264 ? 21.922 -19.312 -4.156 1 84.81 264 SER A N 1
ATOM 2066 C CA . SER A 1 264 ? 23.234 -19.031 -3.566 1 84.81 264 SER A CA 1
ATOM 2067 C C . SER A 1 264 ? 23.594 -17.562 -3.682 1 84.81 264 SER A C 1
ATOM 2069 O O . SER A 1 264 ? 22.906 -16.797 -4.371 1 84.81 264 SER A O 1
ATOM 2071 N N . LEU A 1 265 ? 24.516 -17.172 -2.916 1 87.56 265 LEU A N 1
ATOM 2072 C CA . LEU A 1 265 ? 24.953 -15.781 -2.953 1 87.56 265 LEU A CA 1
ATOM 2073 C C . LEU A 1 265 ? 25.312 -15.367 -4.371 1 87.56 265 LEU A C 1
ATOM 2075 O O . LEU A 1 265 ? 24.938 -14.289 -4.828 1 87.56 265 LEU A O 1
ATOM 2079 N N . GLY A 1 266 ? 26 -16.219 -5.047 1 89.31 266 GLY A N 1
ATOM 2080 C CA . GLY A 1 266 ? 26.391 -15.938 -6.422 1 89.31 266 GLY A CA 1
ATOM 2081 C C . GLY A 1 266 ? 25.203 -15.797 -7.355 1 89.31 266 GLY A C 1
ATOM 2082 O O . GLY A 1 266 ? 25.125 -14.844 -8.141 1 89.31 266 GLY A O 1
ATOM 2083 N N . ARG A 1 267 ? 24.312 -16.719 -7.227 1 86.31 267 ARG A N 1
ATOM 2084 C CA . ARG A 1 267 ? 23.125 -16.703 -8.062 1 86.31 267 ARG A CA 1
ATOM 2085 C C . ARG A 1 267 ? 22.25 -15.484 -7.754 1 86.31 267 ARG A C 1
ATOM 2087 O O . ARG A 1 267 ? 21.656 -14.898 -8.664 1 86.31 267 ARG A O 1
ATOM 2094 N N . LEU A 1 268 ? 22.219 -15.172 -6.52 1 86.19 268 LEU A N 1
ATOM 2095 C CA . LEU A 1 268 ? 21.438 -14.023 -6.098 1 86.19 268 LEU A CA 1
ATOM 2096 C C . LEU A 1 268 ? 21.984 -12.734 -6.707 1 86.19 268 LEU A C 1
ATOM 2098 O O . LEU A 1 268 ? 21.234 -11.906 -7.215 1 86.19 268 LEU A O 1
ATOM 2102 N N . ILE A 1 269 ? 23.266 -12.531 -6.676 1 88.5 269 ILE A N 1
ATOM 2103 C CA . ILE A 1 269 ? 23.922 -11.367 -7.266 1 88.5 269 ILE A CA 1
ATOM 2104 C C . ILE A 1 269 ? 23.609 -11.297 -8.758 1 88.5 269 ILE A C 1
ATOM 2106 O O . ILE A 1 269 ? 23.203 -10.25 -9.266 1 88.5 269 ILE A O 1
ATOM 2110 N N . LEU A 1 270 ? 23.719 -12.391 -9.352 1 89.06 270 LEU A N 1
ATOM 2111 C CA . LEU A 1 270 ? 23.469 -12.461 -10.789 1 89.06 270 LEU A CA 1
ATOM 2112 C C . LEU A 1 270 ? 22.031 -12.086 -11.125 1 89.06 270 LEU A C 1
ATOM 2114 O O . LEU A 1 270 ? 21.797 -11.281 -12.023 1 89.06 270 LEU A O 1
ATOM 2118 N N . ARG A 1 271 ? 21.188 -12.695 -10.43 1 85.75 271 ARG A N 1
ATOM 2119 C CA . ARG A 1 271 ? 19.781 -12.438 -10.656 1 85.75 271 ARG A CA 1
ATOM 2120 C C . ARG A 1 271 ? 19.453 -10.953 -10.5 1 85.75 271 ARG A C 1
ATOM 2122 O O . ARG A 1 271 ? 18.734 -10.375 -11.312 1 85.75 271 ARG A O 1
ATOM 2129 N N . ARG A 1 272 ? 19.953 -10.375 -9.484 1 86.44 272 ARG A N 1
ATOM 2130 C CA . ARG A 1 272 ? 19.703 -8.961 -9.227 1 86.44 272 ARG A CA 1
ATOM 2131 C C . ARG A 1 272 ? 20.281 -8.094 -10.336 1 86.44 272 ARG A C 1
ATOM 2133 O O . ARG A 1 272 ? 19.672 -7.094 -10.734 1 86.44 272 ARG A O 1
ATOM 2140 N N . ARG A 1 273 ? 21.406 -8.422 -10.82 1 88.69 273 ARG A N 1
ATOM 2141 C CA . ARG A 1 273 ? 22.031 -7.691 -11.922 1 88.69 273 ARG A CA 1
ATOM 2142 C C . ARG A 1 273 ? 21.188 -7.801 -13.188 1 88.69 273 ARG A C 1
ATOM 2144 O O . ARG A 1 273 ? 21 -6.812 -13.898 1 88.69 273 ARG A O 1
ATOM 2151 N N . LEU A 1 274 ? 20.703 -8.93 -13.406 1 87.38 274 LEU A N 1
ATOM 2152 C CA . LEU A 1 274 ? 19.891 -9.148 -14.594 1 87.38 274 LEU A CA 1
ATOM 2153 C C . LEU A 1 274 ? 18.594 -8.344 -14.508 1 87.38 274 LEU A C 1
ATOM 2155 O O . LEU A 1 274 ? 18.141 -7.777 -15.508 1 87.38 274 LEU A O 1
ATOM 2159 N N . GLU A 1 275 ? 18.062 -8.367 -13.359 1 83.12 275 GLU A N 1
ATOM 2160 C CA . GLU A 1 275 ? 16.859 -7.574 -13.133 1 83.12 275 GLU A CA 1
ATOM 2161 C C . GLU A 1 275 ? 17.125 -6.09 -13.375 1 83.12 275 GLU A C 1
ATOM 2163 O O . GLU A 1 275 ? 16.328 -5.41 -14.023 1 83.12 275 GLU A O 1
ATOM 2168 N N . ALA A 1 276 ? 18.156 -5.625 -12.859 1 82.88 276 ALA A N 1
ATOM 2169 C CA . ALA A 1 276 ? 18.547 -4.23 -13.062 1 82.88 276 ALA A CA 1
ATOM 2170 C C . ALA A 1 276 ? 18.75 -3.926 -14.539 1 82.88 276 ALA A C 1
ATOM 2172 O O . ALA A 1 276 ? 18.328 -2.875 -15.031 1 82.88 276 ALA A O 1
ATOM 2173 N N . ALA A 1 277 ? 19.344 -4.789 -15.18 1 87.94 277 ALA A N 1
ATOM 2174 C CA . ALA A 1 277 ? 19.562 -4.621 -16.609 1 87.94 277 ALA A CA 1
ATOM 2175 C C . ALA A 1 277 ? 18.25 -4.582 -17.391 1 87.94 277 ALA A C 1
ATOM 2177 O O . ALA A 1 277 ? 18.078 -3.75 -18.281 1 87.94 277 ALA A O 1
ATOM 2178 N N . ALA A 1 278 ? 17.391 -5.453 -17 1 83.81 278 ALA A N 1
ATOM 2179 C CA . ALA A 1 278 ? 16.094 -5.504 -17.656 1 83.81 278 ALA A CA 1
ATOM 2180 C C . ALA A 1 278 ? 15.336 -4.188 -17.5 1 83.81 278 ALA A C 1
ATOM 2182 O O . ALA A 1 278 ? 14.742 -3.682 -18.453 1 83.81 278 ALA A O 1
ATOM 2183 N N . ILE A 1 279 ? 15.414 -3.725 -16.359 1 78.31 279 ILE A N 1
ATOM 2184 C CA . ILE A 1 279 ? 14.758 -2.455 -16.062 1 78.31 279 ILE A CA 1
ATOM 2185 C C . ILE A 1 279 ? 15.391 -1.343 -16.891 1 78.31 279 ILE A C 1
ATOM 2187 O O . ILE A 1 279 ? 14.68 -0.53 -17.5 1 78.31 279 ILE A O 1
ATOM 2191 N N . ALA A 1 280 ? 16.656 -1.357 -16.953 1 80.38 280 ALA A N 1
ATOM 2192 C CA . ALA A 1 280 ? 17.391 -0.354 -17.719 1 80.38 280 ALA A CA 1
ATOM 2193 C C . ALA A 1 280 ? 17.078 -0.461 -19.219 1 80.38 280 ALA A C 1
ATOM 2195 O O . ALA A 1 280 ? 16.938 0.555 -19.906 1 80.38 280 ALA A O 1
ATOM 2196 N N . LEU A 1 281 ? 16.938 -1.611 -19.594 1 84.5 281 LEU A N 1
ATOM 2197 C CA . LEU A 1 281 ? 16.703 -1.855 -21.016 1 84.5 281 LEU A CA 1
ATOM 2198 C C . LEU A 1 281 ? 15.32 -1.371 -21.438 1 84.5 281 LEU A C 1
ATOM 2200 O O . LEU A 1 281 ? 15.109 -1.007 -22.594 1 84.5 281 LEU A O 1
ATOM 2204 N N . ARG A 1 282 ? 14.484 -1.352 -20.469 1 77.25 282 ARG A N 1
ATOM 2205 C CA . ARG A 1 282 ? 13.117 -0.964 -20.797 1 77.25 282 ARG A CA 1
ATOM 2206 C C . ARG A 1 282 ? 12.859 0.494 -20.422 1 77.25 282 ARG A C 1
ATOM 2208 O O . ARG A 1 282 ? 11.773 1.02 -20.672 1 77.25 282 ARG A O 1
ATOM 2215 N N . ASP A 1 283 ? 13.812 1.031 -19.875 1 70.81 283 ASP A N 1
ATOM 2216 C CA . ASP A 1 283 ? 13.711 2.441 -19.516 1 70.81 283 ASP A CA 1
ATOM 2217 C C . ASP A 1 283 ? 13.844 3.338 -20.734 1 70.81 283 ASP A C 1
ATOM 2219 O O . ASP A 1 283 ? 14.883 3.348 -21.391 1 70.81 283 ASP A O 1
ATOM 2223 N N . PRO A 1 284 ? 12.82 4.137 -20.984 1 68.31 284 PRO A N 1
ATOM 2224 C CA . PRO A 1 284 ? 12.875 4.996 -22.172 1 68.31 284 PRO A CA 1
ATOM 2225 C C . PRO A 1 284 ? 14 6.027 -22.094 1 68.31 284 PRO A C 1
ATOM 2227 O O . PRO A 1 284 ? 14.492 6.477 -23.141 1 68.31 284 PRO A O 1
ATOM 2230 N N . ALA A 1 285 ? 14.406 6.332 -20.953 1 68.31 285 ALA A N 1
ATOM 2231 C CA . ALA A 1 285 ? 15.461 7.332 -20.797 1 68.31 285 ALA A CA 1
ATOM 2232 C C . ALA A 1 285 ? 16.828 6.754 -21.125 1 68.31 285 ALA A C 1
ATOM 2234 O O . ALA A 1 285 ? 17.797 7.492 -21.281 1 68.31 285 ALA A O 1
ATOM 2235 N N . MET A 1 286 ? 16.828 5.484 -21.359 1 76.81 286 MET A N 1
ATOM 2236 C CA . MET A 1 286 ? 18.125 4.828 -21.562 1 76.81 286 MET A CA 1
ATOM 2237 C C . MET A 1 286 ? 18.234 4.258 -22.969 1 76.81 286 MET A C 1
ATOM 2239 O O . MET A 1 286 ? 19.125 3.447 -23.25 1 76.81 286 MET A O 1
ATOM 2243 N N . THR A 1 287 ? 17.391 4.711 -23.734 1 76.69 287 THR A N 1
ATOM 2244 C CA . THR A 1 287 ? 17.312 4.145 -25.078 1 76.69 287 THR A CA 1
ATOM 2245 C C . THR A 1 287 ? 18.594 4.453 -25.859 1 76.69 287 THR A C 1
ATOM 2247 O O . THR A 1 287 ? 18.984 3.689 -26.75 1 76.69 287 THR A O 1
ATOM 2250 N N . SER A 1 288 ? 19.234 5.48 -25.531 1 78.44 288 SER A N 1
ATOM 2251 C CA . SER A 1 288 ? 20.406 5.898 -26.297 1 78.44 288 SER A CA 1
ATOM 2252 C C . SER A 1 288 ? 21.656 5.156 -25.828 1 78.44 288 SER A C 1
ATOM 2254 O O . SER A 1 288 ? 22.672 5.16 -26.531 1 78.44 288 SER A O 1
ATOM 2256 N N . ARG A 1 289 ? 21.578 4.48 -24.797 1 83.81 289 ARG A N 1
ATOM 2257 C CA . ARG A 1 289 ? 22.734 3.766 -24.266 1 83.81 289 ARG A CA 1
ATOM 2258 C C . ARG A 1 289 ? 22.828 2.361 -24.859 1 83.81 289 ARG A C 1
ATOM 2260 O O . ARG A 1 289 ? 21.812 1.702 -25.062 1 83.81 289 ARG A O 1
ATOM 2267 N N . SER A 1 290 ? 24.062 1.998 -25.094 1 89.69 290 SER A N 1
ATOM 2268 C CA . SER A 1 290 ? 24.25 0.655 -25.641 1 89.69 290 SER A CA 1
ATOM 2269 C C . SER A 1 290 ? 23.938 -0.409 -24.594 1 89.69 290 SER A C 1
ATOM 2271 O O . SER A 1 290 ? 24.047 -0.149 -23.391 1 89.69 290 SER A O 1
ATOM 2273 N N . ILE A 1 291 ? 23.609 -1.491 -25.047 1 90.75 291 ILE A N 1
ATOM 2274 C CA . ILE A 1 291 ? 23.328 -2.625 -24.172 1 90.75 291 ILE A CA 1
ATOM 2275 C C . ILE A 1 291 ? 24.562 -2.979 -23.359 1 90.75 291 ILE A C 1
ATOM 2277 O O . ILE A 1 291 ? 24.469 -3.291 -22.172 1 90.75 291 ILE A O 1
ATOM 2281 N N . SER A 1 292 ? 25.703 -2.869 -24.047 1 90.94 292 SER A N 1
ATOM 2282 C CA . SER A 1 292 ? 26.953 -3.154 -23.359 1 90.94 292 SER A CA 1
ATOM 2283 C C . SER A 1 292 ? 27.188 -2.182 -22.203 1 90.94 292 SER A C 1
ATOM 2285 O O . SER A 1 292 ? 27.609 -2.586 -21.109 1 90.94 292 SER A O 1
ATOM 2287 N N . THR A 1 293 ? 26.875 -0.986 -22.422 1 90 293 THR A N 1
ATOM 2288 C CA . THR A 1 293 ? 27.031 0.04 -21.406 1 90 293 THR A CA 1
ATOM 2289 C C . THR A 1 293 ? 26.094 -0.213 -20.234 1 90 293 THR A C 1
ATOM 2291 O O . THR A 1 293 ? 26.484 -0.073 -19.078 1 90 293 THR A O 1
ATOM 2294 N N . LEU A 1 294 ? 24.906 -0.583 -20.547 1 90.25 294 LEU A N 1
ATOM 2295 C CA . LEU A 1 294 ? 23.922 -0.845 -19.516 1 90.25 294 LEU A CA 1
ATOM 2296 C C . LEU A 1 294 ? 24.297 -2.072 -18.703 1 90.25 294 LEU A C 1
ATOM 2298 O O . LEU A 1 294 ? 24.156 -2.076 -17.469 1 90.25 294 LEU A O 1
ATOM 2302 N N . ALA A 1 295 ? 24.766 -2.994 -19.422 1 91.62 295 ALA A N 1
ATOM 2303 C CA . ALA A 1 295 ? 25.203 -4.211 -18.734 1 91.62 295 ALA A CA 1
ATOM 2304 C C . ALA A 1 295 ? 26.344 -3.914 -17.766 1 91.62 295 ALA A C 1
ATOM 2306 O O . ALA A 1 295 ? 26.328 -4.371 -16.625 1 91.62 295 ALA A O 1
ATOM 2307 N N . LEU A 1 296 ? 27.266 -3.15 -18.203 1 88.56 296 LEU A N 1
ATOM 2308 C CA . LEU A 1 296 ? 28.406 -2.785 -17.359 1 88.56 296 LEU A CA 1
ATOM 2309 C C . LEU A 1 296 ? 27.969 -1.937 -16.172 1 88.56 296 LEU A C 1
ATOM 2311 O O . LEU A 1 296 ? 28.469 -2.104 -15.062 1 88.56 296 LEU A O 1
ATOM 2315 N N . ALA A 1 297 ? 27.031 -1.175 -16.422 1 87.44 297 ALA A N 1
ATOM 2316 C CA . ALA A 1 297 ? 26.516 -0.303 -15.383 1 87.44 297 ALA A CA 1
ATOM 2317 C C . ALA A 1 297 ? 25.781 -1.11 -14.305 1 87.44 297 ALA A C 1
ATOM 2319 O O . ALA A 1 297 ? 25.656 -0.661 -13.164 1 87.44 297 ALA A O 1
ATOM 2320 N N . CYS A 1 298 ? 25.406 -2.254 -14.711 1 88.12 298 CYS A N 1
ATOM 2321 C CA . CYS A 1 298 ? 24.672 -3.107 -13.789 1 88.12 298 CYS A CA 1
ATOM 2322 C C . CYS A 1 298 ? 25.609 -4.078 -13.078 1 88.12 298 CYS A C 1
ATOM 2324 O O . CYS A 1 298 ? 25.156 -4.945 -12.328 1 88.12 298 CYS A O 1
ATOM 2326 N N . GLY A 1 299 ? 26.875 -3.945 -13.375 1 90 299 GLY A N 1
ATOM 2327 C CA . GLY A 1 299 ? 27.859 -4.695 -12.602 1 90 299 GLY A CA 1
ATOM 2328 C C . GLY A 1 299 ? 28.438 -5.879 -13.359 1 90 299 GLY A C 1
ATOM 2329 O O . GLY A 1 299 ? 29.203 -6.664 -12.805 1 90 299 GLY A O 1
ATOM 2330 N N . PHE A 1 300 ? 28.109 -6.02 -14.602 1 91.06 300 PHE A N 1
ATOM 2331 C CA . PHE A 1 300 ? 28.703 -7.094 -15.383 1 91.06 300 PHE A CA 1
ATOM 2332 C C . PHE A 1 300 ? 30.094 -6.711 -15.867 1 91.06 300 PHE A C 1
ATOM 2334 O O . PHE A 1 300 ? 30.328 -5.566 -16.266 1 91.06 300 PHE A O 1
ATOM 2341 N N . ASN A 1 301 ? 30.969 -7.621 -15.695 1 87.56 301 ASN A N 1
ATOM 2342 C CA . ASN A 1 301 ? 32.312 -7.359 -16.156 1 87.56 301 ASN A CA 1
ATOM 2343 C C . ASN A 1 301 ? 32.688 -8.234 -17.359 1 87.56 301 ASN A C 1
ATOM 2345 O O . ASN A 1 301 ? 33.812 -8.203 -17.844 1 87.56 301 ASN A O 1
ATOM 2349 N N . ASN A 1 302 ? 31.844 -9.031 -17.719 1 87.81 302 ASN A N 1
ATOM 2350 C CA . ASN A 1 302 ? 31.953 -9.914 -18.891 1 87.81 302 ASN A CA 1
ATOM 2351 C C . ASN A 1 302 ? 30.672 -9.898 -19.719 1 87.81 302 ASN A C 1
ATOM 2353 O O . ASN A 1 302 ? 29.656 -10.461 -19.312 1 87.81 302 ASN A O 1
ATOM 2357 N N . LEU A 1 303 ? 30.766 -9.328 -20.953 1 89.88 303 LEU A N 1
ATOM 2358 C CA . LEU A 1 303 ? 29.594 -9.109 -21.781 1 89.88 303 LEU A CA 1
ATOM 2359 C C . LEU A 1 303 ? 29.062 -10.43 -22.328 1 89.88 303 LEU A C 1
ATOM 2361 O O . LEU A 1 303 ? 27.859 -10.594 -22.531 1 89.88 303 LEU A O 1
ATOM 2365 N N . SER A 1 304 ? 30.031 -11.352 -22.547 1 91.06 304 SER A N 1
ATOM 2366 C CA . SER A 1 304 ? 29.594 -12.672 -22.984 1 91.06 304 SER A CA 1
ATOM 2367 C C . SER A 1 304 ? 28.766 -13.367 -21.906 1 91.06 304 SER A C 1
ATOM 2369 O O . SER A 1 304 ? 27.734 -13.984 -22.219 1 91.06 304 SER A O 1
ATOM 2371 N N . HIS A 1 305 ? 29.266 -13.25 -20.75 1 90.69 305 HIS A N 1
ATOM 2372 C CA . HIS A 1 305 ? 28.516 -13.812 -19.641 1 90.69 305 HIS A CA 1
ATOM 2373 C C . HIS A 1 305 ? 27.172 -13.125 -19.484 1 90.69 305 HIS A C 1
ATOM 2375 O O . HIS A 1 305 ? 26.156 -13.789 -19.203 1 90.69 305 HIS A O 1
ATOM 2381 N N . PHE A 1 306 ? 27.109 -11.875 -19.594 1 94.12 306 PHE A N 1
ATOM 2382 C CA . PHE A 1 306 ? 25.844 -11.141 -19.531 1 94.12 306 PHE A CA 1
ATOM 2383 C C . PHE A 1 306 ? 24.859 -11.648 -20.562 1 94.12 306 PHE A C 1
ATOM 2385 O O . PHE A 1 306 ? 23.703 -11.961 -20.234 1 94.12 306 PHE A O 1
ATOM 2392 N N . SER A 1 307 ? 25.266 -11.664 -21.766 1 91.06 307 SER A N 1
ATOM 2393 C CA . SER A 1 307 ? 24.375 -12.039 -22.875 1 91.06 307 SER A CA 1
ATOM 2394 C C . SER A 1 307 ? 23.781 -13.422 -22.641 1 91.06 307 SER A C 1
ATOM 2396 O O . SER A 1 307 ? 22.578 -13.617 -22.797 1 91.06 307 SER A O 1
ATOM 2398 N N . LYS A 1 308 ? 24.609 -14.336 -22.219 1 90.06 308 LYS A N 1
ATOM 2399 C CA . LYS A 1 308 ? 24.156 -15.703 -21.969 1 90.06 308 LYS A CA 1
ATOM 2400 C C . LYS A 1 308 ? 23.188 -15.758 -20.781 1 90.06 308 LYS A C 1
ATOM 2402 O O . LYS A 1 308 ? 22.125 -16.359 -20.875 1 90.06 308 LYS A O 1
ATOM 2407 N N . ALA A 1 309 ? 23.578 -15.109 -19.812 1 90.69 309 ALA A N 1
ATOM 2408 C CA . ALA A 1 309 ? 22.766 -15.125 -18.594 1 90.69 309 ALA A CA 1
ATOM 2409 C C . ALA A 1 309 ? 21.422 -14.438 -18.812 1 90.69 309 ALA A C 1
ATOM 2411 O O . ALA A 1 309 ? 20.391 -14.898 -18.312 1 90.69 309 ALA A O 1
ATOM 2412 N N . PHE A 1 310 ? 21.438 -13.359 -19.5 1 91.12 310 PHE A N 1
ATOM 2413 C CA . PHE A 1 310 ? 20.203 -12.625 -19.766 1 91.12 310 PHE A CA 1
ATOM 2414 C C . PHE A 1 310 ? 19.234 -13.461 -20.594 1 91.12 310 PHE A C 1
ATOM 2416 O O . PHE A 1 310 ? 18.047 -13.547 -20.266 1 91.12 310 PHE A O 1
ATOM 2423 N N . ARG A 1 311 ? 19.781 -14.07 -21.516 1 85.19 311 ARG A N 1
ATOM 2424 C CA . ARG A 1 311 ? 18.953 -14.938 -22.344 1 85.19 311 ARG A CA 1
ATOM 2425 C C . ARG A 1 311 ? 18.375 -16.094 -21.531 1 85.19 311 ARG A C 1
ATOM 2427 O O . ARG A 1 311 ? 17.203 -16.438 -21.688 1 85.19 311 ARG A O 1
ATOM 2434 N N . ASN A 1 312 ? 19.188 -16.641 -20.828 1 82.56 312 ASN A N 1
ATOM 2435 C CA . ASN A 1 312 ? 18.75 -17.766 -20 1 82.56 312 ASN A CA 1
ATOM 2436 C C . ASN A 1 312 ? 17.656 -17.344 -19.016 1 82.56 312 ASN A C 1
ATOM 2438 O O . ASN A 1 312 ? 16.734 -18.094 -18.75 1 82.56 312 ASN A O 1
ATOM 2442 N N . CYS A 1 313 ? 17.828 -16.172 -18.562 1 78.88 313 CYS A N 1
ATOM 2443 C CA . CYS A 1 313 ? 16.922 -15.68 -17.531 1 78.88 313 CYS A CA 1
ATOM 2444 C C . CYS A 1 313 ? 15.617 -15.188 -18.125 1 78.88 313 CYS A C 1
ATOM 2446 O O . CYS A 1 313 ? 14.547 -15.445 -17.578 1 78.88 313 CYS A O 1
ATOM 2448 N N . HIS A 1 314 ? 15.656 -14.477 -19.25 1 77.62 314 HIS A N 1
ATOM 2449 C CA . HIS A 1 314 ? 14.484 -13.773 -19.766 1 77.62 314 HIS A CA 1
ATOM 2450 C C . HIS A 1 314 ? 13.938 -14.453 -21.016 1 77.62 314 HIS A C 1
ATOM 2452 O O . HIS A 1 314 ? 12.875 -14.086 -21.516 1 77.62 314 HIS A O 1
ATOM 2458 N N . GLY A 1 315 ? 14.648 -15.398 -21.469 1 74.06 315 GLY A N 1
ATOM 2459 C CA . GLY A 1 315 ? 14.227 -16.141 -22.641 1 74.06 315 GLY A CA 1
ATOM 2460 C C . GLY A 1 315 ? 14.484 -15.398 -23.938 1 74.06 315 GLY A C 1
ATOM 2461 O O . GLY A 1 315 ? 14.32 -15.953 -25.031 1 74.06 315 GLY A O 1
ATOM 2462 N N . LEU A 1 316 ? 14.773 -14.164 -23.844 1 78.94 316 LEU A N 1
ATOM 2463 C CA . LEU A 1 316 ? 15.125 -13.305 -24.969 1 78.94 316 LEU A CA 1
ATOM 2464 C C . LEU A 1 316 ? 16.516 -12.703 -24.781 1 78.94 316 LEU A C 1
ATOM 2466 O O . LEU A 1 316 ? 16.984 -12.555 -23.656 1 78.94 316 LEU A O 1
ATOM 2470 N N . SER A 1 317 ? 17.094 -12.406 -25.984 1 89.56 317 SER A N 1
ATOM 2471 C CA . SER A 1 317 ? 18.328 -11.641 -25.891 1 89.56 317 SER A CA 1
ATOM 2472 C C . SER A 1 317 ? 18.062 -10.227 -25.375 1 89.56 317 SER A C 1
ATOM 2474 O O . SER A 1 317 ? 16.938 -9.742 -25.453 1 89.56 317 SER A O 1
ATOM 2476 N N . ALA A 1 318 ? 19.125 -9.648 -24.828 1 89.44 318 ALA A N 1
ATOM 2477 C CA . ALA A 1 318 ? 19 -8.273 -24.359 1 89.44 318 ALA A CA 1
ATOM 2478 C C . ALA A 1 318 ? 18.5 -7.359 -25.469 1 89.44 318 ALA A C 1
ATOM 2480 O O . ALA A 1 318 ? 17.672 -6.477 -25.234 1 89.44 318 ALA A O 1
ATOM 2481 N N . LYS A 1 319 ? 18.969 -7.562 -26.562 1 88.94 319 LYS A N 1
ATOM 2482 C CA . LYS A 1 319 ? 18.562 -6.773 -27.719 1 88.94 319 LYS A CA 1
ATOM 2483 C C . LYS A 1 319 ? 17.078 -6.965 -28.031 1 88.94 319 LYS A C 1
ATOM 2485 O O . LYS A 1 319 ? 16.344 -5.992 -28.234 1 88.94 319 LYS A O 1
ATOM 2490 N N . GLU A 1 320 ? 16.656 -8.203 -28.047 1 84.81 320 GLU A N 1
ATOM 2491 C CA . GLU A 1 320 ? 15.258 -8.531 -28.297 1 84.81 320 GLU A CA 1
ATOM 2492 C C . GLU A 1 320 ? 14.359 -7.98 -27.188 1 84.81 320 GLU A C 1
ATOM 2494 O O . GLU A 1 320 ? 13.258 -7.508 -27.453 1 84.81 320 GLU A O 1
ATOM 2499 N N . TYR A 1 321 ? 14.898 -8.094 -26.031 1 85.25 321 TYR A N 1
ATOM 2500 C CA . TYR A 1 321 ? 14.156 -7.625 -24.859 1 85.25 321 TYR A CA 1
ATOM 2501 C C . TYR A 1 321 ? 13.906 -6.121 -24.938 1 85.25 321 TYR A C 1
ATOM 2503 O O . TYR A 1 321 ? 12.805 -5.652 -24.656 1 85.25 321 TYR A O 1
ATOM 2511 N N . ARG A 1 322 ? 14.875 -5.387 -25.297 1 85.5 322 ARG A N 1
ATOM 2512 C CA . ARG A 1 322 ? 14.766 -3.939 -25.453 1 85.5 322 ARG A CA 1
ATOM 2513 C C . ARG A 1 322 ? 13.812 -3.588 -26.594 1 85.5 322 ARG A C 1
ATOM 2515 O O . ARG A 1 322 ? 13.016 -2.65 -26.469 1 85.5 322 ARG A O 1
ATOM 2522 N N . ALA A 1 323 ? 13.883 -4.262 -27.641 1 77.88 323 ALA A N 1
ATOM 2523 C CA . ALA A 1 323 ? 13.078 -4.004 -28.828 1 77.88 323 ALA A CA 1
ATOM 2524 C C . ALA A 1 323 ? 11.609 -4.344 -28.594 1 77.88 323 ALA A C 1
ATOM 2526 O O . ALA A 1 323 ? 10.719 -3.725 -29.172 1 77.88 323 ALA A O 1
ATOM 2527 N N . ALA A 1 324 ? 11.406 -5.363 -27.938 1 63.59 324 ALA A N 1
ATOM 2528 C CA . ALA A 1 324 ? 10.039 -5.812 -27.703 1 63.59 324 ALA A CA 1
ATOM 2529 C C . ALA A 1 324 ? 9.211 -4.723 -27.047 1 63.59 324 ALA A C 1
ATOM 2531 O O . ALA A 1 324 ? 8 -4.629 -27.266 1 63.59 324 ALA A O 1
ATOM 2532 N N . GLU A 1 325 ? 9.703 -3.961 -26.266 1 55.28 325 GLU A N 1
ATOM 2533 C CA . GLU A 1 325 ? 8.914 -2.904 -25.641 1 55.28 325 GLU A CA 1
ATOM 2534 C C . GLU A 1 325 ? 8.82 -1.683 -26.547 1 55.28 325 GLU A C 1
ATOM 2536 O O . GLU A 1 325 ? 7.84 -0.933 -26.5 1 55.28 325 GLU A O 1
ATOM 2541 N N . SER A 1 326 ? 9.703 -1.476 -27.531 1 50.75 326 SER A N 1
ATOM 2542 C CA . SER A 1 326 ? 9.656 -0.355 -28.453 1 50.75 326 SER A CA 1
ATOM 2543 C C . SER A 1 326 ? 8.797 -0.683 -29.672 1 50.75 326 SER A C 1
ATOM 2545 O O . SER A 1 326 ? 8.617 0.156 -30.562 1 50.75 326 SER A O 1
ATOM 2547 N N . ASP A 1 327 ? 8.492 -1.806 -30.094 1 42.72 327 ASP A N 1
ATOM 2548 C CA . ASP A 1 327 ? 7.758 -2.094 -31.328 1 42.72 327 ASP A CA 1
ATOM 2549 C C . ASP A 1 327 ? 6.332 -1.556 -31.25 1 42.72 327 ASP A C 1
ATOM 2551 O O . ASP A 1 327 ? 5.547 -1.973 -30.391 1 42.72 327 ASP A O 1
ATOM 2555 N N . PRO A 1 328 ? 6.152 -0.459 -31.984 1 38.12 328 PRO A N 1
ATOM 2556 C CA . PRO A 1 328 ? 4.816 0.109 -32.188 1 38.12 328 PRO A CA 1
ATOM 2557 C C . PRO A 1 328 ? 3.822 -0.9 -32.75 1 38.12 328 PRO A C 1
ATOM 2559 O O . PRO A 1 328 ? 2.617 -0.633 -32.781 1 38.12 328 PRO A O 1
ATOM 2562 N N . ARG A 1 329 ? 4.129 -1.897 -33.75 1 35.62 329 ARG A N 1
ATOM 2563 C CA . ARG A 1 329 ? 3.184 -2.742 -34.469 1 35.62 329 ARG A CA 1
ATOM 2564 C C . ARG A 1 329 ? 2.416 -3.65 -33.5 1 35.62 329 ARG A C 1
ATOM 2566 O O . ARG A 1 329 ? 1.494 -4.355 -33.906 1 35.62 329 ARG A O 1
ATOM 2573 N N . LYS A 1 330 ? 2.662 -4.188 -32.469 1 31.44 330 LYS A N 1
ATOM 2574 C CA . LYS A 1 330 ? 1.69 -4.902 -31.641 1 31.44 330 LYS A CA 1
ATOM 2575 C C . LYS A 1 330 ? 0.77 -3.928 -30.906 1 31.44 330 LYS A C 1
ATOM 2577 O O . LYS A 1 330 ? 0.119 -4.297 -29.938 1 31.44 330 LYS A O 1
ATOM 2582 N N . ARG A 1 331 ? 0.726 -2.77 -31.391 1 24.19 331 ARG A N 1
ATOM 2583 C CA . ARG A 1 331 ? -0.469 -1.942 -31.25 1 24.19 331 ARG A CA 1
ATOM 2584 C C . ARG A 1 331 ? -1.478 -2.252 -32.344 1 24.19 331 ARG A C 1
ATOM 2586 O O . ARG A 1 331 ? -1.108 -2.377 -33.531 1 24.19 331 ARG A O 1
ATOM 2593 N N . MET B 1 1 ? 12.719 -4.668 34.75 1 20.81 1 MET B N 1
ATOM 2594 C CA . MET B 1 1 ? 12.898 -4.305 33.344 1 20.81 1 MET B CA 1
ATOM 2595 C C . MET B 1 1 ? 11.742 -4.832 32.5 1 20.81 1 MET B C 1
ATOM 2597 O O . MET B 1 1 ? 11.625 -6.039 32.281 1 20.81 1 MET B O 1
ATOM 2601 N N . GLN B 1 2 ? 10.586 -4.344 32.594 1 26.31 2 GLN B N 1
ATOM 2602 C CA . GLN B 1 2 ? 9.359 -5.004 32.156 1 26.31 2 GLN B CA 1
ATOM 2603 C C . GLN B 1 2 ? 9.305 -5.137 30.641 1 26.31 2 GLN B C 1
ATOM 2605 O O . GLN B 1 2 ? 9.484 -4.152 29.922 1 26.31 2 GLN B O 1
ATOM 2610 N N . THR B 1 3 ? 9.734 -6.203 29.938 1 32.19 3 THR B N 1
ATOM 2611 C CA . THR B 1 3 ? 9.688 -6.723 28.578 1 32.19 3 THR B CA 1
ATOM 2612 C C . THR B 1 3 ? 8.367 -6.355 27.906 1 32.19 3 THR B C 1
ATOM 2614 O O . THR B 1 3 ? 7.293 -6.719 28.391 1 32.19 3 THR B O 1
ATOM 2617 N N . SER B 1 4 ? 8.242 -5.137 27.5 1 38.09 4 SER B N 1
ATOM 2618 C CA . SER B 1 4 ? 6.98 -4.789 26.844 1 38.09 4 SER B CA 1
ATOM 2619 C C . SER B 1 4 ? 6.457 -5.945 26 1 38.09 4 SER B C 1
ATOM 2621 O O . SER B 1 4 ? 7.207 -6.539 25.219 1 38.09 4 SER B O 1
ATOM 2623 N N . SER B 1 5 ? 5.488 -6.594 26.312 1 43.81 5 SER B N 1
ATOM 2624 C CA . SER B 1 5 ? 4.879 -7.801 25.75 1 43.81 5 SER B CA 1
ATOM 2625 C C . SER B 1 5 ? 4.543 -7.617 24.281 1 43.81 5 SER B C 1
ATOM 2627 O O . SER B 1 5 ? 4.102 -6.547 23.859 1 43.81 5 SER B O 1
ATOM 2629 N N . PRO B 1 6 ? 5.176 -8.297 23.297 1 48.31 6 PRO B N 1
ATOM 2630 C CA . PRO B 1 6 ? 4.926 -8.352 21.844 1 48.31 6 PRO B CA 1
ATOM 2631 C C . PRO B 1 6 ? 3.488 -8 21.484 1 48.31 6 PRO B C 1
ATOM 2633 O O . PRO B 1 6 ? 3.232 -7.492 20.391 1 48.31 6 PRO B O 1
ATOM 2636 N N . ASP B 1 7 ? 2.539 -8.102 22.422 1 56.09 7 ASP B N 1
ATOM 2637 C CA . ASP B 1 7 ? 1.098 -8.008 22.219 1 56.09 7 ASP B CA 1
ATOM 2638 C C . ASP B 1 7 ? 0.576 -6.625 22.609 1 56.09 7 ASP B C 1
ATOM 2640 O O . ASP B 1 7 ? -0.633 -6.43 22.75 1 56.09 7 ASP B O 1
ATOM 2644 N N . GLU B 1 8 ? 1.437 -5.656 22.75 1 70.25 8 GLU B N 1
ATOM 2645 C CA . GLU B 1 8 ? 0.923 -4.371 23.219 1 70.25 8 GLU B CA 1
ATOM 2646 C C . GLU B 1 8 ? 0.26 -3.604 22.078 1 70.25 8 GLU B C 1
ATOM 2648 O O . GLU B 1 8 ? 0.812 -3.512 20.984 1 70.25 8 GLU B O 1
ATOM 2653 N N . SER B 1 9 ? -0.992 -3.236 22.297 1 79.06 9 SER B N 1
ATOM 2654 C CA . SER B 1 9 ? -1.781 -2.473 21.328 1 79.06 9 SER B CA 1
ATOM 2655 C C . SER B 1 9 ? -1.175 -1.097 21.094 1 79.06 9 SER B C 1
ATOM 2657 O O . SER B 1 9 ? -0.422 -0.587 21.922 1 79.06 9 SER B O 1
ATOM 2659 N N . ILE B 1 10 ? -1.411 -0.586 19.953 1 81.69 10 ILE B N 1
ATOM 2660 C CA . ILE B 1 10 ? -0.978 0.767 19.625 1 81.69 10 ILE B CA 1
ATOM 2661 C C . ILE B 1 10 ? -1.609 1.764 20.594 1 81.69 10 ILE B C 1
ATOM 2663 O O . ILE B 1 10 ? -2.662 1.491 21.172 1 81.69 10 ILE B O 1
ATOM 2667 N N . ARG B 1 11 ? -0.926 2.852 20.812 1 79.69 11 ARG B N 1
ATOM 2668 C CA . ARG B 1 11 ? -1.517 3.926 21.594 1 79.69 11 ARG B CA 1
ATOM 2669 C C . ARG B 1 11 ? -2.814 4.418 20.969 1 79.69 11 ARG B C 1
ATOM 2671 O O . ARG B 1 11 ? -2.889 4.609 19.75 1 79.69 11 ARG B O 1
ATOM 2678 N N . GLN B 1 12 ? -3.852 4.438 21.812 1 86.5 12 GLN B N 1
ATOM 2679 C CA . GLN B 1 12 ? -5.164 4.832 21.312 1 86.5 12 GLN B CA 1
ATOM 2680 C C . GLN B 1 12 ? -5.992 5.512 22.391 1 86.5 12 GLN B C 1
ATOM 2682 O O . GLN B 1 12 ? -5.688 5.387 23.578 1 86.5 12 GLN B O 1
ATOM 2687 N N . ALA B 1 13 ? -6.887 6.332 22.031 1 87.88 13 ALA B N 1
ATOM 2688 C CA . ALA B 1 13 ? -7.828 6.973 22.953 1 87.88 13 ALA B CA 1
ATOM 2689 C C . ALA B 1 13 ? -9.164 7.238 22.266 1 87.88 13 ALA B C 1
ATOM 2691 O O . ALA B 1 13 ? -9.242 7.262 21.031 1 87.88 13 ALA B O 1
ATOM 2692 N N . HIS B 1 14 ? -10.18 7.266 23.078 1 92.12 14 HIS B N 1
ATOM 2693 C CA . HIS B 1 14 ? -11.523 7.652 22.656 1 92.12 14 HIS B CA 1
ATOM 2694 C C . HIS B 1 14 ? -12.102 8.727 23.562 1 92.12 14 HIS B C 1
ATOM 2696 O O . HIS B 1 14 ? -12.141 8.555 24.781 1 92.12 14 HIS B O 1
ATOM 2702 N N . ILE B 1 15 ? -12.508 9.828 22.953 1 92.62 15 ILE B N 1
ATOM 2703 C CA . ILE B 1 15 ? -13.023 10.945 23.734 1 92.62 15 ILE B CA 1
ATOM 2704 C C . ILE B 1 15 ? -14.297 11.484 23.094 1 92.62 15 ILE B C 1
ATOM 2706 O O . ILE B 1 15 ? -14.484 11.375 21.875 1 92.62 15 ILE B O 1
ATOM 2710 N N . SER B 1 16 ? -15.234 11.992 23.875 1 95.75 16 SER B N 1
ATOM 2711 C CA . SER B 1 16 ? -16.484 12.602 23.406 1 95.75 16 SER B CA 1
ATOM 2712 C C . SER B 1 16 ? -16.781 13.883 24.172 1 95.75 16 SER B C 1
ATOM 2714 O O . SER B 1 16 ? -16.562 13.969 25.375 1 95.75 16 SER B O 1
ATOM 2716 N N . THR B 1 17 ? -17.234 14.836 23.438 1 93.88 17 THR B N 1
ATOM 2717 C CA . THR B 1 17 ? -17.594 16.109 24.062 1 93.88 17 THR B CA 1
ATOM 2718 C C . THR B 1 17 ? -18.812 15.938 24.969 1 93.88 17 THR B C 1
ATOM 2720 O O . THR B 1 17 ? -19.078 16.797 25.812 1 93.88 17 THR B O 1
ATOM 2723 N N . LEU B 1 18 ? -19.516 14.891 24.781 1 92.5 18 LEU B N 1
ATOM 2724 C CA . LEU B 1 18 ? -20.703 14.664 25.578 1 92.5 18 LEU B CA 1
ATOM 2725 C C . LEU B 1 18 ? -20.344 14.336 27.031 1 92.5 18 LEU B C 1
ATOM 2727 O O . LEU B 1 18 ? -21.203 14.352 27.906 1 92.5 18 LEU B O 1
ATOM 2731 N N . GLN B 1 19 ? -19.094 14.109 27.266 1 93 19 GLN B N 1
ATOM 2732 C CA . GLN B 1 19 ? -18.609 13.773 28.609 1 93 19 GLN B CA 1
ATOM 2733 C C . GLN B 1 19 ? -18.406 15.031 29.453 1 93 19 GLN B C 1
ATOM 2735 O O . GLN B 1 19 ? -18.141 14.945 30.641 1 93 19 GLN B O 1
ATOM 2740 N N . VAL B 1 20 ? -18.516 16.188 28.859 1 94.88 20 VAL B N 1
ATOM 2741 C CA . VAL B 1 20 ? -18.328 17.453 29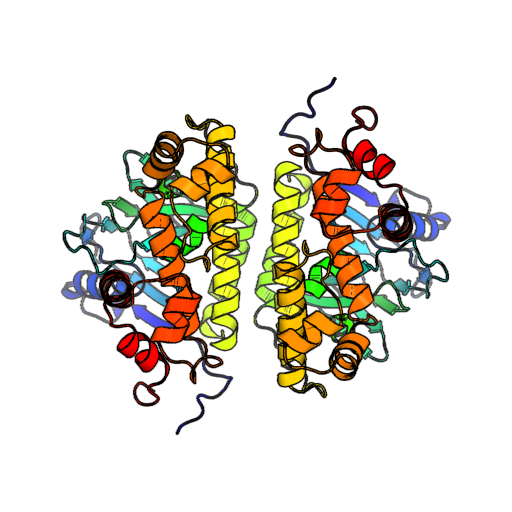.578 1 94.88 20 VAL B CA 1
ATOM 2742 C C . VAL B 1 20 ? -19.562 18.328 29.391 1 94.88 20 VAL B C 1
ATOM 2744 O O . VAL B 1 20 ? -20.359 18.125 28.469 1 94.88 20 VAL B O 1
ATOM 2747 N N . PRO B 1 21 ? -19.734 19.359 30.312 1 94.94 21 PRO B N 1
ATOM 2748 C CA . PRO B 1 21 ? -20.859 20.281 30.172 1 94.94 21 PRO B CA 1
ATOM 2749 C C . PRO B 1 21 ? -20.828 21.078 28.859 1 94.94 21 PRO B C 1
ATOM 2751 O O . PRO B 1 21 ? -19.734 21.328 28.328 1 94.94 21 PRO B O 1
ATOM 2754 N N . VAL B 1 22 ? -21.984 21.453 28.359 1 93.5 22 VAL B N 1
ATOM 2755 C CA . VAL B 1 22 ? -22.156 22.094 27.078 1 93.5 22 VAL B CA 1
ATOM 2756 C C . VAL B 1 22 ? -21.234 23.312 26.969 1 93.5 22 VAL B C 1
ATOM 2758 O O . VAL B 1 22 ? -20.609 23.531 25.922 1 93.5 22 VAL B O 1
ATOM 2761 N N . ARG B 1 23 ? -21.094 24.109 27.984 1 91.25 23 ARG B N 1
ATOM 2762 C CA . ARG B 1 23 ? -20.328 25.359 27.984 1 91.25 23 ARG B CA 1
ATOM 2763 C C . ARG B 1 23 ? -18.844 25.094 27.812 1 91.25 23 ARG B C 1
ATOM 2765 O O . ARG B 1 23 ? -18.094 25.984 27.391 1 91.25 23 ARG B O 1
ATOM 2772 N N . GLU B 1 24 ? -18.391 23.859 28.078 1 94.69 24 GLU B N 1
ATOM 2773 C CA . GLU B 1 24 ? -16.969 23.531 28.062 1 94.69 24 GLU B CA 1
ATOM 2774 C C . GLU B 1 24 ? -16.609 22.719 26.828 1 94.69 24 GLU B C 1
ATOM 2776 O O . GLU B 1 24 ? -15.438 22.438 26.578 1 94.69 24 GLU B O 1
ATOM 2781 N N . ARG B 1 25 ? -17.594 22.359 26.031 1 94.81 25 ARG B N 1
ATOM 2782 C CA . ARG B 1 25 ? -17.391 21.391 24.953 1 94.81 25 ARG B CA 1
ATOM 2783 C C . ARG B 1 25 ? -16.406 21.906 23.922 1 94.81 25 ARG B C 1
ATOM 2785 O O . ARG B 1 25 ? -15.531 21.172 23.469 1 94.81 25 ARG B O 1
ATOM 2792 N N . LEU B 1 26 ? -16.578 23.141 23.516 1 94.19 26 LEU B N 1
ATOM 2793 C CA . LEU B 1 26 ? -15.703 23.688 22.484 1 94.19 26 LEU B CA 1
ATOM 2794 C C . LEU B 1 26 ? -14.258 23.719 22.953 1 94.19 26 LEU B C 1
ATOM 2796 O O . LEU B 1 26 ? -13.352 23.312 22.219 1 94.19 26 LEU B O 1
ATOM 2800 N N . ASP B 1 27 ? -14 24.219 24.156 1 94.56 27 ASP B N 1
ATOM 2801 C CA . ASP B 1 27 ? -12.656 24.266 24.719 1 94.56 27 ASP B CA 1
ATOM 2802 C C . ASP B 1 27 ? -12.094 22.859 24.906 1 94.56 27 ASP B C 1
ATOM 2804 O O . ASP B 1 27 ? -10.922 22.609 24.625 1 94.56 27 ASP B O 1
ATOM 2808 N N . PHE B 1 28 ? -12.93 22.047 25.422 1 95.81 28 PHE B N 1
ATOM 2809 C CA . PHE B 1 28 ? -12.547 20.656 25.594 1 95.81 28 PHE B CA 1
ATOM 2810 C C . PHE B 1 28 ? -12.102 20.047 24.266 1 95.81 28 PHE B C 1
ATOM 2812 O O . PHE B 1 28 ? -11.078 19.359 24.219 1 95.81 28 PHE B O 1
ATOM 2819 N N . TRP B 1 29 ? -12.805 20.281 23.234 1 95.88 29 TRP B N 1
ATOM 2820 C CA . TRP B 1 29 ? -12.516 19.75 21.906 1 95.88 29 TRP B CA 1
ATOM 2821 C C . TRP B 1 29 ? -11.219 20.344 21.359 1 95.88 29 TRP B C 1
ATOM 2823 O O . TRP B 1 29 ? -10.375 19.609 20.844 1 95.88 29 TRP B O 1
ATOM 2833 N N . ARG B 1 30 ? -11.055 21.609 21.438 1 94.5 30 ARG B N 1
ATOM 2834 C CA . ARG B 1 30 ? -9.852 22.297 21 1 94.5 30 ARG B CA 1
ATOM 2835 C C . ARG B 1 30 ? -8.609 21.688 21.641 1 94.5 30 ARG B C 1
ATOM 2837 O O . ARG B 1 30 ? -7.605 21.453 20.953 1 94.5 30 ARG B O 1
ATOM 2844 N N . ASP B 1 31 ? -8.672 21.375 22.844 1 93.75 31 ASP B N 1
ATOM 2845 C CA . ASP B 1 31 ? -7.547 20.812 23.578 1 93.75 31 ASP B CA 1
ATOM 2846 C C . ASP B 1 31 ? -7.293 19.359 23.172 1 93.75 31 ASP B C 1
ATOM 2848 O O . ASP B 1 31 ? -6.141 18.938 23.094 1 93.75 31 ASP B O 1
ATOM 2852 N N . THR B 1 32 ? -8.328 18.703 22.938 1 92.88 32 THR B N 1
ATOM 2853 C CA . THR B 1 32 ? -8.25 17.281 22.656 1 92.88 32 THR B CA 1
ATOM 2854 C C . THR B 1 32 ? -7.676 17.031 21.266 1 92.88 32 THR B C 1
ATOM 2856 O O . THR 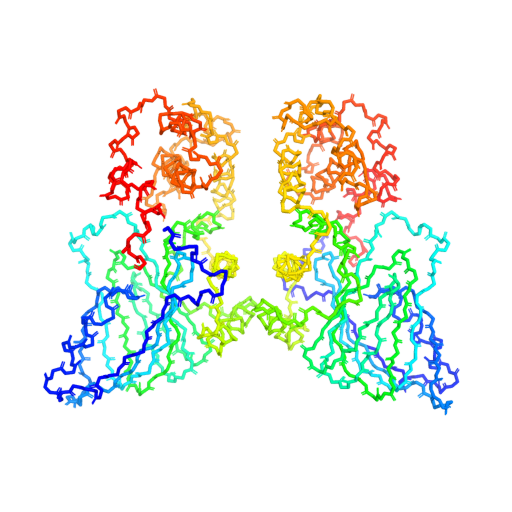B 1 32 ? -6.914 16.078 21.062 1 92.88 32 THR B O 1
ATOM 2859 N N . ILE B 1 33 ? -8.008 17.859 20.297 1 94.06 33 ILE B N 1
ATOM 2860 C CA . ILE B 1 33 ? -7.648 17.625 18.906 1 94.06 33 ILE B CA 1
ATOM 2861 C C . ILE B 1 33 ? -6.199 18.047 18.672 1 94.06 33 ILE B C 1
ATOM 2863 O O . ILE B 1 33 ? -5.566 17.594 17.719 1 94.06 33 ILE B O 1
ATOM 2867 N N . ARG B 1 34 ? -5.59 18.812 19.5 1 91 34 ARG B N 1
ATOM 2868 C CA . ARG B 1 34 ? -4.27 19.406 19.312 1 91 34 ARG B CA 1
ATOM 2869 C C . ARG B 1 34 ? -3.203 18.328 19.141 1 91 34 ARG B C 1
ATOM 2871 O O . ARG B 1 34 ? -2.295 18.484 18.328 1 91 34 ARG B O 1
ATOM 2878 N N . GLY B 1 35 ? -3.279 17.312 19.859 1 88.19 35 GLY B N 1
ATOM 2879 C CA . GLY B 1 35 ? -2.287 16.25 19.828 1 88.19 35 GLY B CA 1
ATOM 2880 C C . GLY B 1 35 ? -2.402 15.367 18.609 1 88.19 35 GLY B C 1
ATOM 2881 O O . GLY B 1 35 ? -1.493 15.32 17.781 1 88.19 35 GLY B O 1
ATOM 2882 N N . PRO B 1 36 ? -3.545 14.758 18.438 1 91.06 36 PRO B N 1
ATOM 2883 C CA . PRO B 1 36 ? -3.734 13.789 17.344 1 91.06 36 PRO B CA 1
ATOM 2884 C C . PRO B 1 36 ? -3.781 14.445 15.969 1 91.06 36 PRO B C 1
ATOM 2886 O O . PRO B 1 36 ? -3.443 13.805 14.969 1 91.06 36 PRO B O 1
ATOM 2889 N N . VAL B 1 37 ? -4.172 15.656 15.938 1 94.44 37 VAL B N 1
ATOM 2890 C CA . VAL B 1 37 ? -4.297 16.328 14.656 1 94.44 37 VAL B CA 1
ATOM 2891 C C . VAL B 1 37 ? -3.344 17.531 14.594 1 94.44 37 VAL B C 1
ATOM 2893 O O . VAL B 1 37 ? -2.17 17.375 14.25 1 94.44 37 VAL B O 1
ATOM 2896 N N . VAL B 1 38 ? -3.719 18.656 14.922 1 91.81 38 VAL B N 1
ATOM 2897 C CA . VAL B 1 38 ? -2.959 19.906 15.008 1 91.81 38 VAL B CA 1
ATOM 2898 C C . VAL B 1 38 ? -3.775 20.953 15.758 1 91.81 38 VAL B C 1
ATOM 2900 O O . VAL B 1 38 ? -4.984 20.797 15.938 1 91.81 38 VAL B O 1
ATOM 2903 N N . PRO B 1 39 ? -3.07 21.969 16.297 1 92.31 39 PRO B N 1
ATOM 2904 C CA . PRO B 1 39 ? -3.848 23.047 16.922 1 92.31 39 PRO B CA 1
ATOM 2905 C C . PRO B 1 39 ? -4.781 23.734 15.93 1 92.31 39 PRO B C 1
ATOM 2907 O O . PRO B 1 39 ? -4.336 24.203 14.875 1 92.31 39 PRO B O 1
ATOM 2910 N N . LEU B 1 40 ? -6.055 23.781 16.25 1 93.81 40 LEU B N 1
ATOM 2911 C CA . LEU B 1 40 ? -7.082 24.406 15.422 1 93.81 40 LEU B CA 1
ATOM 2912 C C . LEU B 1 40 ? -7.965 25.328 16.25 1 93.81 40 LEU B C 1
ATOM 2914 O O . LEU B 1 40 ? -8.062 25.172 17.469 1 93.81 40 LEU B O 1
ATOM 2918 N N . GLU B 1 41 ? -8.453 26.312 15.609 1 92.69 41 GLU B N 1
ATOM 2919 C CA . GLU B 1 41 ? -9.531 27.125 16.156 1 92.69 41 GLU B CA 1
ATOM 2920 C C . GLU B 1 41 ? -10.883 26.703 15.586 1 92.69 41 GLU B C 1
ATOM 2922 O O . GLU B 1 41 ? -10.977 26.312 14.422 1 92.69 41 GLU B O 1
ATOM 2927 N N . PHE B 1 42 ? -11.93 26.797 16.422 1 95.19 42 PHE B N 1
ATOM 2928 C CA . PHE B 1 42 ? -13.234 26.297 15.992 1 95.19 42 PHE B CA 1
ATOM 2929 C C . PHE B 1 42 ? -14.305 27.375 16.141 1 95.19 42 PHE B C 1
ATOM 2931 O O . PHE B 1 42 ? -14.258 28.172 17.094 1 95.19 42 PHE B O 1
ATOM 2938 N N . GLU B 1 43 ? -15.156 27.422 15.242 1 91.5 43 GLU B N 1
ATOM 2939 C CA . GLU B 1 43 ? -16.359 28.234 15.281 1 91.5 43 GLU B CA 1
ATOM 2940 C C . GLU B 1 43 ? -17.625 27.391 15.109 1 91.5 43 GLU B C 1
ATOM 2942 O O . GLU B 1 43 ? -17.641 26.469 14.289 1 91.5 43 GLU B O 1
ATOM 2947 N N . LEU B 1 44 ? -18.594 27.656 15.961 1 90.19 44 LEU B N 1
ATOM 2948 C CA . LEU B 1 44 ? -19.844 26.906 15.891 1 90.19 44 LEU B CA 1
ATOM 2949 C C . LEU B 1 44 ? -20.75 27.484 14.805 1 90.19 44 LEU B C 1
ATOM 2951 O O . LEU B 1 44 ? -20.75 28.688 14.57 1 90.19 44 LEU B O 1
ATOM 2955 N N . VAL B 1 45 ? -21.453 26.578 14.234 1 83.38 45 VAL B N 1
ATOM 2956 C CA . VAL B 1 45 ? -22.453 26.984 13.25 1 83.38 45 VAL B CA 1
ATOM 2957 C C . VAL B 1 45 ? -23.812 27.141 13.93 1 83.38 45 VAL B C 1
ATOM 2959 O O . VAL B 1 45 ? -24.25 26.25 14.664 1 83.38 45 VAL B O 1
ATOM 2962 N N . ASP B 1 46 ? -24.516 28.234 13.773 1 79.75 46 ASP B N 1
ATOM 2963 C CA . ASP B 1 46 ? -25.828 28.578 14.281 1 79.75 46 ASP B CA 1
ATOM 2964 C C . ASP B 1 46 ? -25.891 28.453 15.797 1 79.75 46 ASP B C 1
ATOM 2966 O O . ASP B 1 46 ? -26.906 28.047 16.359 1 79.75 46 ASP B O 1
ATOM 2970 N N . GLN B 1 47 ? -24.859 28.469 16.562 1 78.62 47 GLN B N 1
ATOM 2971 C CA . GLN B 1 47 ? -24.734 28.531 18.016 1 78.62 47 GLN B CA 1
ATOM 2972 C C . GLN B 1 47 ? -25.156 27.219 18.656 1 78.62 47 GLN B C 1
ATOM 2974 O O . GLN B 1 47 ? -25.531 27.188 19.828 1 78.62 47 GLN B O 1
ATOM 2979 N N . HIS B 1 48 ? -25.203 26.219 17.891 1 86.94 48 HIS B N 1
ATOM 2980 C CA . HIS B 1 48 ? -25.422 24.891 18.469 1 86.94 48 HIS B CA 1
ATOM 2981 C C . HIS B 1 48 ? -24.156 24.344 19.109 1 86.94 48 HIS B C 1
ATOM 2983 O O . HIS B 1 48 ? -23.062 24.531 18.562 1 86.94 48 HIS B O 1
ATOM 2989 N N . PRO B 1 49 ? -24.344 23.75 20.219 1 90.75 49 PRO B N 1
ATOM 2990 C CA . PRO B 1 49 ? -23.172 23.172 20.875 1 90.75 49 PRO B CA 1
ATOM 2991 C C . PRO B 1 49 ? -22.469 22.141 20.016 1 90.75 49 PRO B C 1
ATOM 2993 O O . PRO B 1 49 ? -23.109 21.469 19.203 1 90.75 49 PRO B O 1
ATOM 2996 N N . LEU B 1 50 ? -21.188 22.031 20.234 1 94.75 50 LEU B N 1
ATOM 2997 C CA . LEU B 1 50 ? -20.406 21.078 19.453 1 94.75 50 LEU B CA 1
ATOM 2998 C C . LEU B 1 50 ? -20.516 19.672 20.062 1 94.75 50 LEU B C 1
ATOM 3000 O O . LEU B 1 50 ? -19.984 19.422 21.141 1 94.75 50 LEU B O 1
ATOM 3004 N N . ASP B 1 51 ? -21.25 18.859 19.438 1 96.38 51 ASP B N 1
ATOM 3005 C CA . ASP B 1 51 ? -21.234 17.422 19.734 1 96.38 51 ASP B CA 1
ATOM 3006 C C . ASP B 1 51 ? -20.234 16.688 18.844 1 96.38 51 ASP B C 1
ATOM 3008 O O . ASP B 1 51 ? -20.406 16.641 17.625 1 96.38 51 ASP B O 1
ATOM 3012 N N . ALA B 1 52 ? -19.219 16.188 19.469 1 97.38 52 ALA B N 1
ATOM 3013 C CA . ALA B 1 52 ? -18.172 15.555 18.672 1 97.38 52 ALA B CA 1
ATOM 3014 C C . ALA B 1 52 ? -17.516 14.406 19.438 1 97.38 52 ALA B C 1
ATOM 3016 O O . ALA B 1 52 ? -17.562 14.367 20.672 1 97.38 52 ALA B O 1
ATOM 3017 N N . SER B 1 53 ? -17.094 13.469 18.766 1 97.56 53 SER B N 1
ATOM 3018 C CA . SER B 1 53 ? -16.312 12.367 19.312 1 97.56 53 SER B CA 1
ATOM 3019 C C . SER B 1 53 ? -15.055 12.117 18.469 1 97.56 53 SER B C 1
ATOM 3021 O O . SER B 1 53 ? -15.047 12.375 17.266 1 97.56 53 SER B O 1
ATOM 3023 N N . LEU B 1 54 ? -14.008 11.68 19.141 1 96.69 54 LEU B N 1
ATOM 3024 C CA . LEU B 1 54 ? -12.703 11.43 18.531 1 96.69 54 LEU B CA 1
ATOM 3025 C C . LEU B 1 54 ? -12.125 10.094 19 1 96.69 54 LEU B C 1
ATOM 3027 O O . LEU B 1 54 ? -12.094 9.82 20.203 1 96.69 54 LEU B O 1
ATOM 3031 N N . SER B 1 55 ? -11.836 9.203 18.078 1 97 55 SER B N 1
ATOM 3032 C CA . SER B 1 55 ? -10.93 8.086 18.312 1 97 55 SER B CA 1
ATOM 3033 C C . SER B 1 55 ? -9.609 8.281 17.562 1 97 55 SER B C 1
ATOM 3035 O O . SER B 1 55 ? -9.609 8.617 16.375 1 97 55 SER B O 1
ATOM 3037 N N . TRP B 1 56 ? -8.539 8.164 18.266 1 95.38 56 TRP B N 1
ATOM 3038 C CA . TRP B 1 56 ? -7.277 8.312 17.547 1 95.38 56 TRP B CA 1
ATOM 3039 C C . TRP B 1 56 ? -6.305 7.199 17.906 1 95.38 56 TRP B C 1
ATOM 3041 O O . TRP B 1 56 ? -6.434 6.574 18.969 1 95.38 56 TRP B O 1
ATOM 3051 N N . TRP B 1 57 ? -5.406 6.922 16.969 1 95.94 57 TRP B N 1
ATOM 3052 C CA . TRP B 1 57 ? -4.406 5.859 17.062 1 95.94 57 TRP B CA 1
ATOM 3053 C C . TRP B 1 57 ? -3.055 6.34 16.531 1 95.94 57 TRP B C 1
ATOM 3055 O O . TRP B 1 57 ? -2.984 7.031 15.516 1 95.94 57 TRP B O 1
ATOM 3065 N N . GLN B 1 58 ? -2.08 6.062 17.281 1 94.31 58 GLN B N 1
ATOM 3066 C CA . GLN B 1 58 ? -0.733 6.305 16.766 1 94.31 58 GLN B CA 1
ATOM 3067 C C . GLN B 1 58 ? -0.274 5.168 15.859 1 94.31 58 GLN B C 1
ATOM 3069 O O . GLN B 1 58 ? -0.238 4.008 16.281 1 94.31 58 GLN B O 1
ATOM 3074 N N . ILE B 1 59 ? 0.05 5.461 14.656 1 94.69 59 ILE B N 1
ATOM 3075 C CA . ILE B 1 59 ? 0.531 4.496 13.68 1 94.69 59 ILE B CA 1
ATOM 3076 C C . ILE B 1 59 ? 1.924 4.898 13.195 1 94.69 59 ILE B C 1
ATOM 3078 O O . ILE B 1 59 ? 2.061 5.641 12.219 1 94.69 59 ILE B O 1
ATOM 3082 N N . GLY B 1 60 ? 2.928 4.242 13.781 1 90.12 60 GLY B N 1
ATOM 3083 C CA . GLY B 1 60 ? 4.266 4.746 13.5 1 90.12 60 GLY B CA 1
ATOM 3084 C C . GLY B 1 60 ? 4.414 6.23 13.781 1 90.12 60 GLY B C 1
ATOM 3085 O O . GLY B 1 60 ? 4.086 6.695 14.875 1 90.12 60 GLY B O 1
ATOM 3086 N N . ASP B 1 61 ? 4.797 6.957 12.719 1 87 61 ASP B N 1
ATOM 3087 C CA . ASP B 1 61 ? 5 8.391 12.867 1 87 61 ASP B CA 1
ATOM 3088 C C . ASP B 1 61 ? 3.764 9.172 12.43 1 87 61 ASP B C 1
ATOM 3090 O O . ASP B 1 61 ? 3.795 10.406 12.344 1 87 61 ASP B O 1
ATOM 3094 N N . LEU B 1 62 ? 2.697 8.422 12.203 1 93.25 62 LEU B N 1
ATOM 3095 C CA . LEU B 1 62 ? 1.443 9.047 11.789 1 93.25 62 LEU B CA 1
ATOM 3096 C C . LEU B 1 62 ? 0.385 8.906 12.883 1 93.25 62 LEU B C 1
ATOM 3098 O O . LEU B 1 62 ? 0.515 8.07 13.773 1 93.25 62 LEU B O 1
ATOM 3102 N N . HIS B 1 63 ? -0.526 9.789 12.805 1 95.75 63 HIS B N 1
ATOM 3103 C CA . HIS B 1 63 ? -1.735 9.664 13.609 1 95.75 63 HIS B CA 1
ATOM 3104 C C . HIS B 1 63 ? -2.963 9.445 12.727 1 95.75 63 HIS B C 1
ATOM 3106 O O . HIS B 1 63 ? -3.129 10.133 11.711 1 95.75 63 HIS B O 1
ATOM 3112 N N . LEU B 1 64 ? -3.697 8.445 13.086 1 97.75 64 LEU B N 1
ATOM 3113 C CA . LEU B 1 64 ? -5.008 8.219 12.484 1 97.75 64 LEU B CA 1
ATOM 3114 C C . LEU B 1 64 ? -6.121 8.617 13.453 1 97.75 64 LEU B C 1
ATOM 3116 O O . LEU B 1 64 ? -6.148 8.164 14.594 1 97.75 64 LEU B O 1
ATOM 3120 N N . SER B 1 65 ? -7.008 9.484 13.008 1 98.06 65 SER B N 1
ATOM 3121 C CA . SER B 1 65 ? -8.141 9.906 13.82 1 98.06 65 SER B CA 1
ATOM 3122 C C . SER B 1 65 ? -9.469 9.633 13.109 1 98.06 65 SER B C 1
ATOM 3124 O O . SER B 1 65 ? -9.578 9.82 11.898 1 98.06 65 SER B O 1
ATOM 3126 N N . HIS B 1 66 ? -10.375 9.133 13.789 1 98.12 66 HIS B N 1
ATOM 3127 C CA . HIS B 1 66 ? -11.766 9.023 13.367 1 98.12 66 HIS B CA 1
ATOM 3128 C C . HIS B 1 66 ? -12.656 10 14.133 1 98.12 66 HIS B C 1
ATOM 3130 O O . HIS B 1 66 ? -12.758 9.922 15.359 1 98.12 66 HIS B O 1
ATOM 3136 N N . ILE B 1 67 ? -13.273 10.906 13.422 1 98.12 67 ILE B N 1
ATOM 3137 C CA . ILE B 1 67 ? -13.977 12.016 14.055 1 98.12 67 ILE B CA 1
ATOM 3138 C C . ILE B 1 67 ? -15.438 12.031 13.602 1 98.12 67 ILE B C 1
ATOM 3140 O O . ILE B 1 67 ? -15.727 11.828 12.414 1 98.12 67 ILE B O 1
ATOM 3144 N N . GLN B 1 68 ? -16.344 12.125 14.492 1 98.06 68 GLN B N 1
ATOM 3145 C CA . GLN B 1 68 ? -17.75 12.492 14.273 1 98.06 68 GLN B CA 1
ATOM 3146 C C . GLN B 1 68 ? -18.078 13.812 14.953 1 98.06 68 GLN B C 1
ATOM 3148 O O . GLN B 1 68 ? -17.719 14.031 16.109 1 98.06 68 GLN B O 1
ATOM 3153 N N . ALA B 1 69 ? -18.719 14.703 14.211 1 97.5 69 ALA B N 1
ATOM 3154 C CA . ALA B 1 69 ? -18.953 16.016 14.805 1 97.5 69 ALA B CA 1
ATOM 3155 C C . ALA B 1 69 ? -20.188 16.688 14.203 1 97.5 69 ALA B C 1
ATOM 3157 O O . ALA B 1 69 ? -20.516 16.438 13.039 1 97.5 69 ALA B O 1
ATOM 3158 N N . SER B 1 70 ? -20.828 17.484 15.023 1 96.38 70 SER B N 1
ATOM 3159 C CA . SER B 1 70 ? -21.859 18.391 14.539 1 96.38 70 SER B CA 1
ATOM 3160 C C . SER B 1 70 ? -21.266 19.5 13.672 1 96.38 70 SER B C 1
ATOM 3162 O O . SER B 1 70 ? -20.047 19.641 13.586 1 96.38 70 SER B O 1
ATOM 3164 N N . PRO B 1 71 ? -22.125 20.25 12.977 1 95.88 71 PRO B N 1
ATOM 3165 C CA . PRO B 1 71 ? -21.625 21.297 12.078 1 95.88 71 PRO B CA 1
ATOM 3166 C C . PRO B 1 71 ? -20.703 22.281 12.789 1 95.88 71 PRO B C 1
ATOM 3168 O O . PRO B 1 71 ? -20.953 22.672 13.93 1 95.88 71 PRO B O 1
ATOM 3171 N N . HIS B 1 72 ? -19.625 22.672 12.141 1 96.19 72 HIS B N 1
ATOM 3172 C CA . HIS B 1 72 ? -18.641 23.594 12.711 1 96.19 72 HIS B CA 1
ATOM 3173 C C . HIS B 1 72 ? -17.656 24.062 11.648 1 96.19 72 HIS B C 1
ATOM 3175 O O . HIS B 1 72 ? -17.703 23.594 10.508 1 96.19 72 HIS B O 1
ATOM 3181 N N . ARG B 1 73 ? -16.891 25.016 12.008 1 95.31 73 ARG B N 1
ATOM 3182 C CA . ARG B 1 73 ? -15.766 25.5 11.203 1 95.31 73 ARG B CA 1
ATOM 3183 C C . ARG B 1 73 ? -14.453 25.344 11.953 1 95.31 73 ARG B C 1
ATOM 3185 O O . ARG B 1 73 ? -14.383 25.625 13.156 1 95.31 73 ARG B O 1
ATOM 3192 N N . ALA B 1 74 ? -13.484 24.859 11.273 1 96.75 74 ALA B N 1
ATOM 3193 C CA . ALA B 1 74 ? -12.141 24.734 11.836 1 96.75 74 ALA B CA 1
ATOM 3194 C C . ALA B 1 74 ? -11.148 25.594 11.047 1 96.75 74 ALA B C 1
ATOM 3196 O O . ALA B 1 74 ? -11.203 25.641 9.82 1 96.75 74 ALA B O 1
ATOM 3197 N N . ARG B 1 75 ? -10.297 26.266 11.797 1 93.44 75 ARG B N 1
ATOM 3198 C CA . ARG B 1 75 ? -9.305 27.125 11.164 1 93.44 75 ARG B CA 1
ATOM 3199 C C . ARG B 1 75 ? -7.922 26.891 11.766 1 93.44 75 ARG B C 1
ATOM 3201 O O . ARG B 1 75 ? -7.773 26.859 12.992 1 93.44 75 ARG B O 1
ATOM 3208 N N . ARG B 1 76 ? -7.055 26.625 10.891 1 93.19 76 ARG B N 1
ATOM 3209 C CA . ARG B 1 76 ? -5.648 26.609 11.281 1 93.19 76 ARG B CA 1
ATOM 3210 C C . ARG B 1 76 ? -5.02 27.984 11.117 1 93.19 76 ARG B C 1
ATOM 3212 O O . ARG B 1 76 ? -5.082 28.578 10.047 1 93.19 76 ARG B O 1
ATOM 3219 N N . LEU B 1 77 ? -4.535 28.516 12.211 1 84.69 77 LEU B N 1
ATOM 3220 C CA . LEU B 1 77 ? -3.824 29.797 12.164 1 84.69 77 LEU B CA 1
ATOM 3221 C C . LEU B 1 77 ? -2.324 29.578 12 1 84.69 77 LEU B C 1
ATOM 3223 O O . LEU B 1 77 ? -1.79 28.562 12.445 1 84.69 77 LEU B O 1
ATOM 3227 N N . PRO B 1 78 ? -1.854 30.547 11.102 1 70.69 78 PRO B N 1
ATOM 3228 C CA . PRO B 1 78 ? -0.411 30.391 10.906 1 70.69 78 PRO B CA 1
ATOM 3229 C C . PRO B 1 78 ? 0.351 30.281 12.227 1 70.69 78 PRO B C 1
ATOM 3231 O O . PRO B 1 78 ? -0.023 30.922 13.211 1 70.69 78 PRO B O 1
ATOM 3234 N N . ALA B 1 79 ? 0.729 29.234 12.586 1 56.5 79 ALA B N 1
ATOM 3235 C CA . ALA B 1 79 ? 1.49 29.094 13.828 1 56.5 79 ALA B CA 1
ATOM 3236 C C . ALA B 1 79 ? 2.582 30.172 13.922 1 56.5 79 ALA B C 1
ATOM 3238 O O . ALA B 1 79 ? 3.318 30.391 12.961 1 56.5 79 ALA B O 1
ATOM 3239 N N . ASN B 1 80 ? 2.33 31.281 14.547 1 48.31 80 ASN B N 1
ATOM 3240 C CA . ASN B 1 80 ? 3.582 31.938 14.906 1 48.31 80 ASN B CA 1
ATOM 3241 C C . ASN B 1 80 ? 4.66 30.922 15.273 1 48.31 80 ASN B C 1
ATOM 3243 O O . ASN B 1 80 ? 5.809 31.297 15.523 1 48.31 80 ASN B O 1
ATOM 3247 N N . THR B 1 81 ? 4.207 29.984 15.969 1 42.75 81 THR B N 1
ATOM 3248 C CA . THR B 1 81 ? 5.148 29.062 16.594 1 42.75 81 THR B CA 1
ATOM 3249 C C . THR B 1 81 ? 5.75 28.109 15.555 1 42.75 81 THR B C 1
ATOM 3251 O O . THR B 1 81 ? 5.02 27.438 14.82 1 42.75 81 THR B O 1
ATOM 3254 N N . ARG B 1 82 ? 6.754 28.594 14.906 1 40.44 82 ARG B N 1
ATOM 3255 C CA . ARG B 1 82 ? 7.688 27.578 14.422 1 40.44 82 ARG B CA 1
ATOM 3256 C C . ARG B 1 82 ? 7.465 26.25 15.133 1 40.44 82 ARG B C 1
ATOM 3258 O O . ARG B 1 82 ? 7.945 26.047 16.25 1 40.44 82 ARG B O 1
ATOM 3265 N N . LEU B 1 83 ? 6.344 25.922 15.547 1 39.59 83 LEU B N 1
ATOM 3266 C CA . LEU B 1 83 ? 6.477 24.594 16.109 1 39.59 83 LEU B CA 1
ATOM 3267 C C . LEU B 1 83 ? 7.703 23.875 15.539 1 39.59 83 LEU B C 1
ATOM 3269 O O . LEU B 1 83 ? 8.078 24.109 14.391 1 39.59 83 LEU B O 1
ATOM 3273 N N . ALA B 1 84 ? 8.406 23.344 16.469 1 38.72 84 ALA B N 1
ATOM 3274 C CA . ALA B 1 84 ? 9.75 22.797 16.547 1 38.72 84 ALA B CA 1
ATOM 3275 C C . ALA B 1 84 ? 10.031 21.844 15.383 1 38.72 84 ALA B C 1
ATOM 3277 O O . ALA B 1 84 ? 9.961 20.625 15.539 1 38.72 84 ALA B O 1
ATOM 3278 N N . GLY B 1 85 ? 9.938 22.391 14.195 1 48.59 85 GLY B N 1
ATOM 3279 C CA . GLY B 1 85 ? 10.75 21.797 13.148 1 48.59 85 GLY B CA 1
ATOM 3280 C C . GLY B 1 85 ? 9.961 20.891 12.219 1 48.59 85 GLY B C 1
ATOM 3281 O O . GLY B 1 85 ? 10.391 20.625 11.094 1 48.59 85 GLY B O 1
ATOM 3282 N N . MET B 1 86 ? 8.922 20.047 12.695 1 56.72 86 MET B N 1
ATOM 3283 C CA . MET B 1 86 ? 8.391 19.094 11.727 1 56.72 86 MET B CA 1
ATOM 3284 C C . MET B 1 86 ? 7.109 19.625 11.094 1 56.72 86 MET B C 1
ATOM 3286 O O . MET B 1 86 ? 6.168 19.984 11.797 1 56.72 86 MET B O 1
ATOM 3290 N N . GLU B 1 87 ? 7.109 20 9.883 1 79.81 87 GLU B N 1
ATOM 3291 C CA . GLU B 1 87 ? 5.926 20.344 9.094 1 79.81 87 GLU B CA 1
ATOM 3292 C C . GLU B 1 87 ? 5 19.141 8.945 1 79.81 87 GLU B C 1
ATOM 3294 O O . GLU B 1 87 ? 5.453 18.031 8.648 1 79.81 87 GLU B O 1
ATOM 3299 N N . LEU B 1 88 ? 3.787 19.375 9.414 1 89.62 88 LEU B N 1
ATOM 3300 C CA . LEU B 1 88 ? 2.793 18.312 9.352 1 89.62 88 LEU B CA 1
ATOM 3301 C C . LEU B 1 88 ? 1.809 18.547 8.211 1 89.62 88 LEU B C 1
ATOM 3303 O O . LEU B 1 88 ? 1.495 19.703 7.891 1 89.62 88 LEU B O 1
ATOM 3307 N N . LEU B 1 89 ? 1.498 17.516 7.609 1 93.12 89 LEU B N 1
ATOM 3308 C CA . LEU B 1 89 ? 0.384 17.5 6.668 1 93.12 89 LEU B CA 1
ATOM 3309 C C . LEU B 1 89 ? -0.839 16.828 7.289 1 93.12 89 LEU B C 1
ATOM 3311 O O . LEU B 1 89 ? -0.707 15.875 8.062 1 93.12 89 LEU B O 1
ATOM 3315 N N . VAL B 1 90 ? -1.963 17.359 6.992 1 96.62 90 VAL B N 1
ATOM 3316 C CA . VAL B 1 90 ? -3.229 16.828 7.48 1 96.62 90 VAL B CA 1
ATOM 3317 C C . VAL B 1 90 ? -4.094 16.391 6.301 1 96.62 90 VAL B C 1
ATOM 3319 O O . VAL B 1 90 ? -4.465 17.219 5.457 1 96.62 90 VAL B O 1
ATOM 3322 N N . LEU B 1 91 ? -4.32 15.141 6.191 1 97.56 91 LEU B N 1
ATOM 3323 C CA . LEU B 1 91 ? -5.211 14.609 5.168 1 97.56 91 LEU B CA 1
ATOM 3324 C C . LEU B 1 91 ? -6.602 14.352 5.734 1 97.56 91 LEU B C 1
ATOM 3326 O O . LEU B 1 91 ? -6.762 13.547 6.656 1 97.56 91 LEU B O 1
ATOM 3330 N N . ASP B 1 92 ? -7.625 15 5.246 1 98.19 92 ASP B N 1
ATOM 3331 C CA . ASP B 1 92 ? -9.016 14.867 5.68 1 98.19 92 ASP B CA 1
ATOM 3332 C C . ASP B 1 92 ? -9.812 14.016 4.695 1 98.19 92 ASP B C 1
ATOM 3334 O O . ASP B 1 92 ? -10.055 14.43 3.562 1 98.19 92 ASP B O 1
ATOM 3338 N N . ILE B 1 93 ? -10.25 12.883 5.102 1 98.5 93 ILE B N 1
ATOM 3339 C CA . ILE B 1 93 ? -11.062 11.984 4.297 1 98.5 93 ILE B CA 1
ATOM 3340 C C . ILE B 1 93 ? -12.516 12.031 4.781 1 98.5 93 ILE B C 1
ATOM 3342 O O . ILE B 1 93 ? -12.805 11.656 5.918 1 98.5 93 ILE B O 1
ATOM 3346 N N . ILE B 1 94 ? -13.406 12.367 3.941 1 98.44 94 ILE B N 1
ATOM 3347 C CA . ILE B 1 94 ? -14.812 12.5 4.332 1 98.44 94 ILE B CA 1
ATOM 3348 C C . ILE B 1 94 ? -15.516 11.148 4.207 1 98.44 94 ILE B C 1
ATOM 3350 O O . ILE B 1 94 ? -15.594 10.586 3.113 1 98.44 94 ILE B O 1
ATOM 3354 N N . LEU B 1 95 ? -15.969 10.641 5.25 1 97.75 95 LEU B N 1
ATOM 3355 C CA . LEU B 1 95 ? -16.703 9.375 5.273 1 97.75 95 LEU B CA 1
ATOM 3356 C C . LEU B 1 95 ? -18.203 9.617 5.148 1 97.75 95 LEU B C 1
ATOM 3358 O O . LEU B 1 95 ? -18.906 8.828 4.52 1 97.75 95 LEU B O 1
ATOM 3362 N N . ASP B 1 96 ? -18.641 10.641 5.719 1 97.69 96 ASP B N 1
ATOM 3363 C CA . ASP B 1 96 ? -20.031 11.109 5.652 1 97.69 96 ASP B CA 1
ATOM 3364 C C . ASP B 1 96 ? -20.094 12.625 5.816 1 97.69 96 ASP B C 1
ATOM 3366 O O . ASP B 1 96 ? -19.25 13.219 6.484 1 97.69 96 ASP B O 1
ATOM 3370 N N . GLY B 1 97 ? -21.156 13.219 5.18 1 97.12 97 GLY B N 1
ATOM 3371 C CA . GLY B 1 97 ? -21.281 14.664 5.227 1 97.12 97 GLY B CA 1
ATOM 3372 C C . GLY B 1 97 ? -20.5 15.375 4.137 1 97.12 97 GLY B C 1
ATOM 3373 O O . GLY B 1 97 ? -20.203 14.781 3.098 1 97.12 97 GLY B O 1
ATOM 3374 N N . GLN B 1 98 ? -20.312 16.734 4.398 1 95.81 98 GLN B N 1
ATOM 3375 C CA . GLN B 1 98 ? -19.625 17.562 3.42 1 95.81 98 GLN B CA 1
ATOM 3376 C C . GLN B 1 98 ? -18.609 18.484 4.098 1 95.81 98 GLN B C 1
ATOM 3378 O O . GLN B 1 98 ? -18.781 18.859 5.262 1 95.81 98 GLN B O 1
ATOM 3383 N N . CYS B 1 99 ? -17.578 18.797 3.361 1 97.56 99 CYS B N 1
ATOM 3384 C CA . CYS B 1 99 ? -16.547 19.688 3.875 1 97.56 99 CYS B CA 1
ATOM 3385 C C . CYS B 1 99 ? -16.031 20.625 2.783 1 97.56 99 CYS B C 1
ATOM 3387 O O . CYS B 1 99 ? -15.859 20.219 1.637 1 97.56 99 CYS B O 1
ATOM 3389 N N . TYR B 1 100 ? -15.984 21.828 3.08 1 96 100 TYR B N 1
ATOM 3390 C CA . TYR B 1 100 ? -15.297 22.797 2.236 1 96 100 TYR B CA 1
ATOM 3391 C C . TYR B 1 100 ? -13.898 23.094 2.773 1 96 100 TYR B C 1
ATOM 3393 O O . TYR B 1 100 ? -13.75 23.594 3.891 1 96 100 TYR B O 1
ATOM 3401 N N . ALA B 1 101 ? -12.922 22.781 2.012 1 97.5 101 ALA B N 1
ATOM 3402 C CA . ALA B 1 101 ? -11.539 23.016 2.406 1 97.5 101 ALA B CA 1
ATOM 3403 C C . ALA B 1 101 ? -10.922 24.156 1.598 1 97.5 101 ALA B C 1
ATOM 3405 O O . ALA B 1 101 ? -11.117 24.234 0.383 1 97.5 101 ALA B O 1
ATOM 3406 N N . GLU B 1 102 ? -10.227 25.016 2.312 1 92.81 102 GLU B N 1
ATOM 3407 C CA . GLU B 1 102 ? -9.57 26.125 1.648 1 92.81 102 GLU B CA 1
ATOM 3408 C C . GLU B 1 102 ? -8.133 26.297 2.146 1 92.81 102 GLU B C 1
ATOM 3410 O O . GLU B 1 102 ? -7.891 26.328 3.354 1 92.81 102 GLU B O 1
ATOM 3415 N N . GLN B 1 103 ? -7.238 26.344 1.204 1 91.75 103 GLN B N 1
ATOM 3416 C CA . GLN B 1 103 ? -5.844 26.641 1.509 1 91.75 103 GLN B CA 1
ATOM 3417 C C . GLN B 1 103 ? -5.102 27.125 0.266 1 91.75 103 GLN B C 1
ATOM 3419 O O . GLN B 1 103 ? -5.32 26.609 -0.833 1 91.75 103 GLN B O 1
ATOM 3424 N N . ASP B 1 104 ? -4.184 28.062 0.472 1 83.25 104 ASP B N 1
ATOM 3425 C CA . ASP B 1 104 ? -3.285 28.547 -0.575 1 83.25 104 ASP B CA 1
ATOM 3426 C C . ASP B 1 104 ? -4.07 29.016 -1.796 1 83.25 104 ASP B C 1
ATOM 3428 O O . ASP B 1 104 ? -3.695 28.719 -2.934 1 83.25 104 ASP B O 1
ATOM 3432 N N . GLY B 1 105 ? -5.133 29.625 -1.505 1 81.25 105 GLY B N 1
ATOM 3433 C CA . GLY B 1 105 ? -5.934 30.203 -2.574 1 81.25 105 GLY B CA 1
ATOM 3434 C C . GLY B 1 105 ? -6.781 29.172 -3.301 1 81.25 105 GLY B C 1
ATOM 3435 O O . GLY B 1 105 ? -7.484 29.516 -4.258 1 81.25 105 GLY B O 1
ATOM 3436 N N . ARG B 1 106 ? -6.75 28 -2.893 1 85.38 106 ARG B N 1
ATOM 3437 C CA . ARG B 1 106 ? -7.539 26.922 -3.492 1 85.38 106 ARG B CA 1
ATOM 3438 C C . ARG B 1 106 ? -8.703 26.531 -2.59 1 85.38 106 ARG B C 1
ATOM 3440 O O . ARG B 1 106 ? -8.641 26.703 -1.372 1 85.38 106 ARG B O 1
ATOM 3447 N N . ARG B 1 107 ? -9.695 26.047 -3.285 1 87.56 107 ARG B N 1
ATOM 3448 C CA . ARG B 1 107 ? -10.875 25.578 -2.566 1 87.56 107 ARG B CA 1
ATOM 3449 C C . ARG B 1 107 ? -11.367 24.25 -3.133 1 87.56 107 ARG B C 1
ATOM 3451 O O . ARG B 1 107 ? -11.383 24.047 -4.352 1 87.56 107 ARG B O 1
ATOM 3458 N N . ALA B 1 108 ? -11.688 23.375 -2.26 1 93.81 108 ALA B N 1
ATOM 3459 C CA . ALA B 1 108 ? -12.227 22.078 -2.66 1 93.81 108 ALA B CA 1
ATOM 3460 C C . ALA B 1 108 ? -13.508 21.75 -1.906 1 93.81 108 ALA B C 1
ATOM 3462 O O . ALA B 1 108 ? -13.625 22.047 -0.713 1 93.81 108 ALA B O 1
ATOM 3463 N N . VAL B 1 109 ? -14.438 21.312 -2.633 1 94.69 109 VAL B N 1
ATOM 3464 C CA . VAL B 1 109 ? -15.641 20.75 -2.035 1 94.69 109 VAL B CA 1
ATOM 3465 C C . VAL B 1 109 ? -15.508 19.234 -1.906 1 94.69 109 VAL B C 1
ATOM 3467 O O . VAL B 1 109 ? -15.359 18.531 -2.908 1 94.69 109 VAL B O 1
ATOM 3470 N N . LEU B 1 110 ? -15.594 18.797 -0.687 1 97.31 110 LEU B N 1
ATOM 3471 C CA . LEU B 1 110 ? -15.367 17.375 -0.423 1 97.31 110 LEU B CA 1
ATOM 3472 C C . LEU B 1 110 ? -16.672 16.688 -0.008 1 97.31 110 LEU B C 1
ATOM 3474 O O . LEU B 1 110 ? -17.359 17.156 0.902 1 97.31 110 LEU B O 1
ATOM 3478 N N . LYS B 1 111 ? -17 15.648 -0.696 1 96.19 111 LYS B N 1
ATOM 3479 C CA . LYS B 1 111 ? -18.141 14.781 -0.412 1 96.19 111 LYS B CA 1
ATOM 3480 C C . LYS B 1 111 ? -17.688 13.422 0.094 1 96.19 111 LYS B C 1
ATOM 3482 O O . LYS B 1 111 ? -16.484 13.125 0.111 1 96.19 111 LYS B O 1
ATOM 3487 N N . PRO B 1 112 ? -18.672 12.586 0.584 1 96.56 112 PRO B N 1
ATOM 3488 C CA . PRO B 1 112 ? -18.25 11.258 1.035 1 96.56 112 PRO B CA 1
ATOM 3489 C C . PRO B 1 112 ? -17.438 10.508 -0.02 1 96.56 112 PRO B C 1
ATOM 3491 O O . PRO B 1 112 ? -17.844 10.445 -1.184 1 96.56 112 PRO B O 1
ATOM 3494 N N . GLY B 1 113 ? -16.328 10.008 0.412 1 95.19 113 GLY B N 1
ATOM 3495 C CA . GLY B 1 113 ? -15.453 9.312 -0.512 1 95.19 113 GLY B CA 1
ATOM 3496 C C . GLY B 1 113 ? -14.414 10.219 -1.144 1 95.19 113 GLY B C 1
ATOM 3497 O O . GLY B 1 113 ? -13.711 9.82 -2.078 1 95.19 113 GLY B O 1
ATOM 3498 N N . SER B 1 114 ? -14.289 11.406 -0.657 1 96.62 114 SER B N 1
ATOM 3499 C CA . SER B 1 114 ? -13.273 12.344 -1.131 1 96.62 114 SER B CA 1
ATOM 3500 C C . SER B 1 114 ? -12.352 12.781 0.003 1 96.62 114 SER B C 1
ATOM 3502 O O . SER B 1 114 ? -12.609 12.484 1.171 1 96.62 114 SER B O 1
ATOM 3504 N N . ALA B 1 115 ? -11.219 13.438 -0.426 1 97.69 115 ALA B N 1
ATOM 3505 C CA . ALA B 1 115 ? -10.234 13.867 0.561 1 97.69 115 ALA B CA 1
ATOM 3506 C C . ALA B 1 115 ? -9.43 15.055 0.048 1 97.69 115 ALA B C 1
ATOM 3508 O O . ALA B 1 115 ? -9.359 15.289 -1.16 1 97.69 115 ALA B O 1
ATOM 3509 N N . ALA B 1 116 ? -8.867 15.773 0.988 1 97.06 116 ALA B N 1
ATOM 3510 C CA . ALA B 1 116 ? -7.922 16.844 0.663 1 97.06 116 ALA B CA 1
ATOM 3511 C C . ALA B 1 116 ? -6.789 16.906 1.683 1 97.06 116 ALA B C 1
ATOM 3513 O O . ALA B 1 116 ? -6.973 16.531 2.846 1 97.06 116 ALA B O 1
ATOM 3514 N N . ILE B 1 117 ? -5.672 17.328 1.194 1 95.44 117 ILE B N 1
ATOM 3515 C CA . ILE B 1 117 ? -4.516 17.547 2.062 1 95.44 117 ILE B CA 1
ATOM 3516 C C . ILE B 1 117 ? -4.402 19.016 2.422 1 95.44 117 ILE B C 1
ATOM 3518 O O . ILE B 1 117 ? -4.641 19.891 1.583 1 95.44 117 ILE B O 1
ATOM 3522 N N . CYS B 1 118 ? -4.098 19.266 3.682 1 94.5 118 CYS B N 1
ATOM 3523 C CA . CYS B 1 118 ? -3.74 20.594 4.152 1 94.5 118 CYS B CA 1
ATOM 3524 C C . CYS B 1 118 ? -2.346 20.594 4.766 1 94.5 118 CYS B C 1
ATOM 3526 O O . CYS B 1 118 ? -1.94 19.625 5.402 1 94.5 118 CYS B O 1
ATOM 3528 N N . ASN B 1 119 ? -1.605 21.625 4.527 1 91 119 ASN B N 1
ATOM 3529 C CA . ASN B 1 119 ? -0.319 21.844 5.18 1 91 119 ASN B CA 1
ATOM 3530 C C . ASN B 1 119 ? -0.473 22.641 6.469 1 91 119 ASN B C 1
ATOM 3532 O O . ASN B 1 119 ? -0.833 23.828 6.43 1 91 119 ASN B O 1
ATOM 3536 N N . ALA B 1 120 ? -0.196 22.062 7.574 1 90.81 120 ALA B N 1
ATOM 3537 C CA . ALA B 1 120 ? -0.476 22.656 8.875 1 90.81 120 ALA B CA 1
ATOM 3538 C C . ALA B 1 120 ? 0.51 23.766 9.195 1 90.81 120 ALA B C 1
ATOM 3540 O O . ALA B 1 120 ? 0.356 24.469 10.195 1 90.81 120 ALA B O 1
ATOM 3541 N N . ALA B 1 121 ? 1.5 23.891 8.367 1 83.56 121 ALA B N 1
ATOM 3542 C CA . ALA B 1 121 ? 2.445 24.984 8.562 1 83.56 121 ALA B CA 1
ATOM 3543 C C . ALA B 1 121 ? 1.837 26.312 8.125 1 83.56 121 ALA B C 1
ATOM 3545 O O . ALA B 1 121 ? 2.344 27.375 8.477 1 83.56 121 ALA B O 1
ATOM 3546 N N . ARG B 1 122 ? 0.888 26.297 7.344 1 83.56 122 ARG B N 1
ATOM 3547 C CA . ARG B 1 122 ? 0.195 27.484 6.848 1 83.56 122 ARG B CA 1
ATOM 3548 C C . ARG B 1 122 ? -1.285 27.453 7.215 1 83.56 122 ARG B C 1
ATOM 3550 O O . ARG B 1 122 ? -1.798 26.406 7.645 1 83.56 122 ARG B O 1
ATOM 3557 N N . SER B 1 123 ? -1.894 28.594 7 1 87.75 123 SER B N 1
ATOM 3558 C CA . SER B 1 123 ? -3.301 28.703 7.367 1 87.75 123 SER B CA 1
ATOM 3559 C C . SER B 1 123 ? -4.188 27.906 6.406 1 87.75 123 SER B C 1
ATOM 3561 O O . SER B 1 123 ? -3.934 27.891 5.203 1 87.75 123 SER B O 1
ATOM 3563 N N . TYR B 1 124 ? -5.188 27.281 7 1 93.06 124 TYR B N 1
ATOM 3564 C CA . TYR B 1 124 ? -6.238 26.672 6.195 1 93.06 124 TYR B CA 1
ATOM 3565 C C . TYR B 1 124 ? -7.562 26.656 6.953 1 93.06 124 TYR B C 1
ATOM 3567 O O . TYR B 1 124 ? -7.594 26.891 8.164 1 93.06 124 TYR B O 1
ATOM 3575 N N . THR B 1 125 ? -8.617 26.484 6.207 1 94.38 125 THR B N 1
ATOM 3576 C CA . THR B 1 125 ? -9.945 26.453 6.805 1 94.38 125 THR B CA 1
ATOM 3577 C C . THR B 1 125 ? -10.711 25.219 6.328 1 94.38 125 THR B C 1
ATOM 3579 O O . THR B 1 125 ? -10.617 24.828 5.16 1 94.38 125 THR B O 1
ATOM 3582 N N . LEU B 1 126 ? -11.375 24.609 7.191 1 97.94 126 LEU B N 1
ATOM 3583 C CA . LEU B 1 126 ? -12.328 23.531 6.922 1 97.94 126 LEU B CA 1
ATOM 3584 C C . LEU B 1 126 ? -13.719 23.906 7.414 1 97.94 126 LEU B C 1
ATOM 3586 O O . LEU B 1 126 ? -13.898 24.25 8.586 1 97.94 126 LEU B O 1
ATOM 3590 N N . HIS B 1 127 ? -14.625 23.891 6.57 1 96.19 127 HIS B N 1
ATOM 3591 C CA . HIS B 1 127 ? -16.016 24.203 6.918 1 96.19 127 HIS B CA 1
ATOM 3592 C C . HIS B 1 127 ? -16.891 22.969 6.781 1 96.19 127 HIS B C 1
ATOM 3594 O O . HIS B 1 127 ? -16.984 22.375 5.703 1 96.19 127 HIS B O 1
ATOM 3600 N N . PHE B 1 128 ? -17.516 22.594 7.883 1 97.12 128 PHE B N 1
ATOM 3601 C CA . PHE B 1 128 ? -18.453 21.484 7.93 1 97.12 128 PHE B CA 1
ATOM 3602 C C . PHE B 1 128 ? -19.875 21.984 8.18 1 97.12 128 PHE B C 1
ATOM 3604 O O . PHE B 1 128 ? -20.297 22.125 9.328 1 97.12 128 PHE B O 1
ATOM 3611 N N . PRO B 1 129 ? -20.703 22.141 7.113 1 92.75 129 PRO B N 1
ATOM 3612 C CA . PRO B 1 129 ? -22.031 22.75 7.27 1 92.75 129 PRO B CA 1
ATOM 3613 C C . PRO B 1 129 ? -23.062 21.766 7.832 1 92.75 129 PRO B C 1
ATOM 3615 O O . PRO B 1 129 ? -24.141 22.188 8.258 1 92.75 129 PRO B O 1
ATOM 3618 N N . GLU B 1 130 ? -22.812 20.484 7.801 1 94.12 130 GLU B N 1
ATOM 3619 C CA . GLU B 1 130 ? -23.688 19.422 8.312 1 94.12 130 GLU B CA 1
ATOM 3620 C C . GLU B 1 130 ? -22.891 18.422 9.156 1 94.12 130 GLU B C 1
ATOM 3622 O O . GLU B 1 130 ? -21.656 18.438 9.156 1 94.12 130 GLU B O 1
ATOM 3627 N N . PRO B 1 131 ? -23.656 17.672 9.992 1 96.44 131 PRO B N 1
ATOM 3628 C CA . PRO B 1 131 ? -22.922 16.625 10.719 1 96.44 131 PRO B CA 1
ATOM 3629 C C . PRO B 1 131 ? -22.031 15.789 9.812 1 96.44 131 PRO B C 1
ATOM 3631 O O . PRO B 1 131 ? -22.406 15.477 8.688 1 96.44 131 PRO B O 1
ATOM 3634 N N . CYS B 1 132 ? -20.875 15.477 10.344 1 97.31 132 CYS B N 1
ATOM 3635 C CA . CYS B 1 132 ? -19.906 14.82 9.477 1 97.31 132 CYS B CA 1
ATOM 3636 C C . CYS B 1 132 ? -19.203 13.688 10.203 1 97.31 132 CYS B C 1
ATOM 3638 O O . CYS B 1 132 ? -19.234 13.609 11.43 1 97.31 132 CYS B O 1
ATOM 3640 N N . GLN B 1 133 ? -18.75 12.742 9.453 1 98.12 133 GLN B N 1
ATOM 3641 C CA . GLN B 1 133 ? -17.797 11.703 9.852 1 98.12 133 GLN B CA 1
ATOM 3642 C C . GLN B 1 133 ? -16.562 11.727 8.969 1 98.12 133 GLN B C 1
ATOM 3644 O O . GLN B 1 133 ? -16.672 11.742 7.738 1 98.12 133 GLN B O 1
ATOM 3649 N N . LEU B 1 134 ? -15.406 11.867 9.594 1 97.31 134 LEU B N 1
ATOM 3650 C CA . LEU B 1 134 ? -14.219 11.914 8.742 1 97.31 134 LEU B CA 1
ATOM 3651 C C . LEU B 1 134 ? -13.07 11.133 9.367 1 97.31 134 LEU B C 1
ATOM 3653 O O . LEU B 1 134 ? -13.062 10.891 10.578 1 97.31 134 LEU B O 1
ATOM 3657 N N . ALA B 1 135 ? -12.227 10.586 8.547 1 98.44 135 ALA B N 1
ATOM 3658 C CA . ALA B 1 135 ? -10.914 10.07 8.922 1 98.44 135 ALA B CA 1
ATOM 3659 C C . ALA B 1 135 ? -9.82 11.109 8.656 1 98.44 135 ALA B C 1
ATOM 3661 O O . ALA B 1 135 ? -9.797 11.727 7.586 1 98.44 135 ALA B O 1
ATOM 3662 N N . VAL B 1 136 ? -8.992 11.352 9.641 1 98.5 136 VAL B N 1
ATOM 3663 C CA . VAL B 1 136 ? -7.918 12.328 9.5 1 98.5 136 VAL B CA 1
ATOM 3664 C C . VAL B 1 136 ? -6.566 11.641 9.688 1 98.5 136 VAL B C 1
ATOM 3666 O O . VAL B 1 136 ? -6.34 10.953 10.688 1 98.5 136 VAL B O 1
ATOM 3669 N N . LEU B 1 137 ? -5.723 11.75 8.719 1 97.94 137 LEU B N 1
ATOM 3670 C CA . LEU B 1 137 ? -4.336 11.312 8.844 1 97.94 137 LEU B CA 1
ATOM 3671 C C . LEU B 1 137 ? -3.4 12.508 9 1 97.94 137 LEU B C 1
ATOM 3673 O O . LEU B 1 137 ? -3.396 13.414 8.156 1 97.94 137 LEU B O 1
ATOM 3677 N N . THR B 1 138 ? -2.693 12.555 10.086 1 96.56 138 THR B N 1
ATOM 3678 C CA . THR B 1 138 ? -1.649 13.555 10.305 1 96.56 138 THR B CA 1
ATOM 3679 C C . THR B 1 138 ? -0.265 12.93 10.156 1 96.56 138 THR B C 1
ATOM 3681 O O . THR B 1 138 ? 0.053 11.938 10.82 1 96.56 138 THR B O 1
ATOM 3684 N N . LEU B 1 139 ? 0.521 13.5 9.297 1 92.75 139 LEU B N 1
ATOM 3685 C CA . LEU B 1 139 ? 1.814 12.883 9.023 1 92.75 139 LEU B CA 1
ATOM 3686 C C . LEU B 1 139 ? 2.875 13.938 8.75 1 92.75 139 LEU B C 1
ATOM 3688 O O . LEU B 1 139 ? 2.559 15.031 8.266 1 92.75 139 LEU B O 1
ATOM 3692 N N . PRO B 1 140 ? 4.164 13.578 9.016 1 88.38 140 PRO B N 1
ATOM 3693 C CA . PRO B 1 140 ? 5.254 14.484 8.656 1 88.38 140 PRO B CA 1
ATOM 3694 C C . PRO B 1 140 ? 5.352 14.719 7.148 1 88.38 140 PRO B C 1
ATOM 3696 O O . PRO B 1 140 ? 5.262 13.766 6.367 1 88.38 140 PRO B O 1
ATOM 3699 N N . ARG B 1 141 ? 5.484 15.93 6.785 1 84.31 141 ARG B N 1
ATOM 3700 C CA . ARG B 1 141 ? 5.605 16.297 5.379 1 84.31 141 ARG B CA 1
ATOM 3701 C C . ARG B 1 141 ? 6.73 15.531 4.699 1 84.31 141 ARG B C 1
ATOM 3703 O O . ARG B 1 141 ? 6.609 15.141 3.535 1 84.31 141 ARG B O 1
ATOM 3710 N N . ASP B 1 142 ? 7.727 15.273 5.387 1 76.31 142 ASP B N 1
ATOM 3711 C CA . ASP B 1 142 ? 8.938 14.656 4.848 1 76.31 142 ASP B CA 1
ATOM 3712 C C . ASP B 1 142 ? 8.672 13.211 4.41 1 76.31 142 ASP B C 1
ATOM 3714 O O . ASP B 1 142 ? 9.375 12.68 3.553 1 76.31 142 ASP B O 1
ATOM 3718 N N . LEU B 1 143 ? 7.707 12.625 5.004 1 79.25 143 LEU B N 1
ATOM 3719 C CA . LEU B 1 143 ? 7.348 11.266 4.621 1 79.25 143 LEU B CA 1
ATOM 3720 C C . LEU B 1 143 ? 6.922 11.203 3.158 1 79.25 143 LEU B C 1
ATOM 3722 O O . LEU B 1 143 ? 7.16 10.203 2.477 1 79.25 143 LEU B O 1
ATOM 3726 N N . LEU B 1 144 ? 6.328 12.281 2.67 1 81.06 144 LEU B N 1
ATOM 3727 C CA . LEU B 1 144 ? 5.805 12.289 1.307 1 81.06 144 LEU B CA 1
ATOM 3728 C C . LEU B 1 144 ? 6.785 12.961 0.353 1 81.06 144 LEU B C 1
ATOM 3730 O O . LEU B 1 144 ? 6.828 12.633 -0.835 1 81.06 144 LEU B O 1
ATOM 3734 N N . SER B 1 145 ? 7.48 13.883 0.875 1 67 145 SER B N 1
ATOM 3735 C CA . SER B 1 145 ? 8.328 14.703 0.016 1 67 145 SER B CA 1
ATOM 3736 C C . SER B 1 145 ? 9.414 13.867 -0.652 1 67 145 SER B C 1
ATOM 3738 O O . SER B 1 145 ? 9.953 14.258 -1.691 1 67 145 SER B O 1
ATOM 3740 N N . ARG B 1 146 ? 9.602 12.766 -0.129 1 60.31 146 ARG B N 1
ATOM 3741 C CA . ARG B 1 146 ? 10.594 11.859 -0.706 1 60.31 146 ARG B CA 1
ATOM 3742 C C . ARG B 1 146 ? 10.07 11.219 -1.988 1 60.31 146 ARG B C 1
ATOM 3744 O O . ARG B 1 146 ? 10.859 10.844 -2.863 1 60.31 146 ARG B O 1
ATOM 3751 N N . GLN B 1 147 ? 8.805 11.227 -2.061 1 65.5 147 GLN B N 1
ATOM 3752 C CA . GLN B 1 147 ? 8.172 10.5 -3.158 1 65.5 147 GLN B CA 1
ATOM 3753 C C . GLN B 1 147 ? 7.496 11.453 -4.133 1 65.5 147 GLN B C 1
ATOM 3755 O O . GLN B 1 147 ? 7.34 11.141 -5.312 1 65.5 147 GLN B O 1
ATOM 3760 N N . VAL B 1 148 ? 7.07 12.555 -3.596 1 73.12 148 VAL B N 1
ATOM 3761 C CA . VAL B 1 148 ? 6.25 13.477 -4.379 1 73.12 148 VAL B CA 1
ATOM 3762 C C . VAL B 1 148 ? 6.895 14.859 -4.398 1 73.12 148 VAL B C 1
ATOM 3764 O O . VAL B 1 148 ? 7.035 15.5 -3.352 1 73.12 148 VAL B O 1
ATOM 3767 N N . ALA B 1 149 ? 7.184 15.203 -5.605 1 62.66 149 ALA B N 1
ATOM 3768 C CA . ALA B 1 149 ? 7.68 16.578 -5.75 1 62.66 149 ALA B CA 1
ATOM 3769 C C . ALA B 1 149 ? 6.547 17.578 -5.598 1 62.66 149 ALA B C 1
ATOM 3771 O O . ALA B 1 149 ? 5.441 17.375 -6.098 1 62.66 149 ALA B O 1
ATOM 3772 N N . ALA B 1 150 ? 6.73 18.609 -4.816 1 67.56 150 ALA B N 1
ATOM 3773 C CA . ALA B 1 150 ? 5.82 19.75 -4.684 1 67.56 150 ALA B CA 1
ATOM 3774 C C . ALA B 1 150 ? 4.492 19.328 -4.066 1 67.56 150 ALA B C 1
ATOM 3776 O O . ALA B 1 150 ? 3.424 19.656 -4.578 1 67.56 150 ALA B O 1
ATOM 3777 N N . VAL B 1 151 ? 4.582 18.578 -3.074 1 78.69 151 VAL B N 1
ATOM 3778 C CA . VAL B 1 151 ? 3.4 18.062 -2.385 1 78.69 151 VAL B CA 1
ATOM 3779 C C . VAL B 1 151 ? 2.449 19.219 -2.068 1 78.69 151 VAL B C 1
ATOM 3781 O O . VAL B 1 151 ? 1.229 19.047 -2.082 1 78.69 151 VAL B O 1
ATOM 3784 N N . ASP B 1 152 ? 2.994 20.391 -1.918 1 76.38 152 ASP B N 1
ATOM 3785 C CA . ASP B 1 152 ? 2.211 21.562 -1.504 1 76.38 152 ASP B CA 1
ATOM 3786 C C . ASP B 1 152 ? 1.298 22.031 -2.631 1 76.38 152 ASP B C 1
ATOM 3788 O O . ASP B 1 152 ? 0.336 22.766 -2.389 1 76.38 152 ASP B O 1
ATOM 3792 N N . ARG B 1 153 ? 1.573 21.594 -3.77 1 76.94 153 ARG B N 1
ATOM 3793 C CA . ARG B 1 153 ? 0.703 21.922 -4.895 1 76.94 153 ARG B CA 1
ATOM 3794 C C . ARG B 1 153 ? -0.598 21.125 -4.828 1 76.94 153 ARG B C 1
ATOM 3796 O O . ARG B 1 153 ? -1.567 21.469 -5.516 1 76.94 153 ARG B O 1
ATOM 3803 N N . GLY B 1 154 ? -0.581 20.219 -3.988 1 81.75 154 GLY B N 1
ATOM 3804 C CA . GLY B 1 154 ? -1.756 19.375 -3.871 1 81.75 154 GLY B CA 1
ATOM 3805 C C . GLY B 1 154 ? -2.652 19.75 -2.707 1 81.75 154 GLY B C 1
ATOM 3806 O O . GLY B 1 154 ? -3.621 19.047 -2.408 1 81.75 154 GLY B O 1
ATOM 3807 N N . THR B 1 155 ? -2.316 20.938 -2.088 1 88.31 155 THR B N 1
ATOM 3808 C CA . THR B 1 155 ? -3.119 21.312 -0.932 1 88.31 155 THR B CA 1
ATOM 3809 C C . THR B 1 155 ? -4.504 21.797 -1.366 1 88.31 155 THR B C 1
ATOM 3811 O O . THR B 1 155 ? -4.645 22.453 -2.395 1 88.31 155 THR B O 1
ATOM 3814 N N . ALA B 1 156 ? -5.527 21.391 -0.603 1 92 156 ALA B N 1
ATOM 3815 C CA . ALA B 1 156 ? -6.922 21.781 -0.78 1 92 156 ALA B CA 1
ATOM 3816 C C . ALA B 1 156 ? -7.414 21.453 -2.184 1 92 156 ALA B C 1
ATOM 3818 O O . ALA B 1 156 ? -8.07 22.266 -2.832 1 92 156 ALA B O 1
ATOM 3819 N N . ILE B 1 157 ? -6.949 20.422 -2.689 1 89.56 157 ILE B N 1
ATOM 3820 C CA . ILE B 1 157 ? -7.484 19.812 -3.9 1 89.56 157 ILE B CA 1
ATOM 3821 C C . ILE B 1 157 ? -8.164 18.5 -3.557 1 89.56 157 ILE B C 1
ATOM 3823 O O . ILE B 1 157 ? -7.746 17.797 -2.633 1 89.56 157 ILE B O 1
ATOM 3827 N N . ASP B 1 158 ? -9.227 18.25 -4.285 1 94.69 158 ASP B N 1
ATOM 3828 C CA . ASP B 1 158 ? -9.898 16.969 -4.109 1 94.69 158 ASP B CA 1
ATOM 3829 C C . ASP B 1 158 ? -9.055 15.828 -4.676 1 94.69 158 ASP B C 1
ATOM 3831 O O . ASP B 1 158 ? -8.992 15.641 -5.895 1 94.69 158 ASP B O 1
ATOM 3835 N N . LEU B 1 159 ? -8.484 15.023 -3.85 1 93.81 159 LEU B N 1
ATOM 3836 C CA . LEU B 1 159 ? -7.57 13.961 -4.258 1 93.81 159 LEU B CA 1
ATOM 3837 C C . LEU B 1 159 ? -8.32 12.844 -4.98 1 93.81 159 LEU B C 1
ATOM 3839 O O . LEU B 1 159 ? -7.707 12.023 -5.668 1 93.81 159 LEU B O 1
ATOM 3843 N N . SER B 1 160 ? -9.594 12.805 -4.73 1 94.69 160 SER B N 1
ATOM 3844 C CA . SER B 1 160 ? -10.375 11.734 -5.34 1 94.69 160 SER B CA 1
ATOM 3845 C C . SER B 1 160 ? -10.758 12.078 -6.773 1 94.69 160 SER B C 1
ATOM 3847 O O . SER B 1 160 ? -11.188 11.203 -7.535 1 94.69 160 SER B O 1
ATOM 3849 N N . SER B 1 161 ? -10.641 13.336 -7.07 1 86.94 161 SER B N 1
ATOM 3850 C CA . SER B 1 161 ? -11.07 13.773 -8.391 1 86.94 161 SER B CA 1
ATOM 3851 C C . SER B 1 161 ? -10.18 13.195 -9.484 1 86.94 161 SER B C 1
ATOM 3853 O O . SER B 1 161 ? -8.969 13.422 -9.492 1 86.94 161 SER B O 1
ATOM 3855 N N . ASN B 1 162 ? -10.711 12.359 -10.359 1 80.81 162 ASN B N 1
ATOM 3856 C CA . ASN B 1 162 ? -10.047 11.773 -11.516 1 80.81 162 ASN B CA 1
ATOM 3857 C C . ASN B 1 162 ? -8.883 10.883 -11.102 1 80.81 162 ASN B C 1
ATOM 3859 O O . ASN B 1 162 ? -7.863 10.82 -11.797 1 80.81 162 ASN B O 1
ATOM 3863 N N . SER B 1 163 ? -8.914 10.414 -9.938 1 91.62 163 SER B N 1
ATOM 3864 C CA . SER B 1 163 ? -7.852 9.539 -9.461 1 91.62 163 SER B CA 1
ATOM 3865 C C . SER B 1 163 ? -8.273 8.07 -9.547 1 91.62 163 SER B C 1
ATOM 3867 O O . SER B 1 163 ? -9.398 7.723 -9.195 1 91.62 163 SER B O 1
ATOM 3869 N N . HIS B 1 164 ? -7.402 7.266 -10.055 1 92.94 164 HIS B N 1
ATOM 3870 C CA . HIS B 1 164 ? -7.621 5.824 -10.055 1 92.94 164 HIS B CA 1
ATOM 3871 C C . HIS B 1 164 ? -6.965 5.164 -8.852 1 92.94 164 HIS B C 1
ATOM 3873 O O . HIS B 1 164 ? -7.254 4.008 -8.539 1 92.94 164 HIS B O 1
ATOM 3879 N N . LEU B 1 165 ? -6.129 5.867 -8.109 1 95.38 165 LEU B N 1
ATOM 3880 C CA . LEU B 1 165 ? -5.406 5.336 -6.961 1 95.38 165 LEU B CA 1
ATOM 3881 C C . LEU B 1 165 ? -6.129 5.66 -5.66 1 95.38 165 LEU B C 1
ATOM 3883 O O . LEU B 1 165 ? -6.078 4.883 -4.707 1 95.38 165 LEU B O 1
ATOM 3887 N N . PHE B 1 166 ? -6.875 6.754 -5.641 1 96.69 166 PHE B N 1
ATOM 3888 C CA . PHE B 1 166 ? -7.5 7.215 -4.406 1 96.69 166 PHE B CA 1
ATOM 3889 C C . PHE B 1 166 ? -8.484 6.18 -3.879 1 96.69 166 PHE B C 1
ATOM 3891 O O . PHE B 1 166 ? -8.516 5.902 -2.68 1 96.69 166 PHE B O 1
ATOM 3898 N N . PRO B 1 167 ? -9.344 5.578 -4.785 1 97.12 167 PRO B N 1
ATOM 3899 C CA . PRO B 1 167 ? -10.281 4.59 -4.238 1 97.12 167 PRO B CA 1
ATOM 3900 C C . PRO B 1 167 ? -9.57 3.436 -3.535 1 97.12 167 PRO B C 1
ATOM 3902 O O . PRO B 1 167 ? -10.094 2.891 -2.559 1 97.12 167 PRO B O 1
ATOM 3905 N N . LEU B 1 168 ? -8.43 3.025 -4.059 1 97.62 168 LEU B N 1
ATOM 3906 C CA . LEU B 1 168 ? -7.645 1.972 -3.428 1 97.62 168 LEU B CA 1
ATOM 3907 C C . LEU B 1 168 ? -7.125 2.424 -2.066 1 97.62 168 LEU B C 1
ATOM 3909 O O . LEU B 1 168 ? -7.238 1.691 -1.081 1 97.62 168 LEU B O 1
ATOM 3913 N N . PHE B 1 169 ? -6.547 3.633 -2.043 1 97.38 169 PHE B N 1
ATOM 3914 C CA . PHE B 1 169 ? -6.102 4.238 -0.794 1 97.38 169 PHE B CA 1
ATOM 3915 C C . PHE B 1 169 ? -7.258 4.352 0.195 1 97.38 169 PHE B C 1
ATOM 3917 O O . PHE B 1 169 ? -7.113 4 1.368 1 97.38 169 PHE B O 1
ATOM 3924 N N . ASN B 1 170 ? -8.359 4.832 -0.256 1 97.81 170 ASN B N 1
ATOM 3925 C CA . ASN B 1 170 ? -9.539 5.016 0.584 1 97.81 170 ASN B CA 1
ATOM 3926 C C . ASN B 1 170 ? -10.016 3.693 1.172 1 97.81 170 ASN B C 1
ATOM 3928 O O . ASN B 1 170 ? -10.43 3.637 2.33 1 97.81 170 ASN B O 1
ATOM 3932 N N . ALA B 1 171 ? -10.047 2.652 0.419 1 97.62 171 ALA B N 1
ATOM 3933 C CA . ALA B 1 171 ? -10.453 1.333 0.901 1 97.62 171 ALA B CA 1
ATOM 3934 C C . ALA B 1 171 ? -9.516 0.847 2.004 1 97.62 171 ALA B C 1
ATOM 3936 O O . ALA B 1 171 ? -9.961 0.258 2.992 1 97.62 171 ALA B O 1
ATOM 3937 N N . TYR B 1 172 ? -8.242 1.038 1.817 1 97.88 172 TYR B N 1
ATOM 3938 C CA . TYR B 1 172 ? -7.238 0.678 2.812 1 97.88 172 TYR B CA 1
ATOM 3939 C C . TYR B 1 172 ? -7.492 1.399 4.129 1 97.88 172 TYR B C 1
ATOM 3941 O O . TYR B 1 172 ? -7.504 0.776 5.195 1 97.88 172 TYR B O 1
ATOM 3949 N N . VAL B 1 173 ? -7.734 2.689 4.043 1 97.88 173 VAL B N 1
ATOM 3950 C CA . VAL B 1 173 ? -7.934 3.514 5.234 1 97.88 173 VAL B CA 1
ATOM 3951 C C . VAL B 1 173 ? -9.219 3.096 5.941 1 97.88 173 VAL B C 1
ATOM 3953 O O . VAL B 1 173 ? -9.25 2.994 7.172 1 97.88 173 VAL B O 1
ATOM 3956 N N . LYS B 1 174 ? -10.266 2.877 5.207 1 97.56 174 LYS B N 1
ATOM 3957 C CA . LYS B 1 174 ? -11.531 2.455 5.805 1 97.56 174 LYS B CA 1
ATOM 3958 C C . LYS B 1 174 ? -11.367 1.145 6.57 1 97.56 174 LYS B C 1
ATOM 3960 O O . LYS B 1 174 ? -11.875 1.003 7.684 1 97.56 174 LYS B O 1
ATOM 3965 N N . GLN B 1 175 ? -10.672 0.239 5.922 1 97.56 175 GLN B N 1
ATOM 3966 C CA . GLN B 1 175 ? -10.406 -1.019 6.613 1 97.56 175 GLN B CA 1
ATOM 3967 C C . GLN B 1 175 ? -9.57 -0.789 7.867 1 97.56 175 GLN B C 1
ATOM 3969 O O . GLN B 1 175 ? -9.828 -1.401 8.906 1 97.56 175 GLN B O 1
ATOM 3974 N N . LEU B 1 176 ? -8.594 0.053 7.781 1 97.62 176 LEU B N 1
ATOM 3975 C CA . LEU B 1 176 ? -7.715 0.354 8.906 1 97.62 176 LEU B CA 1
ATOM 3976 C C . LEU B 1 176 ? -8.516 0.912 10.086 1 97.62 176 LEU B C 1
ATOM 3978 O O . LEU B 1 176 ? -8.312 0.499 11.227 1 97.62 176 LEU B O 1
ATOM 3982 N N . ILE B 1 177 ? -9.414 1.786 9.812 1 96.5 177 ILE B N 1
ATOM 3983 C CA . ILE B 1 177 ? -10.258 2.375 10.852 1 96.5 177 ILE B CA 1
ATOM 3984 C C . ILE B 1 177 ? -11.055 1.278 11.555 1 96.5 177 ILE B C 1
ATOM 3986 O O . ILE B 1 177 ? -11.195 1.292 12.781 1 96.5 177 ILE B O 1
ATOM 3990 N N . SER B 1 178 ? -11.531 0.331 10.836 1 95.56 178 SER B N 1
ATOM 3991 C CA . SER B 1 178 ? -12.398 -0.712 11.383 1 95.56 178 SER B CA 1
ATOM 3992 C C . SER B 1 178 ? -11.625 -1.647 12.305 1 95.56 178 SER B C 1
ATOM 3994 O O . SER B 1 178 ? -12.211 -2.33 13.141 1 95.56 178 SER B O 1
ATOM 3996 N N . GLN B 1 179 ? -10.289 -1.622 12.172 1 94.81 179 GLN B N 1
ATOM 3997 C CA . GLN B 1 179 ? -9.539 -2.602 12.953 1 94.81 179 GLN B CA 1
ATOM 3998 C C . GLN B 1 179 ? -8.508 -1.92 13.844 1 94.81 179 GLN B C 1
ATOM 4000 O O . GLN B 1 179 ? -7.805 -2.586 14.609 1 94.81 179 GLN B O 1
ATOM 4005 N N . ALA B 1 180 ? -8.445 -0.674 13.773 1 93.62 180 ALA B N 1
ATOM 4006 C CA . ALA B 1 180 ? -7.363 0.076 14.398 1 93.62 180 ALA B CA 1
ATOM 4007 C C . ALA B 1 180 ? -7.27 -0.242 15.891 1 93.62 180 ALA B C 1
ATOM 4009 O O . ALA B 1 180 ? -6.172 -0.307 16.453 1 93.62 180 ALA B O 1
ATOM 4010 N N . SER B 1 181 ? -8.352 -0.45 16.578 1 91.62 181 SER B N 1
ATOM 4011 C CA . SER B 1 181 ? -8.375 -0.663 18.031 1 91.62 181 SER B CA 1
ATOM 4012 C C . SER B 1 181 ? -7.699 -1.977 18.406 1 91.62 181 SER B C 1
ATOM 4014 O O . SER B 1 181 ? -7.297 -2.166 19.562 1 91.62 181 SER B O 1
ATOM 4016 N N . SER B 1 182 ? -7.52 -2.85 17.484 1 91 182 SER B N 1
ATOM 4017 C CA . SER B 1 182 ? -6.969 -4.168 17.781 1 91 182 SER B CA 1
ATOM 4018 C C . SER B 1 182 ? -5.562 -4.32 17.203 1 91 182 SER B C 1
ATOM 4020 O O . SER B 1 182 ? -4.961 -5.391 17.312 1 91 182 SER B O 1
ATOM 4022 N N . LEU B 1 183 ? -5.062 -3.309 16.656 1 92.25 183 LEU B N 1
ATOM 4023 C CA . LEU B 1 183 ? -3.76 -3.398 16.016 1 92.25 183 LEU B CA 1
ATOM 4024 C C . LEU B 1 183 ? -2.641 -3.471 17.047 1 92.25 183 LEU B C 1
ATOM 4026 O O . LEU B 1 183 ? -2.604 -2.672 17.984 1 92.25 183 LEU B O 1
ATOM 4030 N N . PRO B 1 184 ? -1.758 -4.406 16.875 1 88.06 184 PRO B N 1
ATOM 4031 C CA . PRO B 1 184 ? -0.577 -4.422 17.734 1 88.06 184 PRO B CA 1
ATOM 4032 C C . PRO B 1 184 ? 0.462 -3.375 17.344 1 88.06 184 PRO B C 1
ATOM 4034 O O . PRO B 1 184 ? 0.491 -2.936 16.188 1 88.06 184 PRO B O 1
ATOM 4037 N N . GLN B 1 185 ? 1.312 -3.041 18.219 1 86.62 185 GLN B N 1
ATOM 4038 C CA . GLN B 1 185 ? 2.377 -2.074 17.984 1 86.62 185 GLN B CA 1
ATOM 4039 C C . GLN B 1 185 ? 3.344 -2.576 16.922 1 86.62 185 GLN B C 1
ATOM 4041 O O . GLN B 1 185 ? 3.896 -1.784 16.141 1 86.62 185 GLN B O 1
ATOM 4046 N N . THR B 1 186 ? 3.455 -3.826 16.781 1 81.62 186 THR B N 1
ATOM 4047 C CA . THR B 1 186 ? 4.426 -4.441 15.875 1 81.62 186 THR B CA 1
ATOM 4048 C C . THR B 1 186 ? 4.047 -4.188 14.422 1 81.62 186 THR B C 1
ATOM 4050 O O . THR B 1 186 ? 4.906 -4.215 13.539 1 81.62 186 THR B O 1
ATOM 4053 N N . SER B 1 187 ? 2.793 -3.912 14.203 1 89.44 187 SER B N 1
ATOM 4054 C CA . SER B 1 187 ? 2.33 -3.711 12.836 1 89.44 187 SER B CA 1
ATOM 4055 C C . SER B 1 187 ? 2.328 -2.232 12.469 1 89.44 187 SER B C 1
ATOM 4057 O O . SER B 1 187 ? 2.184 -1.881 11.289 1 89.44 187 SER B O 1
ATOM 4059 N N . SER B 1 188 ? 2.521 -1.396 13.398 1 90.06 188 SER B N 1
ATOM 4060 C CA . SER B 1 188 ? 2.295 0.035 13.227 1 90.06 188 SER B CA 1
ATOM 4061 C C . SER B 1 188 ? 3.262 0.626 12.203 1 90.06 188 SER B C 1
ATOM 4063 O O . SER B 1 188 ? 2.859 1.41 11.344 1 90.06 188 SER B O 1
ATOM 4065 N N . GLN B 1 189 ? 4.461 0.233 12.266 1 88.19 189 GLN B N 1
ATOM 4066 C CA . GLN B 1 189 ? 5.473 0.805 11.383 1 88.19 189 GLN B CA 1
ATOM 4067 C C . GLN B 1 189 ? 5.242 0.392 9.938 1 88.19 189 GLN B C 1
ATOM 4069 O O . GLN B 1 189 ? 5.395 1.205 9.023 1 88.19 189 GLN B O 1
ATOM 4074 N N . VAL B 1 190 ? 4.906 -0.824 9.773 1 91.31 190 VAL B N 1
ATOM 4075 C CA . VAL B 1 190 ? 4.656 -1.337 8.43 1 91.31 190 VAL B CA 1
ATOM 4076 C C . VAL B 1 190 ? 3.438 -0.643 7.832 1 91.31 190 VAL B C 1
ATOM 4078 O O . VAL B 1 190 ? 3.453 -0.241 6.664 1 91.31 190 VAL B O 1
ATOM 4081 N N . ILE B 1 191 ? 2.441 -0.448 8.617 1 95.81 191 ILE B N 1
ATOM 4082 C CA . ILE B 1 191 ? 1.219 0.205 8.164 1 95.81 191 ILE B CA 1
ATOM 4083 C C . ILE B 1 191 ? 1.509 1.668 7.832 1 95.81 191 ILE B C 1
ATOM 4085 O O . ILE B 1 191 ? 1.013 2.193 6.832 1 95.81 191 ILE B O 1
ATOM 4089 N N . ALA B 1 192 ? 2.342 2.281 8.641 1 93.38 192 ALA B N 1
ATOM 4090 C CA . ALA B 1 192 ? 2.738 3.66 8.367 1 93.38 192 ALA B CA 1
ATOM 4091 C C . ALA B 1 192 ? 3.441 3.771 7.02 1 93.38 192 ALA B C 1
ATOM 4093 O O . ALA B 1 192 ? 3.178 4.699 6.25 1 93.38 192 ALA B O 1
ATOM 4094 N N . LYS B 1 193 ? 4.242 2.877 6.773 1 90.38 193 LYS B N 1
ATOM 4095 C CA . LYS B 1 193 ? 4.953 2.848 5.5 1 90.38 193 LYS B CA 1
ATOM 4096 C C . LYS B 1 193 ? 3.984 2.67 4.332 1 90.38 193 LYS B C 1
ATOM 4098 O O . LYS B 1 193 ? 4.086 3.367 3.32 1 90.38 193 LYS B O 1
ATOM 4103 N N . HIS B 1 194 ? 3.045 1.708 4.473 1 94.81 194 HIS B N 1
ATOM 4104 C CA . HIS B 1 194 ? 2.025 1.503 3.451 1 94.81 194 HIS B CA 1
ATOM 4105 C C . HIS B 1 194 ? 1.235 2.781 3.197 1 94.81 194 HIS B C 1
ATOM 4107 O O . HIS B 1 194 ? 1.029 3.17 2.045 1 94.81 194 HIS B O 1
ATOM 4113 N N . LEU B 1 195 ? 0.878 3.404 4.262 1 95.75 195 LEU B N 1
ATOM 4114 C CA . LEU B 1 195 ? 0.094 4.629 4.145 1 95.75 195 LEU B CA 1
ATOM 4115 C C . LEU B 1 195 ? 0.884 5.711 3.416 1 95.75 195 LEU B C 1
ATOM 4117 O O . LEU B 1 195 ? 0.356 6.3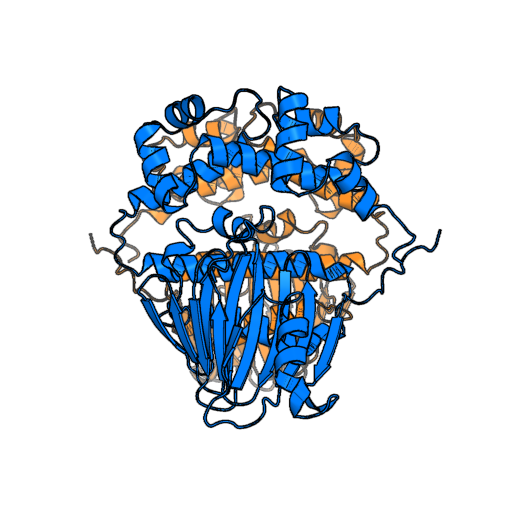75 2.523 1 95.75 195 LEU B O 1
ATOM 4121 N N . GLY B 1 196 ? 2.109 5.887 3.807 1 93 196 GLY B N 1
ATOM 4122 C CA . GLY B 1 196 ? 2.949 6.859 3.129 1 93 196 GLY B CA 1
ATOM 4123 C C . GLY B 1 196 ? 3.043 6.629 1.632 1 93 196 GLY B C 1
ATOM 4124 O O . GLY B 1 196 ? 2.932 7.57 0.846 1 93 196 GLY B O 1
ATOM 4125 N N . GLU B 1 197 ? 3.205 5.438 1.247 1 90.94 197 GLU B N 1
ATOM 4126 C CA . GLU B 1 197 ? 3.334 5.086 -0.164 1 90.94 197 GLU B CA 1
ATOM 4127 C C . GLU B 1 197 ? 2.023 5.316 -0.913 1 90.94 197 GLU B C 1
ATOM 4129 O O . GLU B 1 197 ? 2.023 5.859 -2.02 1 90.94 197 GLU B O 1
ATOM 4134 N N . LEU B 1 198 ? 0.948 4.906 -0.329 1 95.38 198 LEU B N 1
ATOM 4135 C CA .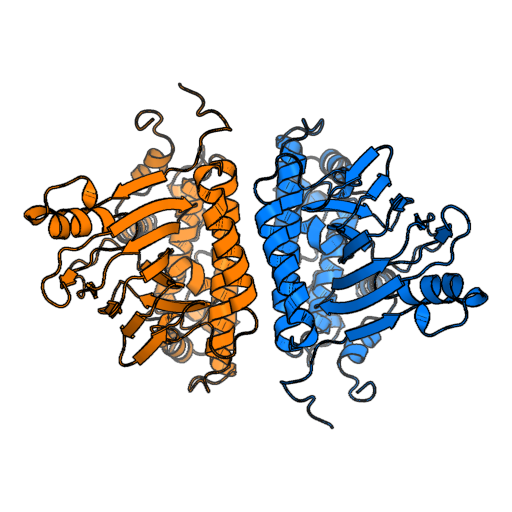 LEU B 1 198 ? -0.359 5.043 -0.96 1 95.38 198 LEU B CA 1
ATOM 4136 C C . LEU B 1 198 ? -0.735 6.516 -1.113 1 95.38 198 LEU B C 1
ATOM 4138 O O . LEU B 1 198 ? -1.189 6.938 -2.18 1 95.38 198 LEU B O 1
ATOM 4142 N N . ILE B 1 199 ? -0.469 7.281 -0.063 1 94.12 199 ILE B N 1
ATOM 4143 C CA . ILE B 1 199 ? -0.766 8.711 -0.108 1 94.12 199 ILE B CA 1
ATOM 4144 C C . ILE B 1 199 ? 0.116 9.383 -1.155 1 94.12 199 ILE B C 1
ATOM 4146 O O . ILE B 1 199 ? -0.374 10.156 -1.981 1 94.12 199 ILE B O 1
ATOM 4150 N N . GLY B 1 200 ? 1.345 9.078 -1.1 1 91.31 200 GLY B N 1
ATOM 4151 C CA . GLY B 1 200 ? 2.277 9.664 -2.045 1 91.31 200 GLY B CA 1
ATOM 4152 C C . GLY B 1 200 ? 1.914 9.398 -3.492 1 91.31 200 GLY B C 1
ATOM 4153 O O . GLY B 1 200 ? 1.941 10.305 -4.324 1 91.31 200 GLY B O 1
ATOM 4154 N N . SER B 1 201 ? 1.566 8.195 -3.775 1 91.44 201 SER B N 1
ATOM 4155 C CA . SER B 1 201 ? 1.206 7.836 -5.145 1 91.44 201 SER B CA 1
ATOM 4156 C C . SER B 1 201 ? -0.069 8.547 -5.586 1 91.44 201 SER B C 1
ATOM 4158 O O . SER B 1 201 ? -0.192 8.953 -6.742 1 91.44 201 SER B O 1
ATOM 4160 N N . THR B 1 202 ? -1.011 8.68 -4.699 1 92.56 202 THR B N 1
ATOM 4161 C CA . THR B 1 202 ? -2.271 9.352 -5.004 1 92.56 202 THR B CA 1
ATOM 4162 C C . THR B 1 202 ? -2.041 10.828 -5.297 1 92.56 202 THR B C 1
ATOM 4164 O O . THR B 1 202 ? -2.568 11.367 -6.277 1 92.56 202 THR B O 1
ATOM 4167 N N . ILE B 1 203 ? -1.255 11.453 -4.469 1 89.81 203 ILE B N 1
ATOM 4168 C CA . ILE B 1 203 ? -0.948 12.867 -4.664 1 89.81 203 ILE B CA 1
ATOM 4169 C C . ILE B 1 203 ? -0.205 13.055 -5.988 1 89.81 203 ILE B C 1
ATOM 4171 O O . ILE B 1 203 ? -0.519 13.961 -6.758 1 89.81 203 ILE B O 1
ATOM 4175 N N . SER B 1 204 ? 0.75 12.18 -6.211 1 85.88 204 SER B N 1
ATOM 4176 C CA . SER B 1 204 ? 1.526 12.25 -7.445 1 85.88 204 SER B CA 1
ATOM 4177 C C . SER B 1 204 ? 0.629 12.117 -8.672 1 85.88 204 SER B C 1
ATOM 4179 O O . SER B 1 204 ? 0.809 12.836 -9.656 1 85.88 204 SER B O 1
ATOM 4181 N N . GLU B 1 205 ? -0.256 11.211 -8.594 1 87.25 205 GLU B N 1
ATOM 4182 C CA . GLU B 1 205 ? -1.2 11.023 -9.688 1 87.25 205 GLU B CA 1
ATOM 4183 C C . GLU B 1 205 ? -1.984 12.305 -9.969 1 87.25 205 GLU B C 1
ATOM 4185 O O . GLU B 1 205 ? -2.166 12.688 -11.125 1 87.25 205 GLU B O 1
ATOM 4190 N N . ASN B 1 206 ? -2.471 12.914 -8.93 1 85.06 206 ASN B N 1
ATOM 4191 C CA . ASN B 1 206 ? -3.254 14.141 -9.07 1 85.06 206 ASN B CA 1
ATOM 4192 C C . ASN B 1 206 ? -2.416 15.273 -9.641 1 85.06 206 ASN B C 1
ATOM 4194 O O . ASN B 1 206 ? -2.887 16.031 -10.5 1 85.06 206 ASN B O 1
ATOM 4198 N N . LEU B 1 207 ? -1.258 15.375 -9.172 1 77.69 207 LEU B N 1
ATOM 4199 C CA . LEU B 1 207 ? -0.39 16.469 -9.602 1 77.69 207 LEU B CA 1
ATOM 4200 C C . LEU B 1 207 ? 0.025 16.281 -11.062 1 77.69 207 LEU B C 1
ATOM 4202 O O . LEU B 1 207 ? 0.288 17.266 -11.758 1 77.69 207 LEU B O 1
ATOM 4206 N N . SER B 1 208 ? 0.14 15.023 -11.445 1 73.75 208 SER B N 1
ATOM 4207 C CA . SER B 1 208 ? 0.529 14.758 -12.828 1 73.75 208 SER B CA 1
ATOM 4208 C C . SER B 1 208 ? -0.563 15.188 -13.805 1 73.75 208 SER B C 1
ATOM 4210 O O . SER B 1 208 ? -0.299 15.391 -14.992 1 73.75 208 SER B O 1
ATOM 4212 N N . GLN B 1 209 ? -1.721 15.258 -13.352 1 66.62 209 GLN B N 1
ATOM 4213 C CA . GLN B 1 209 ? -2.854 15.633 -14.195 1 66.62 209 GLN B CA 1
ATOM 4214 C C . GLN B 1 209 ? -3.002 17.141 -14.273 1 66.62 209 GLN B C 1
ATOM 4216 O O . GLN B 1 209 ? -3.748 17.656 -15.109 1 66.62 209 GLN B O 1
ATOM 4221 N N . VAL B 1 210 ? -2.471 17.781 -13.359 1 56.81 210 VAL B N 1
ATOM 4222 C CA . VAL B 1 210 ? -2.521 19.25 -13.359 1 56.81 210 VAL B CA 1
ATOM 4223 C C . VAL B 1 210 ? -1.434 19.797 -14.273 1 56.81 210 VAL B C 1
ATOM 4225 O O . VAL B 1 210 ? -0.263 19.438 -14.156 1 56.81 210 VAL B O 1
ATOM 4228 N N . PRO B 1 211 ? -1.868 20.266 -15.492 1 43.88 211 PRO B N 1
ATOM 4229 C CA . PRO B 1 211 ? -0.851 20.859 -16.359 1 43.88 211 PRO B CA 1
ATOM 4230 C C . PRO B 1 211 ? 0.216 21.625 -15.578 1 43.88 211 PRO B C 1
ATOM 4232 O O . PRO B 1 211 ? -0.112 22.453 -14.734 1 43.88 211 PRO B O 1
ATOM 4235 N N . LEU B 1 212 ? 1.102 20.891 -15.062 1 45.94 212 LEU B N 1
ATOM 4236 C CA . LEU B 1 212 ? 2.178 21.562 -14.344 1 45.94 212 LEU B CA 1
ATOM 4237 C C . LEU B 1 212 ? 2.766 22.703 -15.172 1 45.94 212 LEU B C 1
ATOM 4239 O O . LEU B 1 212 ? 2.914 22.562 -16.391 1 45.94 212 LEU B O 1
ATOM 4243 N N . GLN B 1 213 ? 2.676 23.797 -14.695 1 44.59 213 GLN B N 1
ATOM 4244 C CA . GLN B 1 213 ? 3.635 24.781 -15.203 1 44.59 213 GLN B CA 1
ATOM 4245 C C . GLN B 1 213 ? 5.055 24.219 -15.18 1 44.59 213 GLN B C 1
ATOM 4247 O O . GLN B 1 213 ? 5.957 24.781 -15.805 1 44.59 213 GLN B O 1
ATOM 4252 N N . LEU B 1 214 ? 5.395 23.406 -14.172 1 46.06 214 LEU B N 1
ATOM 4253 C CA . LEU B 1 214 ? 6.723 22.797 -14.258 1 46.06 214 LEU B CA 1
ATOM 4254 C C . LEU B 1 214 ? 6.73 21.641 -15.234 1 46.06 214 LEU B C 1
ATOM 4256 O O . LEU B 1 214 ? 5.824 20.797 -15.219 1 46.06 214 LEU B O 1
ATOM 4260 N N . SER B 1 215 ? 7.363 21.656 -16.203 1 48.66 215 SER B N 1
ATOM 4261 C CA . SER B 1 215 ? 7.441 20.656 -17.281 1 48.66 215 SER B CA 1
ATOM 4262 C C . SER B 1 215 ? 7.801 19.281 -16.734 1 48.66 215 SER B C 1
ATOM 4264 O O . SER B 1 215 ? 8.391 19.172 -15.656 1 48.66 215 SER B O 1
ATOM 4266 N N . ASP B 1 216 ? 7.094 18.219 -17.109 1 51.25 216 ASP B N 1
ATOM 4267 C CA . ASP B 1 216 ? 7.453 16.812 -16.891 1 51.25 216 ASP B CA 1
ATOM 4268 C C . ASP B 1 216 ? 8.953 16.672 -16.672 1 51.25 216 ASP B C 1
ATOM 4270 O O . ASP B 1 216 ? 9.391 15.867 -15.836 1 51.25 216 ASP B O 1
ATOM 4274 N N . HIS B 1 217 ? 9.656 17.578 -17.266 1 55.5 217 HIS B N 1
ATOM 4275 C CA . HIS B 1 217 ? 11.109 17.562 -17.188 1 55.5 217 HIS B CA 1
ATOM 4276 C C . HIS B 1 217 ? 11.594 18.016 -15.812 1 55.5 217 HIS B C 1
ATOM 4278 O O . HIS B 1 217 ? 12.547 17.453 -15.266 1 55.5 217 HIS B O 1
ATOM 4284 N N . LYS B 1 218 ? 10.75 18.953 -15.258 1 62.75 218 LYS B N 1
ATOM 4285 C CA . LYS B 1 218 ? 11.148 19.5 -13.961 1 62.75 218 LYS B CA 1
ATOM 4286 C C . LYS B 1 218 ? 10.906 18.484 -12.852 1 62.75 218 LYS B C 1
ATOM 4288 O O . LYS B 1 218 ? 11.758 18.297 -11.977 1 62.75 218 LYS B O 1
ATOM 4293 N N . ILE B 1 219 ? 9.859 17.797 -12.984 1 61.59 219 ILE B N 1
ATOM 4294 C CA . ILE B 1 219 ? 9.523 16.781 -11.992 1 61.59 219 ILE B CA 1
ATOM 4295 C C . ILE B 1 219 ? 10.531 15.633 -12.062 1 61.59 219 ILE B C 1
ATOM 4297 O O . ILE B 1 219 ? 11.016 15.164 -11.031 1 61.59 219 ILE B O 1
ATOM 4301 N N . ALA B 1 220 ? 10.781 15.234 -13.211 1 61.5 220 ALA B N 1
ATOM 4302 C CA . ALA B 1 220 ? 11.773 14.172 -13.406 1 61.5 220 ALA B CA 1
ATOM 4303 C C . ALA B 1 220 ? 13.125 14.57 -12.82 1 61.5 220 ALA B C 1
ATOM 4305 O O . ALA B 1 220 ? 13.812 13.742 -12.219 1 61.5 220 ALA B O 1
ATOM 4306 N N . THR B 1 221 ? 13.43 15.812 -12.961 1 72.25 221 THR B N 1
ATOM 4307 C CA . THR B 1 221 ? 14.695 16.312 -12.43 1 72.25 221 THR B CA 1
ATOM 4308 C C . THR B 1 221 ? 14.703 16.25 -10.898 1 72.25 221 THR B C 1
ATOM 4310 O O . THR B 1 221 ? 15.688 15.828 -10.289 1 72.25 221 THR B O 1
ATOM 4313 N N . LEU B 1 222 ? 13.547 16.562 -10.383 1 75 222 LEU B N 1
ATOM 4314 C CA . LEU B 1 222 ? 13.461 16.578 -8.922 1 75 222 LEU B CA 1
ATOM 4315 C C . LEU B 1 222 ? 13.562 15.164 -8.352 1 75 222 LEU B C 1
ATOM 4317 O O . LEU B 1 222 ? 14.242 14.938 -7.352 1 75 222 LEU B O 1
ATOM 4321 N N . VAL B 1 223 ? 12.953 14.281 -8.977 1 67.88 223 VAL B N 1
ATOM 4322 C CA . VAL B 1 223 ? 13.016 12.883 -8.555 1 67.88 223 VAL B CA 1
ATOM 4323 C C . VAL B 1 223 ? 14.461 12.398 -8.617 1 67.88 223 VAL B C 1
ATOM 4325 O O . VAL B 1 223 ? 14.93 11.711 -7.707 1 67.88 223 VAL B O 1
ATOM 4328 N N . ARG B 1 224 ? 15.117 12.727 -9.625 1 71.12 224 ARG B N 1
ATOM 4329 C CA . ARG B 1 224 ? 16.516 12.352 -9.805 1 71.12 224 ARG B CA 1
ATOM 4330 C C . ARG B 1 224 ? 17.391 12.961 -8.719 1 71.12 224 ARG B C 1
ATOM 4332 O O . ARG B 1 224 ? 18.328 12.32 -8.234 1 71.12 224 ARG B O 1
ATOM 4339 N N . VAL B 1 225 ? 17.047 14.156 -8.359 1 79.88 225 VAL B N 1
ATOM 4340 C CA . VAL B 1 225 ? 17.812 14.836 -7.32 1 79.88 225 VAL B CA 1
ATOM 4341 C C . VAL B 1 225 ? 17.672 14.094 -5.996 1 79.88 225 VAL B C 1
ATOM 4343 O O . VAL B 1 225 ? 18.672 13.797 -5.336 1 79.88 225 VAL B O 1
ATOM 4346 N N . HIS B 1 226 ? 16.469 13.797 -5.734 1 79.12 226 HIS B N 1
ATOM 4347 C CA . HIS B 1 226 ? 16.219 13.086 -4.48 1 79.12 226 HIS B CA 1
ATOM 4348 C C . HIS B 1 226 ? 16.906 11.727 -4.473 1 79.12 226 HIS B C 1
ATOM 4350 O O . HIS B 1 226 ? 17.547 11.359 -3.49 1 79.12 226 HIS B O 1
ATOM 4356 N N . ALA B 1 227 ? 16.766 11.039 -5.527 1 71.81 227 ALA B N 1
ATOM 4357 C CA . ALA B 1 227 ? 17.391 9.719 -5.645 1 71.81 227 ALA B CA 1
ATOM 4358 C C . ALA B 1 227 ? 18.906 9.812 -5.508 1 71.81 227 ALA B C 1
ATOM 4360 O O . ALA B 1 227 ? 19.531 8.977 -4.852 1 71.81 227 ALA B O 1
ATOM 4361 N N . TYR B 1 228 ? 19.453 10.75 -6.133 1 79.56 228 TYR B N 1
ATOM 4362 C CA . TYR B 1 228 ? 20.891 10.945 -6.074 1 79.56 228 TYR B CA 1
ATOM 4363 C C . TYR B 1 228 ? 21.344 11.242 -4.652 1 79.56 228 TYR B C 1
ATOM 4365 O O . TYR B 1 228 ? 22.359 10.695 -4.188 1 79.56 228 TYR B O 1
ATOM 4373 N N . ILE B 1 229 ? 20.609 12.008 -4.02 1 84.69 229 ILE B N 1
ATOM 4374 C CA . ILE B 1 229 ? 20.953 12.375 -2.65 1 84.69 229 ILE B CA 1
ATOM 4375 C C . ILE B 1 229 ? 20.891 11.133 -1.756 1 84.69 229 ILE B C 1
ATOM 4377 O O . ILE B 1 229 ? 21.828 10.867 -0.991 1 84.69 229 ILE B O 1
ATOM 4381 N N . ASP B 1 230 ? 19.875 10.414 -1.909 1 79 230 ASP B N 1
ATOM 4382 C CA . ASP B 1 230 ? 19.703 9.227 -1.084 1 79 230 ASP B CA 1
ATOM 4383 C C . ASP B 1 230 ? 20.828 8.227 -1.321 1 79 230 ASP B C 1
ATOM 4385 O O . ASP B 1 230 ? 21.328 7.609 -0.376 1 79 230 ASP B O 1
ATOM 4389 N N . ALA B 1 231 ? 21.219 8.172 -2.525 1 76.25 231 ALA B N 1
ATOM 4390 C CA . ALA B 1 231 ? 22.25 7.211 -2.912 1 76.25 231 ALA B CA 1
ATOM 4391 C C . ALA B 1 231 ? 23.625 7.66 -2.434 1 76.25 231 ALA B C 1
ATOM 4393 O O . ALA B 1 231 ? 24.531 6.84 -2.26 1 76.25 231 ALA B O 1
ATOM 4394 N N . ASN B 1 232 ? 23.797 8.906 -2.191 1 84.44 232 ASN B N 1
ATOM 4395 C CA . ASN B 1 232 ? 25.125 9.438 -1.907 1 84.44 232 ASN B CA 1
ATOM 4396 C C . ASN B 1 232 ? 25.172 10.141 -0.556 1 84.44 232 ASN B C 1
ATOM 4398 O O . ASN B 1 232 ? 26.094 10.914 -0.284 1 84.44 232 ASN B O 1
ATOM 4402 N N . LEU B 1 233 ? 24.188 9.758 0.212 1 87.25 233 LEU B N 1
ATOM 4403 C CA . LEU B 1 233 ? 23.969 10.523 1.433 1 87.25 233 LEU B CA 1
ATOM 4404 C C . LEU B 1 233 ? 25.156 10.398 2.379 1 87.25 233 LEU B C 1
ATOM 4406 O O . LEU B 1 233 ? 25.484 11.352 3.096 1 87.25 233 LEU B O 1
ATOM 4410 N N . ARG B 1 234 ? 25.797 9.312 2.385 1 83.88 234 ARG B N 1
ATOM 4411 C CA . ARG B 1 234 ? 26.875 9.031 3.334 1 83.88 234 ARG B CA 1
ATOM 4412 C C . ARG B 1 234 ? 28.172 9.703 2.908 1 83.88 234 ARG B C 1
ATOM 4414 O O . ARG B 1 234 ? 29.109 9.805 3.699 1 83.88 234 ARG B O 1
ATOM 4421 N N . ASN B 1 235 ? 28.281 10.133 1.71 1 86.69 235 ASN B N 1
ATOM 4422 C CA . ASN B 1 235 ? 29.438 10.867 1.228 1 86.69 235 ASN B CA 1
ATOM 4423 C C . ASN B 1 235 ? 29.531 12.25 1.878 1 86.69 235 ASN B C 1
ATOM 4425 O O . ASN B 1 235 ? 28.703 13.117 1.625 1 86.69 235 ASN B O 1
ATOM 4429 N N . PRO B 1 236 ? 30.547 12.367 2.68 1 87.62 236 PRO B N 1
ATOM 4430 C CA . PRO B 1 236 ? 30.656 13.648 3.381 1 87.62 236 PRO B CA 1
ATOM 4431 C C . PRO B 1 236 ? 30.891 14.82 2.432 1 87.62 236 PRO B C 1
ATOM 4433 O O . PRO B 1 236 ? 30.688 15.977 2.811 1 87.62 236 PRO B O 1
ATOM 4436 N N . HIS B 1 237 ? 31.266 14.539 1.25 1 88.38 237 HIS B N 1
ATOM 4437 C CA . HIS B 1 237 ? 31.562 15.594 0.293 1 88.38 237 HIS B CA 1
ATOM 4438 C C . HIS B 1 237 ? 30.375 15.867 -0.62 1 88.38 237 HIS B C 1
ATOM 4440 O O . HIS B 1 237 ? 30.453 16.703 -1.525 1 88.38 237 HIS B O 1
ATOM 4446 N N . LEU B 1 238 ? 29.297 15.188 -0.354 1 91.12 238 LEU B N 1
ATOM 4447 C CA . LEU B 1 238 ? 28.094 15.469 -1.133 1 91.12 238 LEU B CA 1
ATOM 4448 C C . LEU B 1 238 ? 27.641 16.922 -0.954 1 91.12 238 LEU B C 1
ATOM 4450 O O . LEU B 1 238 ? 27.438 17.375 0.174 1 91.12 238 LEU B O 1
ATOM 4454 N N . SER B 1 239 ? 27.625 17.672 -2.082 1 90.81 239 SER B N 1
ATOM 4455 C CA . SER B 1 239 ? 27.297 19.094 -2.094 1 90.81 239 SER B CA 1
ATOM 4456 C C . SER B 1 239 ? 26.375 19.438 -3.258 1 90.81 239 SER B C 1
ATOM 4458 O O . SER B 1 239 ? 26.203 18.625 -4.18 1 90.81 239 SER B O 1
ATOM 4460 N N . PRO B 1 240 ? 25.688 20.562 -3.141 1 90.25 240 PRO B N 1
ATOM 4461 C CA . PRO B 1 240 ? 24.875 21 -4.277 1 90.25 240 PRO B CA 1
ATOM 4462 C C . PRO B 1 240 ? 25.656 21 -5.594 1 90.25 240 PRO B C 1
ATOM 4464 O O . PRO B 1 240 ? 25.125 20.594 -6.629 1 90.25 240 PRO B O 1
ATOM 4467 N N . GLU B 1 241 ? 26.938 21.359 -5.473 1 88.19 241 GLU B N 1
ATOM 4468 C CA . GLU B 1 241 ? 27.781 21.391 -6.66 1 88.19 241 GLU B CA 1
ATOM 4469 C C . GLU B 1 241 ? 28.016 19.984 -7.215 1 88.19 241 GLU B C 1
ATOM 4471 O O . GLU B 1 241 ? 27.984 19.781 -8.43 1 88.19 241 GLU B O 1
ATOM 4476 N N . GLU B 1 242 ? 28.25 19.078 -6.344 1 89.19 242 GLU B N 1
ATOM 4477 C CA . GLU B 1 242 ? 28.438 17.703 -6.77 1 89.19 242 GLU B CA 1
ATOM 4478 C C . GLU B 1 242 ? 27.188 17.141 -7.441 1 89.19 242 GLU B C 1
ATOM 4480 O O . GLU B 1 242 ? 27.281 16.438 -8.453 1 89.19 242 GLU B O 1
ATOM 4485 N N . ILE B 1 243 ? 26.062 17.422 -6.848 1 88.5 243 ILE B N 1
ATOM 4486 C CA . ILE B 1 243 ? 24.781 16.953 -7.395 1 88.5 243 ILE B CA 1
ATOM 4487 C C . ILE B 1 243 ? 24.562 17.578 -8.766 1 88.5 243 ILE B C 1
ATOM 4489 O O . ILE B 1 243 ? 24.172 16.875 -9.711 1 88.5 243 ILE B O 1
ATOM 4493 N N . SER B 1 244 ? 24.797 18.844 -8.836 1 86 244 SER B N 1
ATOM 4494 C CA . SER B 1 244 ? 24.656 19.562 -10.094 1 86 244 SER B CA 1
ATOM 4495 C C . SER B 1 244 ? 25.531 18.953 -11.188 1 86 244 SER B C 1
ATOM 4497 O O . SER B 1 244 ? 25.062 18.734 -12.312 1 86 244 SER B O 1
ATOM 4499 N N . ARG B 1 245 ? 26.75 18.688 -10.852 1 81.62 245 ARG B N 1
ATOM 4500 C CA . ARG B 1 245 ? 27.672 18.094 -11.805 1 81.62 245 ARG B CA 1
ATOM 4501 C C . ARG B 1 245 ? 27.234 16.688 -12.219 1 81.62 245 ARG B C 1
ATOM 4503 O O . ARG B 1 245 ? 27.234 16.359 -13.398 1 81.62 245 ARG B O 1
ATOM 4510 N N . ALA B 1 246 ? 26.844 15.961 -11.266 1 80.94 246 ALA B N 1
ATOM 4511 C CA . ALA B 1 246 ? 26.469 14.57 -11.516 1 80.94 246 ALA B CA 1
ATOM 4512 C C . ALA B 1 246 ? 25.219 14.484 -12.375 1 80.94 246 ALA B C 1
ATOM 4514 O O . ALA B 1 246 ? 25.109 13.602 -13.234 1 80.94 246 ALA B O 1
ATOM 4515 N N . LEU B 1 247 ? 24.281 15.359 -12.125 1 79.56 247 LEU B N 1
ATOM 4516 C CA . LEU B 1 247 ? 22.984 15.297 -12.812 1 79.56 247 LEU B CA 1
ATOM 4517 C C . LEU B 1 247 ? 22.984 16.219 -14.031 1 79.56 247 LEU B C 1
ATOM 4519 O O . LEU B 1 247 ? 22 16.25 -14.781 1 79.56 247 LEU B O 1
ATOM 4523 N N . ARG B 1 248 ? 24.125 16.969 -14.242 1 78.38 248 ARG B N 1
ATOM 4524 C CA . ARG B 1 248 ? 24.281 17.906 -15.352 1 78.38 248 ARG B CA 1
ATOM 4525 C C . ARG B 1 248 ? 23.156 18.922 -15.383 1 78.38 248 ARG B C 1
ATOM 4527 O O . ARG B 1 248 ? 22.562 19.188 -16.438 1 78.38 248 ARG B O 1
ATOM 4534 N N . VAL B 1 249 ? 22.734 19.359 -14.281 1 79.94 249 VAL B N 1
ATOM 4535 C CA . VAL B 1 249 ? 21.75 20.406 -14.094 1 79.94 249 VAL B CA 1
ATOM 4536 C C . VAL B 1 249 ? 22.328 21.5 -13.18 1 79.94 249 VAL B C 1
ATOM 4538 O O . VAL B 1 249 ? 22.984 21.188 -12.188 1 79.94 249 VAL B O 1
ATOM 4541 N N . SER B 1 250 ? 22.203 22.766 -13.516 1 79.75 250 SER B N 1
ATOM 4542 C CA . SER B 1 250 ? 22.797 23.844 -12.742 1 79.75 250 SER B CA 1
ATOM 4543 C C . SER B 1 250 ? 22.25 23.859 -11.32 1 79.75 250 SER B C 1
ATOM 4545 O O . SER B 1 250 ? 21.094 23.5 -11.086 1 79.75 250 SER B O 1
ATOM 4547 N N . THR B 1 251 ? 23.141 24.266 -10.375 1 85.62 251 THR B N 1
ATOM 4548 C CA . THR B 1 251 ? 22.703 24.422 -8.992 1 85.62 251 THR B CA 1
ATOM 4549 C C . THR B 1 251 ? 21.562 25.422 -8.883 1 85.62 251 THR B C 1
ATOM 4551 O O . THR B 1 251 ? 20.641 25.25 -8.078 1 85.62 251 THR B O 1
ATOM 4554 N N . ARG B 1 252 ? 21.641 26.484 -9.695 1 78.62 252 ARG B N 1
ATOM 4555 C CA . ARG B 1 252 ? 20.578 27.484 -9.695 1 78.62 252 ARG B CA 1
ATOM 4556 C C . ARG B 1 252 ? 19.234 26.875 -10.102 1 78.62 252 ARG B C 1
ATOM 4558 O O . ARG B 1 252 ? 18.219 27.094 -9.445 1 78.62 252 ARG B O 1
ATOM 4565 N N . TYR B 1 253 ? 19.266 26.141 -11.188 1 78.88 253 TYR B N 1
ATOM 4566 C CA . TYR B 1 253 ? 18.047 25.5 -11.672 1 78.88 253 TYR B CA 1
ATOM 4567 C C . TYR B 1 253 ? 17.5 24.516 -10.648 1 78.88 253 TYR B C 1
ATOM 4569 O O . TYR B 1 253 ? 16.297 24.469 -10.391 1 78.88 253 TYR B O 1
ATOM 4577 N N . LEU B 1 254 ? 18.391 23.688 -10.078 1 83.81 254 LEU B N 1
ATOM 4578 C CA . LEU B 1 254 ? 17.969 22.719 -9.07 1 83.81 254 LEU B CA 1
ATOM 4579 C C . LEU B 1 254 ? 17.344 23.422 -7.867 1 83.81 254 LEU B C 1
ATOM 4581 O O . LEU B 1 254 ? 16.312 22.984 -7.348 1 83.81 254 LEU B O 1
ATOM 4585 N N . ASN B 1 255 ? 17.922 24.5 -7.484 1 82.94 255 ASN B N 1
ATOM 4586 C CA . ASN B 1 255 ? 17.375 25.266 -6.367 1 82.94 255 ASN B CA 1
ATOM 4587 C C . ASN B 1 255 ? 16.047 25.922 -6.73 1 82.94 255 ASN B C 1
ATOM 4589 O O . ASN B 1 255 ? 15.148 26.031 -5.895 1 82.94 255 ASN B O 1
ATOM 4593 N N . GLN B 1 256 ? 15.945 26.344 -7.98 1 78.06 256 GLN B N 1
ATOM 4594 C CA . GLN B 1 256 ? 14.664 26.875 -8.445 1 78.06 256 GLN B CA 1
ATOM 4595 C C . GLN B 1 256 ? 13.578 25.797 -8.375 1 78.06 256 GLN B C 1
ATOM 4597 O O . GLN B 1 256 ? 12.461 26.078 -7.938 1 78.06 256 GLN B O 1
ATOM 4602 N N . LEU B 1 257 ? 13.984 24.641 -8.828 1 73.94 257 LEU B N 1
ATOM 4603 C CA . LEU B 1 257 ? 13.039 23.531 -8.781 1 73.94 257 LEU B CA 1
ATOM 4604 C C . LEU B 1 257 ? 12.633 23.234 -7.344 1 73.94 257 LEU B C 1
ATOM 4606 O O . LEU B 1 257 ? 11.469 22.922 -7.074 1 73.94 257 LEU B O 1
ATOM 4610 N N . LEU B 1 258 ? 13.578 23.375 -6.48 1 76.75 258 LEU B N 1
ATOM 4611 C CA . LEU B 1 258 ? 13.367 23.016 -5.082 1 76.75 258 LEU B CA 1
ATOM 4612 C C . LEU B 1 258 ? 12.656 24.125 -4.336 1 76.75 258 LEU B C 1
ATOM 4614 O O . LEU B 1 258 ? 12.125 23.922 -3.242 1 76.75 258 LEU B O 1
ATOM 4618 N N . GLU B 1 259 ? 12.68 25.312 -4.984 1 73.81 259 GLU B N 1
ATOM 4619 C CA . GLU B 1 259 ? 11.93 26.406 -4.398 1 73.81 259 GLU B CA 1
ATOM 4620 C C . GLU B 1 259 ? 10.453 26.047 -4.223 1 73.81 259 GLU B C 1
ATOM 4622 O O . GLU B 1 259 ? 9.82 26.453 -3.248 1 73.81 259 GLU B O 1
ATOM 4627 N N . ALA B 1 260 ? 10.07 25.297 -5.18 1 62.53 260 ALA B N 1
ATOM 4628 C CA . ALA B 1 260 ? 8.688 24.828 -5.117 1 62.53 260 ALA B CA 1
ATOM 4629 C C . ALA B 1 260 ? 8.453 23.984 -3.869 1 62.53 260 ALA B C 1
ATOM 4631 O O . ALA B 1 260 ? 7.316 23.875 -3.396 1 62.53 260 ALA B O 1
ATOM 4632 N N . GLU B 1 261 ? 9.516 23.5 -3.324 1 62.09 261 GLU B N 1
ATOM 4633 C CA . GLU B 1 261 ? 9.469 22.703 -2.104 1 62.09 261 GLU B CA 1
ATOM 4634 C C . GLU B 1 261 ? 9.93 23.516 -0.895 1 62.09 261 GLU B C 1
ATOM 4636 O O . GLU B 1 261 ? 10.148 22.953 0.184 1 62.09 261 GLU B O 1
ATOM 4641 N N . GLN B 1 262 ? 10.117 24.734 -1.11 1 63.34 262 GLN B N 1
ATOM 4642 C CA . GLN B 1 262 ? 10.586 25.656 -0.084 1 63.34 262 GLN B CA 1
ATOM 4643 C C . GLN B 1 262 ? 11.883 25.172 0.55 1 63.34 262 GLN B C 1
ATOM 4645 O O . GLN B 1 262 ? 12.039 25.203 1.773 1 63.34 262 GLN B O 1
ATOM 4650 N N . THR B 1 263 ? 12.664 24.531 -0.201 1 76.38 263 THR B N 1
ATOM 4651 C CA . THR B 1 263 ? 13.953 24.031 0.258 1 76.38 263 THR B CA 1
ATOM 4652 C C . THR B 1 263 ? 15.039 24.312 -0.784 1 76.38 263 THR B C 1
ATOM 4654 O O . THR B 1 263 ? 14.766 24.906 -1.826 1 76.38 263 THR B O 1
ATOM 4657 N N . SER B 1 264 ? 16.281 24.203 -0.44 1 84.75 264 SER B N 1
ATOM 4658 C CA . SER B 1 264 ? 17.453 24.266 -1.318 1 84.75 264 SER B CA 1
ATOM 4659 C C . SER B 1 264 ? 18.203 22.938 -1.332 1 84.75 264 SER B C 1
ATOM 4661 O O . SER B 1 264 ? 17.922 22.047 -0.528 1 84.75 264 SER B O 1
ATOM 4663 N N . LEU B 1 265 ? 19.016 22.797 -2.309 1 87.56 265 LEU B N 1
ATOM 4664 C CA . LEU B 1 265 ? 19.797 21.562 -2.41 1 87.56 265 LEU B CA 1
ATOM 4665 C C . LEU B 1 265 ? 20.578 21.312 -1.125 1 87.56 265 LEU B C 1
ATOM 4667 O O . LEU B 1 265 ? 20.609 20.188 -0.628 1 87.56 265 LEU B O 1
ATOM 4671 N N . GLY B 1 266 ? 21.125 22.344 -0.596 1 89.19 266 GLY B N 1
ATOM 4672 C CA . GLY B 1 266 ? 21.875 22.219 0.645 1 89.19 266 GLY B CA 1
ATOM 4673 C C . GLY B 1 266 ? 21.016 21.781 1.819 1 89.19 266 GLY B C 1
ATOM 4674 O O . GLY B 1 266 ? 21.391 20.875 2.568 1 89.19 266 GLY B O 1
ATOM 4675 N N . ARG B 1 267 ? 19.906 22.422 1.93 1 86.44 267 ARG B N 1
ATOM 4676 C CA . ARG B 1 267 ? 18.984 22.109 3.014 1 86.44 267 ARG B CA 1
ATOM 4677 C C . ARG B 1 267 ? 18.438 20.703 2.875 1 86.44 267 ARG B C 1
ATOM 4679 O O . ARG B 1 267 ? 18.25 20 3.873 1 86.44 267 ARG B O 1
ATOM 4686 N N . LEU B 1 268 ? 18.203 20.344 1.664 1 86.25 268 LEU B N 1
ATOM 4687 C CA . LEU B 1 268 ? 17.688 19.016 1.396 1 86.25 268 LEU B CA 1
ATOM 4688 C C . LEU B 1 268 ? 18.688 17.953 1.827 1 86.25 268 LEU B C 1
ATOM 4690 O O . LEU B 1 268 ? 18.328 16.969 2.471 1 86.25 268 LEU B O 1
ATOM 4694 N N . ILE B 1 269 ? 19.938 18.094 1.498 1 88.5 269 ILE B N 1
ATOM 4695 C CA . ILE B 1 269 ? 21 17.172 1.891 1 88.5 269 ILE B CA 1
ATOM 4696 C C . ILE B 1 269 ? 21.062 17.062 3.412 1 88.5 269 ILE B C 1
ATOM 4698 O O . ILE B 1 269 ? 21.094 15.969 3.967 1 88.5 269 ILE B O 1
ATOM 4702 N N . LEU B 1 270 ? 21 18.172 3.998 1 89.12 270 LEU B N 1
ATOM 4703 C CA . LEU B 1 270 ? 21.094 18.234 5.453 1 89.12 270 LEU B CA 1
ATOM 4704 C C . LEU B 1 270 ? 19.922 17.484 6.094 1 89.12 270 LEU B C 1
ATOM 4706 O O . LEU B 1 270 ? 20.109 16.688 7.012 1 89.12 270 LEU B O 1
ATOM 4710 N N . ARG B 1 271 ? 18.797 17.812 5.629 1 85.62 271 ARG B N 1
ATOM 4711 C CA . ARG B 1 271 ? 17.594 17.188 6.168 1 85.62 271 ARG B CA 1
ATOM 4712 C C . ARG B 1 271 ? 17.672 15.672 6.043 1 85.62 271 ARG B C 1
ATOM 4714 O O . ARG B 1 271 ? 17.328 14.945 6.977 1 85.62 271 ARG B O 1
ATOM 4721 N N . ARG B 1 272 ? 18.062 15.211 4.93 1 86.44 272 ARG B N 1
ATOM 4722 C CA . ARG B 1 272 ? 18.156 13.781 4.691 1 86.44 272 ARG B CA 1
ATOM 4723 C C . ARG B 1 272 ? 19.188 13.141 5.617 1 86.44 272 ARG B C 1
ATOM 4725 O O . ARG B 1 272 ? 18.984 12.031 6.113 1 86.44 272 ARG B O 1
ATOM 4732 N N . ARG B 1 273 ? 20.266 13.773 5.828 1 88.88 273 ARG B N 1
ATOM 4733 C CA . ARG B 1 273 ? 21.297 13.273 6.742 1 88.88 273 ARG B CA 1
ATOM 4734 C C . ARG B 1 273 ? 20.766 13.203 8.172 1 88.88 273 ARG B C 1
ATOM 4736 O O . ARG B 1 273 ? 21.016 12.227 8.883 1 88.88 273 ARG B O 1
ATOM 4743 N N . LEU B 1 274 ? 20.062 14.164 8.523 1 87.38 274 LEU B N 1
ATOM 4744 C CA . LEU B 1 274 ? 19.516 14.195 9.867 1 87.38 274 LEU B CA 1
ATOM 4745 C C . LEU B 1 274 ? 18.5 13.07 10.062 1 87.38 274 LEU B C 1
ATOM 4747 O O . LEU B 1 274 ? 18.453 12.438 11.117 1 87.38 274 LEU B O 1
ATOM 4751 N N . GLU B 1 275 ? 17.734 12.906 9.07 1 83.25 275 GLU B N 1
ATOM 4752 C CA . GLU B 1 275 ? 16.766 11.812 9.102 1 83.25 275 GLU B CA 1
ATOM 4753 C C . GLU B 1 275 ? 17.469 10.461 9.242 1 83.25 275 GLU B C 1
ATOM 4755 O O . GLU B 1 275 ? 17.062 9.617 10.039 1 83.25 275 GLU B O 1
ATOM 4760 N N . ALA B 1 276 ? 18.453 10.281 8.484 1 82.75 276 ALA B N 1
ATOM 4761 C CA . ALA B 1 276 ? 19.234 9.055 8.547 1 82.75 276 ALA B CA 1
ATOM 4762 C C . ALA B 1 276 ? 19.844 8.867 9.938 1 82.75 276 ALA B C 1
ATOM 4764 O O . ALA B 1 276 ? 19.844 7.762 10.477 1 82.75 276 ALA B O 1
ATOM 4765 N N . ALA B 1 277 ? 20.312 9.883 10.438 1 87.94 277 ALA B N 1
ATOM 4766 C CA . ALA B 1 277 ? 20.906 9.836 11.773 1 87.94 277 ALA B CA 1
ATOM 4767 C C . ALA B 1 277 ? 19.859 9.469 12.82 1 87.94 277 ALA B C 1
ATOM 4769 O O . ALA B 1 277 ? 20.109 8.648 13.711 1 87.94 277 ALA B O 1
ATOM 4770 N N . ALA B 1 278 ? 18.719 10.055 12.68 1 83.75 278 ALA B N 1
ATOM 4771 C CA . ALA B 1 278 ? 17.641 9.781 13.625 1 83.75 278 ALA B CA 1
ATOM 4772 C C . ALA B 1 278 ? 17.25 8.305 13.602 1 83.75 278 ALA B C 1
ATOM 4774 O O . ALA B 1 278 ? 17.047 7.691 14.648 1 83.75 278 ALA B O 1
ATOM 4775 N N . ILE B 1 279 ? 17.188 7.836 12.461 1 78.31 279 ILE B N 1
ATOM 4776 C CA . ILE B 1 279 ? 16.859 6.426 12.289 1 78.31 279 ILE B CA 1
ATOM 4777 C C . ILE B 1 279 ? 17.938 5.555 12.922 1 78.31 279 ILE B C 1
ATOM 4779 O O . ILE B 1 279 ? 17.625 4.605 13.648 1 78.31 279 ILE B O 1
ATOM 4783 N N . ALA B 1 280 ? 19.141 5.922 12.688 1 80.44 280 ALA B N 1
ATOM 4784 C CA . ALA B 1 280 ? 20.266 5.18 13.234 1 80.44 280 ALA B CA 1
ATOM 4785 C C . ALA B 1 280 ? 20.281 5.254 14.758 1 80.44 280 ALA B C 1
ATOM 4787 O O . ALA B 1 280 ? 20.578 4.262 15.43 1 80.44 280 ALA B O 1
ATOM 4788 N N . LEU B 1 281 ? 19.938 6.336 15.188 1 84.69 281 LEU B N 1
ATOM 4789 C CA . LEU B 1 281 ? 19.969 6.562 16.625 1 84.69 281 LEU B CA 1
ATOM 4790 C C . LEU B 1 281 ? 18.906 5.738 17.344 1 84.69 281 LEU B C 1
ATOM 4792 O O . LEU B 1 281 ? 19.062 5.371 18.5 1 84.69 281 LEU B O 1
ATOM 4796 N N . ARG B 1 282 ? 17.906 5.453 16.594 1 77.19 282 ARG B N 1
ATOM 4797 C CA . ARG B 1 282 ? 16.797 4.723 17.203 1 77.19 282 ARG B CA 1
ATOM 4798 C C . ARG B 1 282 ? 16.875 3.234 16.875 1 77.19 282 ARG B C 1
ATOM 4800 O O . ARG B 1 282 ? 16.047 2.445 17.344 1 77.19 282 ARG B O 1
ATOM 4807 N N . ASP B 1 283 ? 17.781 2.957 16.109 1 70.69 283 ASP B N 1
ATOM 4808 C CA . ASP B 1 283 ? 17.984 1.559 15.734 1 70.69 283 ASP B CA 1
ATOM 4809 C C . ASP B 1 283 ? 18.641 0.779 16.875 1 70.69 283 ASP B C 1
ATOM 4811 O O . ASP B 1 283 ? 19.766 1.078 17.266 1 70.69 283 ASP B O 1
ATOM 4815 N N . PRO B 1 284 ? 17.953 -0.252 17.328 1 68.25 284 PRO B N 1
ATOM 4816 C CA . PRO B 1 284 ? 18.516 -1.021 18.438 1 68.25 284 PRO B CA 1
ATOM 4817 C C . PRO B 1 284 ? 19.828 -1.709 18.094 1 68.25 284 PRO B C 1
ATOM 4819 O O . PRO B 1 284 ? 20.656 -1.964 18.969 1 68.25 284 PRO B O 1
ATOM 4822 N N . ALA B 1 285 ? 20.031 -1.931 16.875 1 68.12 285 ALA B N 1
ATOM 4823 C CA . ALA B 1 285 ? 21.25 -2.615 16.438 1 68.12 285 ALA B CA 1
ATOM 4824 C C . ALA B 1 285 ? 22.438 -1.674 16.469 1 68.12 285 ALA B C 1
ATOM 4826 O O . ALA B 1 285 ? 23.594 -2.117 16.375 1 68.12 285 ALA B O 1
ATOM 4827 N N . MET B 1 286 ? 22.156 -0.437 16.719 1 76.94 286 MET B N 1
ATOM 4828 C CA . MET B 1 286 ? 23.234 0.549 16.625 1 76.94 286 MET B CA 1
ATOM 4829 C C . MET B 1 286 ? 23.5 1.182 17.984 1 76.94 286 MET B C 1
ATOM 4831 O O . MET B 1 286 ? 24.172 2.213 18.078 1 76.94 286 MET B O 1
ATOM 4835 N N . THR B 1 287 ? 23.016 0.54 18.906 1 76.56 287 THR B N 1
ATOM 4836 C CA . THR B 1 287 ? 23.094 1.116 20.25 1 76.56 287 THR B CA 1
ATOM 4837 C C . THR B 1 287 ? 24.547 1.188 20.719 1 76.56 287 THR B C 1
ATOM 4839 O O . THR B 1 287 ? 24.906 2.062 21.516 1 76.56 287 THR B O 1
ATOM 4842 N N . SER B 1 288 ? 25.344 0.361 20.234 1 78.75 288 SER B N 1
ATOM 4843 C CA . SER B 1 288 ? 26.734 0.304 20.703 1 78.75 288 SER B CA 1
ATOM 4844 C C . SER B 1 288 ? 27.594 1.341 19.984 1 78.75 288 SER B C 1
ATOM 4846 O O . SER B 1 288 ? 28.703 1.641 20.422 1 78.75 288 SER B O 1
ATOM 4848 N N . ARG B 1 289 ? 27.109 1.932 19 1 83.81 289 ARG B N 1
ATOM 4849 C CA . ARG B 1 289 ? 27.875 2.916 18.25 1 83.81 289 ARG B CA 1
ATOM 4850 C C . ARG B 1 289 ? 27.719 4.312 18.844 1 83.81 289 ARG B C 1
ATOM 4852 O O . ARG B 1 289 ? 26.625 4.676 19.297 1 83.81 289 ARG B O 1
ATOM 4859 N N . SER B 1 290 ? 28.812 5.004 18.812 1 89.88 290 SER B N 1
ATOM 4860 C CA . SER B 1 290 ? 28.75 6.363 19.344 1 89.88 290 SER B CA 1
ATOM 4861 C C . SER B 1 290 ? 27.938 7.27 18.406 1 89.88 290 SER B C 1
ATOM 4863 O O . SER B 1 290 ? 27.828 7.004 17.219 1 89.88 290 SER B O 1
ATOM 4865 N N . ILE B 1 291 ? 27.422 8.234 18.953 1 90.81 291 ILE B N 1
ATOM 4866 C CA . ILE B 1 291 ? 26.656 9.219 18.203 1 90.81 291 ILE B CA 1
ATOM 4867 C C . ILE B 1 291 ? 27.531 9.867 17.141 1 90.81 291 ILE B C 1
ATOM 4869 O O . ILE B 1 291 ? 27.094 10.094 16.016 1 90.81 291 ILE B O 1
ATOM 4873 N N . SER B 1 292 ? 28.781 10.094 17.562 1 91.12 292 SER B N 1
ATOM 4874 C CA . SER B 1 292 ? 29.734 10.68 16.609 1 91.12 292 SER B CA 1
ATOM 4875 C C . SER B 1 292 ? 29.953 9.766 15.406 1 91.12 292 SER B C 1
ATOM 4877 O O . SER B 1 292 ? 29.984 10.227 14.266 1 91.12 292 SER B O 1
ATOM 4879 N N . THR B 1 293 ? 30.016 8.539 15.664 1 90.12 293 THR B N 1
ATOM 4880 C CA . THR B 1 293 ? 30.219 7.562 14.602 1 90.12 293 THR B CA 1
ATOM 4881 C C . THR B 1 293 ? 29 7.508 13.688 1 90.12 293 THR B C 1
ATOM 4883 O O . THR B 1 293 ? 29.141 7.438 12.461 1 90.12 293 THR B O 1
ATOM 4886 N N . LEU B 1 294 ? 27.875 7.547 14.281 1 90.38 294 LEU B N 1
ATOM 4887 C CA . LEU B 1 294 ? 26.641 7.496 13.5 1 90.38 294 LEU B CA 1
ATOM 4888 C C . LEU B 1 294 ? 26.484 8.75 12.648 1 90.38 294 LEU B C 1
ATOM 4890 O O . LEU B 1 294 ? 26.078 8.672 11.492 1 90.38 294 LEU B O 1
ATOM 4894 N N . ALA B 1 295 ? 26.828 9.789 13.281 1 91.56 295 ALA B N 1
ATOM 4895 C CA . ALA B 1 295 ? 26.75 11.055 12.547 1 91.56 295 ALA B CA 1
ATOM 4896 C C . ALA B 1 295 ? 27.672 11.047 11.336 1 91.56 295 ALA B C 1
ATOM 4898 O O . ALA B 1 295 ? 27.281 11.445 10.242 1 91.56 295 ALA B O 1
ATOM 4899 N N . LEU B 1 296 ? 28.859 10.57 11.531 1 88.69 296 LEU B N 1
ATOM 4900 C CA . LEU B 1 296 ? 29.828 10.508 10.453 1 88.69 296 LEU B CA 1
ATOM 4901 C C . LEU B 1 296 ? 29.391 9.523 9.375 1 88.69 296 LEU B C 1
ATOM 4903 O O . LEU B 1 296 ? 29.562 9.781 8.18 1 88.69 296 LEU B O 1
ATOM 4907 N N . ALA B 1 297 ? 28.781 8.555 9.805 1 87.56 297 ALA B N 1
ATOM 4908 C CA . ALA B 1 297 ? 28.281 7.535 8.883 1 87.56 297 ALA B CA 1
ATOM 4909 C C . ALA B 1 297 ? 27.141 8.078 8.023 1 87.56 297 ALA B C 1
ATOM 4911 O O . ALA B 1 297 ? 26.891 7.574 6.922 1 87.56 297 ALA B O 1
ATOM 4912 N N . CYS B 1 298 ? 26.562 9.078 8.531 1 88.19 298 CYS B N 1
ATOM 4913 C CA . CYS B 1 298 ? 25.438 9.664 7.816 1 88.19 298 CYS B CA 1
ATOM 4914 C C . CYS B 1 298 ? 25.891 10.828 6.945 1 88.19 298 CYS B C 1
ATOM 4916 O O . CYS B 1 298 ? 25.062 11.508 6.336 1 88.19 298 CYS B O 1
ATOM 4918 N N . GLY B 1 299 ? 27.188 11.055 6.934 1 89.88 299 GLY B N 1
ATOM 4919 C CA . GLY B 1 299 ? 27.719 12.008 5.984 1 89.88 299 GLY B CA 1
ATOM 4920 C C . GLY B 1 299 ? 28.109 13.328 6.625 1 89.88 299 GLY B C 1
ATOM 4921 O O . GLY B 1 299 ? 28.484 14.273 5.93 1 89.88 299 GLY B O 1
ATOM 4922 N N . PHE B 1 300 ? 28.047 13.43 7.906 1 91 300 PHE B N 1
ATOM 4923 C CA . PHE B 1 300 ? 28.484 14.648 8.562 1 91 300 PHE B CA 1
ATOM 4924 C C . PHE B 1 300 ? 30 14.68 8.711 1 91 300 PHE B C 1
ATOM 4926 O O . PHE B 1 300 ? 30.609 13.656 9 1 91 300 PHE B O 1
ATOM 4933 N N . ASN B 1 301 ? 30.531 15.781 8.359 1 87.5 301 ASN B N 1
ATOM 4934 C CA . ASN B 1 301 ? 31.969 15.914 8.508 1 87.5 301 ASN B CA 1
ATOM 4935 C C . ASN B 1 301 ? 32.344 16.891 9.617 1 87.5 301 ASN B C 1
ATOM 4937 O O . ASN B 1 301 ? 33.5 17.188 9.828 1 87.5 301 ASN B O 1
ATOM 4941 N N . ASN B 1 302 ? 31.422 17.438 10.18 1 88 302 ASN B N 1
ATOM 4942 C CA . ASN B 1 302 ? 31.547 18.359 11.305 1 88 302 ASN B CA 1
ATOM 4943 C C . ASN B 1 302 ? 30.547 18.047 12.414 1 88 302 ASN B C 1
ATOM 4945 O O . ASN B 1 302 ? 29.344 18.281 12.266 1 88 302 ASN B O 1
ATOM 4949 N N . LEU B 1 303 ? 31.078 17.562 13.578 1 89.88 303 LEU B N 1
ATOM 4950 C CA . LEU B 1 303 ? 30.219 17.062 14.641 1 89.88 303 LEU B CA 1
ATOM 4951 C C . LEU B 1 303 ? 29.484 18.219 15.336 1 89.88 303 LEU B C 1
ATOM 4953 O O . LEU B 1 303 ? 28.375 18.047 15.82 1 89.88 303 LEU B O 1
ATOM 4957 N N . SER B 1 304 ? 30.172 19.375 15.352 1 91 304 SER B N 1
ATOM 4958 C CA . SER B 1 304 ? 29.516 20.547 15.914 1 91 304 SER B CA 1
ATOM 4959 C C . SER B 1 304 ? 28.297 20.953 15.078 1 91 304 SER B C 1
ATOM 4961 O O . SER B 1 304 ? 27.25 21.281 15.617 1 91 304 SER B O 1
ATOM 4963 N N . HIS B 1 305 ? 28.531 20.922 13.836 1 90.69 305 HIS B N 1
ATOM 4964 C CA . HIS B 1 305 ? 27.438 21.219 12.93 1 90.69 305 HIS B CA 1
ATOM 4965 C C . HIS B 1 305 ? 26.312 20.203 13.062 1 90.69 305 HIS B C 1
ATOM 4967 O O . HIS B 1 305 ? 25.141 20.547 13.055 1 90.69 305 HIS B O 1
ATOM 4973 N N . PHE B 1 306 ? 26.641 18.984 13.164 1 94 306 PHE B N 1
ATOM 4974 C CA . PHE B 1 306 ? 25.641 17.922 13.359 1 94 306 PHE B CA 1
ATOM 4975 C C . PHE B 1 306 ? 24.812 18.188 14.609 1 94 306 PHE B C 1
ATOM 4977 O O . PHE B 1 306 ? 23.594 18.156 14.562 1 94 306 PHE B O 1
ATOM 4984 N N . SER B 1 307 ? 25.469 18.344 15.703 1 90.81 307 SER B N 1
ATOM 4985 C CA . SER B 1 307 ? 24.781 18.516 16.984 1 90.81 307 SER B CA 1
ATOM 4986 C C . SER B 1 307 ? 23.797 19.672 16.938 1 90.81 307 SER B C 1
ATOM 4988 O O . SER B 1 307 ? 22.641 19.531 17.375 1 90.81 307 SER B O 1
ATOM 4990 N N . LYS B 1 308 ? 24.219 20.766 16.344 1 89.94 308 LYS B N 1
ATOM 4991 C CA . LYS B 1 308 ? 23.375 21.938 16.25 1 89.94 308 LYS B CA 1
ATOM 4992 C C . LYS B 1 308 ? 22.188 21.688 15.32 1 89.94 308 LYS B C 1
ATOM 4994 O O . LYS B 1 308 ? 21.047 22 15.664 1 89.94 308 LYS B O 1
ATOM 4999 N N . ALA B 1 309 ? 22.5 21.141 14.258 1 90.69 309 ALA B N 1
ATOM 5000 C CA . ALA B 1 309 ? 21.469 20.891 13.258 1 90.69 309 ALA B CA 1
ATOM 5001 C C . ALA B 1 309 ? 20.438 19.875 13.766 1 90.69 309 ALA B C 1
ATOM 5003 O O . ALA B 1 309 ? 19.25 20.016 13.523 1 90.69 309 ALA B O 1
ATOM 5004 N N . PHE B 1 310 ? 20.906 18.859 14.398 1 91.06 310 PHE B N 1
ATOM 5005 C CA . PHE B 1 310 ? 20.016 17.828 14.914 1 91.06 310 PHE B CA 1
ATOM 5006 C C . PHE B 1 310 ? 19.062 18.391 15.961 1 91.06 310 PHE B C 1
ATOM 5008 O O . PHE B 1 310 ? 17.859 18.141 15.914 1 91.06 310 PHE B O 1
ATOM 5015 N N . ARG B 1 311 ? 19.625 19.172 16.766 1 84.94 311 ARG B N 1
ATOM 5016 C CA . ARG B 1 311 ? 18.797 19.797 17.781 1 84.94 311 ARG B CA 1
ATOM 5017 C C . ARG B 1 311 ? 17.766 20.734 17.156 1 84.94 311 ARG B C 1
ATOM 5019 O O . ARG B 1 311 ? 16.609 20.75 17.578 1 84.94 311 ARG B O 1
ATOM 5026 N N . ASN B 1 312 ? 18.203 21.453 16.297 1 82.12 312 ASN B N 1
ATOM 5027 C CA . ASN B 1 312 ? 17.297 22.391 15.625 1 82.12 312 ASN B CA 1
ATOM 5028 C C . ASN B 1 312 ? 16.188 21.641 14.898 1 82.12 312 ASN B C 1
ATOM 5030 O O . ASN B 1 312 ? 15.039 22.109 14.875 1 82.12 312 ASN B O 1
ATOM 5034 N N . CYS B 1 313 ? 16.562 20.547 14.391 1 78.88 313 CYS B N 1
ATOM 5035 C CA . CYS B 1 313 ? 15.617 19.797 13.57 1 78.88 313 CYS B CA 1
ATOM 5036 C C . CYS B 1 313 ? 14.664 18.984 14.438 1 78.88 313 CYS B C 1
ATOM 5038 O O . CYS B 1 313 ? 13.461 18.922 14.164 1 78.88 313 CYS B O 1
ATOM 5040 N N . HIS B 1 314 ? 15.148 18.344 15.5 1 77.56 314 HIS B N 1
ATOM 5041 C CA . HIS B 1 314 ? 14.359 17.375 16.25 1 77.56 314 HIS B CA 1
ATOM 5042 C C . HIS B 1 314 ? 13.945 17.922 17.609 1 77.56 314 HIS B C 1
ATOM 5044 O O . HIS B 1 314 ? 13.172 17.297 18.328 1 77.56 314 HIS B O 1
ATOM 5050 N N . GLY B 1 315 ? 14.461 19.047 17.906 1 73.81 315 GLY B N 1
ATOM 5051 C CA . GLY B 1 315 ? 14.133 19.688 19.172 1 73.81 315 GLY B CA 1
ATOM 5052 C C . GLY B 1 315 ? 14.875 19.094 20.359 1 73.81 315 GLY B C 1
ATOM 5053 O O . GLY B 1 315 ? 14.812 19.625 21.469 1 73.81 315 GLY B O 1
ATOM 5054 N N . LEU B 1 316 ? 15.453 17.984 20.156 1 78.62 316 LEU B N 1
ATOM 5055 C CA . LEU B 1 316 ? 16.266 17.281 21.156 1 78.62 316 LEU B CA 1
ATOM 5056 C C . LEU B 1 316 ? 17.688 17.078 20.641 1 78.62 316 LEU B C 1
ATOM 5058 O O . LEU B 1 316 ? 17.906 17.016 19.422 1 78.62 316 LEU B O 1
ATOM 5062 N N . SER B 1 317 ? 18.594 17 21.672 1 89.56 317 SER B N 1
ATOM 5063 C CA . SER B 1 317 ? 19.938 16.594 21.266 1 89.56 317 SER B CA 1
ATOM 5064 C C . SER B 1 317 ? 19.953 15.141 20.781 1 89.56 317 SER B C 1
ATOM 5066 O O . SER B 1 317 ? 19.031 14.367 21.094 1 89.56 317 SER B O 1
ATOM 5068 N N . ALA B 1 318 ? 20.984 14.859 20 1 89.31 318 ALA B N 1
ATOM 5069 C CA . ALA B 1 318 ? 21.125 13.477 19.531 1 89.31 318 ALA B CA 1
ATOM 5070 C C . ALA B 1 318 ? 21.172 12.508 20.703 1 89.31 318 ALA B C 1
ATOM 5072 O O . ALA B 1 318 ? 20.578 11.422 20.641 1 89.31 318 ALA B O 1
ATOM 5073 N N . LYS B 1 319 ? 21.797 12.859 21.672 1 88.94 319 LYS B N 1
ATOM 5074 C CA . LYS B 1 319 ? 21.891 12.031 22.875 1 88.94 319 LYS B CA 1
ATOM 5075 C C . LYS B 1 319 ? 20.516 11.828 23.516 1 88.94 319 LYS B C 1
ATOM 5077 O O . LYS B 1 319 ? 20.156 10.703 23.859 1 88.94 319 LYS B O 1
ATOM 5082 N N . GLU B 1 320 ? 19.797 12.906 23.656 1 84.81 320 GLU B N 1
ATOM 5083 C CA . GLU B 1 320 ? 18.453 12.844 24.219 1 84.81 320 GLU B CA 1
ATOM 5084 C C . GLU B 1 320 ? 17.516 12.031 23.328 1 84.81 320 GLU B C 1
ATOM 5086 O O . GLU B 1 320 ? 16.672 11.281 23.828 1 84.81 320 GLU B O 1
ATOM 5091 N N . TYR B 1 321 ? 17.719 12.258 22.078 1 84.94 321 TYR B N 1
ATOM 5092 C CA . TYR B 1 321 ? 16.891 11.555 21.109 1 84.94 321 TYR B CA 1
ATOM 5093 C C . TYR B 1 321 ? 17.094 10.047 21.203 1 84.94 321 TYR B C 1
ATOM 5095 O O . TYR B 1 321 ? 16.125 9.289 21.156 1 84.94 321 TYR B O 1
ATOM 5103 N N . ARG B 1 322 ? 18.281 9.617 21.312 1 85.44 322 ARG B N 1
ATOM 5104 C CA . ARG B 1 322 ? 18.609 8.203 21.453 1 85.44 322 ARG B CA 1
ATOM 5105 C C . ARG B 1 322 ? 18.078 7.645 22.766 1 85.44 322 ARG B C 1
ATOM 5107 O O . ARG B 1 322 ? 17.562 6.523 22.812 1 85.44 322 ARG B O 1
ATOM 5114 N N . ALA B 1 323 ? 18.203 8.352 23.781 1 77.5 323 ALA B N 1
ATOM 5115 C CA . ALA B 1 323 ? 17.797 7.926 25.125 1 77.5 323 ALA B CA 1
ATOM 5116 C C . ALA B 1 323 ? 16.266 7.848 25.234 1 77.5 323 ALA B C 1
ATOM 5118 O O . ALA B 1 323 ? 15.734 7.039 26 1 77.5 323 ALA B O 1
ATOM 5119 N N . ALA B 1 324 ? 15.656 8.758 24.672 1 63.53 324 ALA B N 1
ATOM 5120 C CA . ALA B 1 324 ? 14.203 8.812 24.766 1 63.53 324 ALA B CA 1
ATOM 5121 C C . ALA B 1 324 ? 13.57 7.508 24.281 1 63.53 324 ALA B C 1
ATOM 5123 O O . ALA B 1 324 ? 12.516 7.098 24.781 1 63.53 324 ALA B O 1
ATOM 5124 N N . GLU B 1 325 ? 14.07 6.863 23.375 1 55.31 325 GLU B N 1
ATOM 5125 C CA . GLU B 1 325 ? 13.477 5.605 22.938 1 55.31 325 GLU B CA 1
ATOM 5126 C C . GLU B 1 325 ? 13.922 4.441 23.812 1 55.31 325 GLU B C 1
ATOM 5128 O O . GLU B 1 325 ? 13.203 3.453 23.953 1 55.31 325 GLU B O 1
ATOM 5133 N N . SER B 1 326 ? 15.031 4.512 24.562 1 50.69 326 SER B N 1
ATOM 5134 C CA . SER B 1 326 ? 15.5 3.457 25.453 1 50.69 326 SER B CA 1
ATOM 5135 C C . SER B 1 326 ? 14.883 3.588 26.844 1 50.69 326 SER B C 1
ATOM 5137 O O . SER B 1 326 ? 15.141 2.768 27.719 1 50.69 326 SER B O 1
ATOM 5139 N N . ASP B 1 327 ? 14.375 4.59 27.359 1 42.91 327 ASP B N 1
ATOM 5140 C CA . ASP B 1 327 ? 13.891 4.715 28.719 1 42.91 327 ASP B CA 1
ATOM 5141 C C . ASP B 1 327 ? 12.68 3.816 28.953 1 42.91 327 ASP B C 1
ATOM 5143 O O . ASP B 1 327 ? 11.633 3.99 28.312 1 42.91 327 ASP B O 1
ATOM 5147 N N . PRO B 1 328 ? 12.984 2.727 29.688 1 38.16 328 PRO B N 1
ATOM 5148 C CA . PRO B 1 328 ? 11.922 1.835 30.156 1 38.16 328 PRO B CA 1
ATOM 5149 C C . PRO B 1 328 ? 10.859 2.566 30.969 1 38.16 328 PRO B C 1
ATOM 5151 O O . PRO B 1 328 ? 9.812 1.992 31.281 1 38.16 328 PRO B O 1
ATOM 5154 N N . ARG B 1 329 ? 11.102 3.621 31.906 1 35.31 329 ARG B N 1
ATOM 5155 C CA . ARG B 1 329 ? 10.172 4.211 32.875 1 35.31 329 ARG B CA 1
ATOM 5156 C C . ARG B 1 329 ? 8.992 4.875 32.156 1 35.31 329 ARG B C 1
ATOM 5158 O O . ARG B 1 329 ? 8.055 5.348 32.812 1 35.31 329 ARG B O 1
ATOM 5165 N N . LYS B 1 330 ? 8.812 5.453 31.125 1 31.52 330 LYS B N 1
ATOM 5166 C CA . LYS B 1 330 ? 7.527 5.879 30.578 1 31.52 330 LYS B CA 1
ATOM 5167 C C . LYS B 1 330 ? 6.734 4.684 30.047 1 31.52 330 LYS B C 1
ATOM 5169 O O . LYS B 1 330 ? 5.828 4.848 29.234 1 31.52 330 LYS B O 1
ATOM 5174 N N . ARG B 1 331 ? 7.078 3.566 30.531 1 24.42 331 ARG B N 1
ATOM 5175 C CA . ARG B 1 331 ? 6.129 2.465 30.656 1 24.42 331 ARG B CA 1
ATOM 5176 C C . ARG B 1 331 ? 5.344 2.564 31.953 1 24.42 331 ARG B C 1
ATOM 5178 O O . ARG B 1 331 ? 5.918 2.846 33 1 24.42 331 ARG B O 1
#

Foldseek 3Di:
DPPPPQQAAFDKDKDWLVVDDQVCSQVVVQVVCCPLARRKHKADDPPDGKTKMWMWGQQPQKIKIKMWIFWIKIKQAQPPPPPQAFWKKKKKAWQAAWKWKDDPHDIDIDHHLWIFMDTSNHMMMIGGGGTTIIMMMMHTPVLQVLQAQLLVVRGNPTLRPPFPLSNVLVVLSVVCVVCNRRDGNVCRHVVVNVNSVSVNVSSRRVVVPPPDPQPPVLRVLLNLLSVVLVVCQLALPDDLVVSCVVSVHDQVSQQVSCVSVVDHSHRSSLVQLLVQLLVLLQDPVNVPPDSVRSSNRRRHPDVVVNQVSNCSNVVDGSVCSSVVNVDPVVD/DPPPPQQAAFDKDKDWLVVDDQVCSQVVVQVVCCPLARRKHKADDPPDGKTKMWMWGQQPQKIKIKMWIFWIKIKQAQPPPPPQAFWKKKKKAWQAAWKWKDDPHDIDIDHHLWIFMDTSNHMMMIGGGGITIIMMMMHTPVLQVLQAQLLVVRGNYTLRPPFPLSNVLVVLSVVCVVCNRRDGNVCRHVVVNVNSVSVNVSSRRVVVPPPDPQPVVLRVLLNLLSVVLVVCQLALPDDLVVSCVVSVHDQVSQQVSCVSVVDHSHRSSLVQLLVQLLVLLQDPVNVPPDSVVSSNRRRHPDVVVNQVSNCSNVVDGSVCSSVVNVDPVVD

Organism: NCBI:txid198620

Radius of gyration: 26.49 Å; Cα contacts (8 Å, |Δi|>4): 1212; chains: 2; bounding box: 60×67×69 Å

InterPro domains:
  IPR009057 Homedomain-like superfamily [SSF46689] (272-323)
  IPR018060 AraC-like, DNA binding HTH domain [PF12833] (244-323)
  IPR018060 AraC-like, DNA binding HTH domain [PS01124] (223-324)
  IPR018060 AraC-like, DNA binding HTH domain [SM00342] (237-322)
  IPR018062 HTH domain AraC-type, conserved site [PS00041] (273-318)
  IPR035418 Transcription regulator HTH, AraC- type, ligand binding domain-like [PF14525] (29-202)

Sequence (662 aa):
MQTSSPDESIRQAHISTLQVPVRERLDFWRDTIRGPVVPLEFELVDQHPLDASLSWWQIGDLHLSHIQASPHRARRLPANTRLAGMELLVLDIILDGQCYAEQDGRRAVLKPGSAAICNAARSYTLHFPEPCQLAVLTLPRDLLSRQVAAVDRGTAIDLSSNSHLFPLFNAYVKQLISQASSLPQTSSQVIAKHLGELIGSTISENLSQVPLQLSDHKIATLVRVHAYIDANLRNPHLSPEEISRALRVSTRYLNQLLEAEQTSLGRLILRRRLEAAAIALRDPAMTSRSISTLALACGFNNLSHFSKAFRNCHGLSAKEYRAAESDPRKRMQTSSPDESIRQAHISTLQVPVRERLDFWRDTIRGPVVPLEFELVDQHPLDASLSWWQIGDLHLSHIQASPHRARRLPANTRLAGMELLVLDIILDGQCYAEQDGRRAVLKPGSAAICNAARSYTLHFPEPCQLAVLTLPRDLLSRQVAAVDRGTAIDLSSNSHLFPLFNAYVKQLISQASSLPQTSSQVIAKHLGELIGSTISENLSQVPLQLSDHKIATLVRVHAYIDANLRNPHLSPEEISRALRVSTRYLNQLLEAEQTSLGRLILRRRLEAAAIALRDPAMTSRSISTLALACGFNNLSHFSKAFRNCHGLSAKEYRAAESDPRKR

Nearest PDB structures (foldseek):
  5nla-assembly1_A  TM=6.659E-01  e=3.744E-17  Sinorhizobium meliloti 1021
  1y9q-assembly1_A-2  TM=7.916E-01  e=2.492E-05  Vibrio cholerae
  3d82-assembly1_E  TM=7.792E-01  e=1.396E-04  Shewanella frigidimarina NCIMB 400
  5fpx-assembly1_A  TM=6.884E-01  e=7.861E-05  Yersinia enterocolitica subsp. enterocolitica 8081
  1rc6-assembly1_A  TM=6.134E-01  e=9.339E-05  Escherichia coli

=== Feature glossary ===
A reading guide for the features in this record.

Start from the sequence.

  · This is the polypeptide sequence — one letter per residue, N-terminus first. Length ranges from a few dozen residues for small domains to over a thousand for large multi-domain proteins.

Fold it, and you get atomic coordinates and the backbone conformation that goes with them.

  · Structure coordinates are given as an mmCIF _atom_site loop: one row per atom w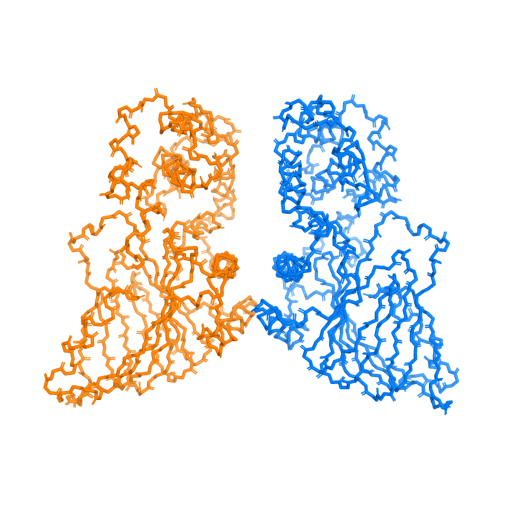ith element, residue name, chain id, sequence number, and x/y/z position in Å. Only the four main-chain atoms per residue are included here; side chains are omitted to keep the record compact.

  · Backbone dihedral angles. Every residue except chain termini has a φ (preceding-C → N → Cα → C) and a ψ (N → Cα → C → next-N). They are reported in degrees following the IUPAC sign convention. Secondary structure is essentially a statement about which (φ, ψ) basin each residue occupies.

  · The SS8 string is DSSP's per-residue secondary-structure call. α-helix (H) means an i→i+4 H-bond ladder; β-strand (E) means the residue participates in a β-sheet; 3₁₀ (G) and π (I) are tighter and wider helices; T/S are turns/bends; '-' is loop.

  · SS3 is a coarse helix/strand/coil call (letters a/b/c) made by the P-SEA algorithm from inter-Cα distances and dihedrals. It is less detailed than DSSP but needs only Cα positions.

Summarize the fold with a handful of shape descriptors and a per-residue structural alphabet.

  · Radius of gyration (Rg) is the root-mean-square distance of Cα atoms from their centroid — a single number for overall size and compactness. A globular domain of N residues has Rg ≈ 2.2·N^0.38 Å; an extended or disordered chain has a much larger Rg. The Cα contact count is the number of residue pairs whose Cα atoms are within 8 Å and are more than four positions apart in sequence — a standard proxy for tertiary packing density. The bounding box is the smallest axis-aligned box enclosing all Cα atoms.

  · The Foldseek 3Di string encodes local tertiary geometry as a 20-letter alphabet — one character per residue — derived from the relative positions of nearby Cα atoms. Unlike the amino-acid sequence, 3Di is a direct function of the 3D structure, so two proteins with the same fold have similar 3Di strings even at low sequence identity.

  · Solvent-accessible surface area (SASA) is the area in Å² traced out by the centre of a 1.4 Å probe sphere (a water molecule) rolled over the protein's van der Waals surface (Shrake–Rupley / Lee–Richards construction). Buried residues have near-zero SASA; fully exposed residues can exceed 200 Å². The total SASA scales roughly with the number of surface residues.

Ask how reliable the model is.

  · pLDDT (predicted Local Distance Difference Test) is AlphaFold's per-residue confidence score, ranging from 0 to 100. Values above 90 indicate high confidence (typically well-packed cores); 70–90 is confident; 50–70 low confidence; below 50 usually means the region is disordered or the prediction is unreliable there. AlphaFold stores pLDDT in the mmCIF B-factor column.

  · B-factor (Debye–Waller factor) reflects atomic displacement in the crystal lattice. It is an experimental observable (units Å²), not a prediction; low values mean the atom is pinned down, high values mean it moves or is heterogeneous across the crystal.

  · Predicted Aligned Error (PAE) is an AlphaFold confidence matrix: entry (i, j) is the expected error in the position of residue j, in ångströms, when the prediction is superimposed on the true structure at residue i. Low PAE within a block of residues means that block is internally rigid and well-predicted; high PAE between two blocks means their relative placement is uncertain even if each block individually is confident.

Place it in context: what it resembles, what it is annotated as, and how it looks.

  · Nearest PDB neighbors are the top structural matches found by Foldseek when searching this structure against the entire Protein Data Bank. Each hit reports a TM-score (0 to 1; >0.5 almost always implies the same fold) and an E-value. These are *structural* homologs — they may share no detectable sequence similarity.

  · Functional annotations link the protein to curated databases. InterPro entries identify conserved domains and families by matching the sequence against member-database signatures (Pfam, PROSITE, CDD, …). Gene Ontology (GO) terms describe molecular function, biological process, and cellular component in a controlled vocabulary. CATH places the structure in a hierarchical fold classification (Class/Architecture/Topology/Homologous-superfamily). The organism is the source species.

  · Three diagnostic plots accompany the record. The Cα contact map visualizes the tertiary structure as a 2D adjacency matrix (8 Å cutoff, sequence-local contacts suppressed). The Ramachandran plot shows the distribution of backbone (φ, ψ) torsions, with points in the α and β basins reflecting secondary structure content. The PAE plot shows AlphaFold's inter-residue confidence as a color matrix.

  · Six rendered views show the 3D structure from the faces of a cube — i.e. along ±x, ±y, ±z. Rendering representation is drawn randomly per protein from cartoon (secondary-structure ribbons), sticks (backbone bonds), or molecular surface; coloring is either N→C rainbow (blue at the N-terminus through red at the C-terminus) or one color per chain.